Protein AF-A0A954YY46-F1 (afdb_monomer)

Sequence (495 aa):
MSLSKLTAGLIMAIVLINSADLRGDDAEIARFEKRLKLSKLSDHMICGGAPSRADLAFLARTRGITRVISLLDPSAEVDQEAADAKDLGVAFESKPLAIGLDGPLDQARINRDVARSIIDEIRATTDGTVYVHCQSGRDRAGFMRFAHRVTVDGWSFADALQEALDGGFSPTKLPGFYRDMKLFMSELDELPKVAAMPITDKELNSKEMTAGIGAQSLNVKLMGEGSPLYVIHGGPGESHKMFRPYLDELSKSHKLVYYDQVGCGGSSKPQFAEAYTLERQVEELEALRKVAEHEKISLIAQSSGCLIAMKYALAHPDRVDKMVLVSGWASAEEFQKYIPVLVSVMGETDREKYDWLIGELRKAMRGPNDRELVALVGLQLPGIFFGEVDTAFRLDWLRHVEVSSYVNIVMEKEVFRTSDLRPELAKITGIPTLVVSGKFDLITPPPLAKTIADGIPGAKLEVFERSGHYPYVEENRKFIDTVTGFLGGAKAAAE

Foldseek 3Di:
DDDDPPPPVPVVVVVVVPPPPQDDDVVVVVVLCVQFLWDDLDLAEIFTADDDLVSLLVCCRNSVAQEEEELDDDDPSLVVVCVSCVVSNHHYHYQNFWDQPVHQLQPIAGPLVSLVVVLVVSVVDPDGYYYYYYHGSQASVLLSQLLCCCPPVVDFNLVSLVVSVVSPHFCQSRVNHVLVSLCSNLVHPAFDEQDDDDDDLCRLPPDWDWDDQDPWIKTKDKAADDAEEEEFEALVFWALLLCPPLQVVCSPFHTYIGIRFECHDPIPNDLDLVCQDLVNSLSVVVSVCVSVVPQAHEYEYAERRVSSVLVNCLVCVSRYAAYEYALYFADLVVLVVLPCVLLSNFHPVLSVLLVVLVVCLVVPSVDDDQVSVLVNVLRSVVQQWLGDYDPVNSVSSSSSTTGRSSSNVSCCVNPNHDGHCLVPQCVSPPHEYEQEAESRASNRHPVRSVSNQVRHPNYHYDYDSRTYRCCSRRVSLVVNQVVCVSVVHDDDDDD

Secondary structure (DSSP, 8-state):
--S-SSSSHHHHHHHTTSSSSSS--HHHHHHHHHHHT-EEEETTEEEEEPPPHHHHHHHHHHH-EEEEEE-SPS-HHHHHHHHHHHHTT-EEEE---EE-TTS-GGG-EE-HHHHHHHHHHHHT--SSEEEEEETBSSHHHHHHHHHHHHHTS---HHHHHHHHHHTT--TTT-HHHHHHHHHHHHT-SSPPBPPPPP--HHHHT---EEEEETTEEEEEEEES-SEEEEEE--TTT--GGGGTTTTGGGGGTEEEEEEPPTTSTTS---SSGGG--HHHHHHHHHHHHHHTT-SSEEEEEETTHHHHHHHHHHH-GGGEEEEEEES--SBHHHHHTTHHHHHHTS-HHHHHHHHHHHHHHHH-TT---HHHHHHHHHHHHHHH-SSB--HHHHHHHHHH----HHHHHHHHHHTTTT-B-TTTGGG--S--EEEEEETT-SSS-HHHHHHHHHHSTT-EEEEETT-SS-HHHHTHHHHHHHHHHHHTPPPPPP-

Mean predicted aligned error: 7.33 Å

pLDDT: mean 88.67, std 15.27, range [29.52, 98.94]

Nearest PDB structures (foldseek):
  8hm5-assembly1_A  TM=6.785E-01  e=6.870E-12  Caballeronia sordidicola
  5yb5-assembly1_B  TM=6.651E-01  e=4.961E-11  Vigna radiata
  7cg6-assembly1_B  TM=6.058E-01  e=5.823E-11  Vigna radiata
  5xmd-assembly2_B  TM=7.075E-01  e=1.291E-09  Vigna radiata
  5xmd-assembly2_D-3  TM=6.547E-01  e=3.219E-10  Vigna radiata

Solvent-accessible surface area (backbone atoms only — not comparable to full-atom values): 25959 Å² total; per-residue (Å²): 139,78,93,78,76,75,70,66,68,63,57,56,64,67,66,64,74,78,75,83,82,86,69,73,56,68,70,54,52,52,52,51,37,60,73,30,42,56,42,76,79,51,90,38,33,31,34,14,21,62,68,52,66,69,46,49,56,47,38,34,73,76,62,41,37,44,32,37,37,37,36,47,69,94,45,74,67,54,55,51,49,45,51,45,31,50,76,71,72,24,46,68,44,82,49,52,31,67,40,52,71,93,51,62,43,66,68,16,34,58,42,60,66,56,52,49,54,51,51,53,53,49,71,68,54,86,72,57,13,37,37,36,23,17,79,74,13,14,53,71,23,15,50,50,50,26,52,43,31,46,70,74,71,64,43,52,55,54,60,23,47,42,54,16,42,77,53,54,28,51,39,53,68,28,43,28,41,50,54,40,50,54,30,60,78,63,72,40,97,67,73,54,69,44,64,72,70,92,71,51,71,68,64,74,67,44,87,64,46,76,47,74,50,86,97,42,39,32,24,31,42,78,38,61,50,68,59,45,34,38,40,37,47,23,76,50,21,28,22,45,44,68,44,57,60,63,56,53,71,54,23,80,57,19,17,32,36,33,33,18,57,78,43,6,67,79,15,40,64,76,96,51,66,88,70,59,41,64,70,50,53,29,52,49,53,51,40,52,34,58,73,68,69,50,81,52,33,28,40,38,18,28,29,58,17,22,47,36,51,53,51,33,37,64,77,38,53,91,36,44,58,35,40,37,30,34,26,17,56,43,38,19,73,65,46,59,69,30,51,63,54,35,58,45,60,32,44,69,74,52,41,55,49,45,56,48,50,54,51,49,46,68,70,28,86,87,66,46,53,40,65,63,49,47,50,48,56,64,58,43,45,76,32,34,39,53,38,44,79,45,72,68,33,52,59,53,52,58,74,33,64,44,43,23,37,63,40,27,56,48,33,43,64,68,38,57,64,66,37,67,44,65,92,51,29,63,69,38,62,91,39,55,31,40,29,34,21,10,51,48,7,29,72,36,28,48,70,38,31,45,54,46,26,75,30,22,56,81,33,40,76,48,72,35,82,68,9,4,56,46,36,48,57,58,40,29,70,63,39,53,53,51,51,33,59,72,75,67,39,82,77,79,79,86,129

Radius of gyration: 28.39 Å; Cα contacts (8 Å, |Δi|>4): 961; chains: 1; bounding box: 88×79×75 Å

Structure (mmCIF, N/CA/C/O backbone):
data_AF-A0A954YY46-F1
#
_entry.id   AF-A0A954YY46-F1
#
loop_
_atom_site.group_PDB
_atom_site.id
_atom_site.type_symbol
_atom_site.label_atom_id
_atom_site.label_alt_id
_atom_site.label_comp_id
_atom_site.label_asym_id
_atom_site.label_entity_id
_atom_site.label_seq_id
_atom_site.pdbx_PDB_ins_code
_atom_site.Cartn_x
_atom_site.Cartn_y
_atom_site.Cartn_z
_atom_site.occupancy
_atom_site.B_iso_or_equiv
_atom_site.auth_seq_id
_atom_site.auth_comp_id
_atom_site.auth_asym_id
_atom_site.auth_atom_id
_atom_site.pdbx_PDB_model_num
ATOM 1 N N . MET A 1 1 ? 58.863 -56.271 -32.222 1.00 37.41 1 MET A N 1
ATOM 2 C CA . MET A 1 1 ? 57.710 -55.553 -31.626 1.00 37.41 1 MET A CA 1
ATOM 3 C C . MET A 1 1 ? 57.785 -54.101 -32.086 1.00 37.41 1 MET A C 1
ATOM 5 O O . MET A 1 1 ? 58.533 -53.333 -31.513 1.00 37.41 1 MET A O 1
ATOM 9 N N . SER A 1 2 ? 57.345 -53.790 -33.303 1.00 29.59 2 SER A N 1
ATOM 10 C CA . SER A 1 2 ? 55.954 -53.623 -33.766 1.00 29.59 2 SER A CA 1
ATOM 11 C C . SER A 1 2 ? 55.428 -52.201 -33.532 1.00 29.59 2 SER A C 1
ATOM 13 O O . SER A 1 2 ? 55.071 -51.823 -32.421 1.00 29.59 2 SER A O 1
ATOM 15 N N . LEU A 1 3 ? 55.389 -51.488 -34.657 1.00 29.83 3 LEU A N 1
ATOM 16 C CA . LEU A 1 3 ? 54.785 -50.221 -35.084 1.00 29.83 3 LEU A CA 1
ATOM 17 C C . LEU A 1 3 ? 53.371 -49.846 -34.553 1.00 29.83 3 LEU A C 1
ATOM 19 O O . LEU A 1 3 ? 52.654 -49.116 -35.227 1.00 29.83 3 LEU A O 1
ATOM 23 N N . SER A 1 4 ? 52.930 -50.300 -33.375 1.00 31.72 4 SER A N 1
ATOM 24 C CA . SER A 1 4 ? 51.531 -50.153 -32.921 1.00 31.72 4 SER A CA 1
ATOM 25 C C . SER A 1 4 ? 51.294 -49.128 -31.801 1.00 31.72 4 SER A C 1
ATOM 27 O O . SER A 1 4 ? 50.232 -49.142 -31.185 1.00 31.72 4 SER A O 1
ATOM 29 N N . LYS A 1 5 ? 52.249 -48.232 -31.510 1.00 34.22 5 LYS A N 1
ATOM 30 C CA . LYS A 1 5 ? 52.078 -47.185 -30.475 1.00 34.22 5 LYS A CA 1
ATOM 31 C C . LYS A 1 5 ? 52.149 -45.738 -30.977 1.00 34.22 5 LYS A C 1
ATOM 33 O O . LYS A 1 5 ? 51.927 -44.834 -30.182 1.00 34.22 5 LYS A O 1
ATOM 38 N N . LEU A 1 6 ? 52.390 -45.503 -32.271 1.00 32.69 6 LEU A N 1
ATOM 39 C CA . LEU A 1 6 ? 52.486 -44.142 -32.827 1.00 32.69 6 LEU A CA 1
ATOM 40 C C . LEU A 1 6 ? 51.206 -43.620 -33.508 1.00 32.69 6 LEU A C 1
ATOM 42 O O . LEU A 1 6 ? 51.163 -42.456 -33.883 1.00 32.69 6 LEU A O 1
ATOM 46 N N . THR A 1 7 ? 50.146 -44.423 -33.636 1.00 35.06 7 THR A N 1
ATOM 47 C CA . THR A 1 7 ? 48.909 -44.025 -34.343 1.00 35.06 7 THR A CA 1
ATOM 48 C C . THR A 1 7 ? 47.720 -43.695 -33.433 1.00 35.06 7 THR A C 1
ATOM 50 O O . THR A 1 7 ? 46.729 -43.158 -33.914 1.00 35.06 7 THR A O 1
ATOM 53 N N . ALA A 1 8 ? 47.816 -43.914 -32.115 1.00 30.56 8 ALA A N 1
ATOM 54 C CA . ALA A 1 8 ? 46.753 -43.545 -31.167 1.00 30.56 8 ALA A CA 1
ATOM 55 C C . ALA A 1 8 ? 46.867 -42.096 -30.644 1.00 30.56 8 ALA A C 1
ATOM 57 O O . ALA A 1 8 ? 45.865 -41.496 -30.265 1.00 30.56 8 ALA A O 1
ATOM 58 N N . GLY A 1 9 ? 48.071 -41.508 -30.662 1.00 31.11 9 GLY A N 1
ATOM 59 C CA . GLY A 1 9 ? 48.313 -40.152 -30.150 1.00 31.11 9 GLY A CA 1
ATOM 60 C C . GLY A 1 9 ? 47.852 -39.023 -31.079 1.00 31.11 9 GLY A C 1
ATOM 61 O O . GLY A 1 9 ? 47.560 -37.932 -30.604 1.00 31.11 9 GLY A O 1
ATOM 62 N N . LEU A 1 10 ? 47.738 -39.275 -32.389 1.00 29.52 10 LEU A N 1
ATOM 63 C CA . LEU A 1 10 ? 47.382 -38.235 -33.365 1.00 29.52 10 LEU A CA 1
ATOM 64 C C . LEU A 1 10 ? 45.866 -38.138 -33.627 1.00 29.52 10 LEU A C 1
ATOM 66 O O . LEU A 1 10 ? 45.380 -37.080 -34.008 1.00 29.52 10 LEU A O 1
ATOM 70 N N . ILE A 1 11 ? 45.099 -39.205 -33.365 1.00 31.06 11 ILE A N 1
ATOM 71 C CA . ILE A 1 11 ? 43.635 -39.204 -33.547 1.00 31.06 11 ILE A CA 1
ATOM 72 C C . ILE A 1 11 ? 42.917 -38.613 -32.320 1.00 31.06 11 ILE A C 1
ATOM 74 O O . ILE A 1 11 ? 41.888 -37.959 -32.474 1.00 31.06 11 ILE A O 1
ATOM 78 N N . MET A 1 12 ? 43.491 -38.717 -31.113 1.00 29.77 12 MET A N 1
ATOM 79 C CA . MET A 1 12 ? 42.923 -38.046 -29.933 1.00 29.77 12 MET A CA 1
ATOM 80 C C . MET A 1 12 ? 43.149 -36.520 -29.950 1.00 29.77 12 MET A C 1
ATOM 82 O O . MET A 1 12 ? 42.356 -35.779 -29.379 1.00 29.77 12 MET A O 1
ATOM 86 N N . ALA A 1 13 ? 44.170 -36.039 -30.670 1.00 30.05 13 ALA A N 1
ATOM 87 C CA . ALA A 1 13 ? 44.436 -34.609 -30.847 1.00 30.05 13 ALA A CA 1
ATOM 88 C C . ALA A 1 13 ? 43.496 -33.925 -31.862 1.00 30.05 13 ALA A C 1
ATOM 90 O O . ALA A 1 13 ? 43.358 -32.709 -31.827 1.00 30.05 13 ALA A O 1
ATOM 91 N N . ILE A 1 14 ? 42.814 -34.685 -32.731 1.00 31.67 14 ILE A N 1
ATOM 92 C CA . ILE A 1 14 ? 41.839 -34.140 -33.696 1.00 31.67 14 ILE A CA 1
ATOM 93 C C . ILE A 1 14 ? 40.396 -34.215 -33.159 1.00 31.67 14 ILE A C 1
ATOM 95 O O . ILE A 1 14 ? 39.545 -33.438 -33.579 1.00 31.67 14 ILE A O 1
ATOM 99 N N . VAL A 1 15 ? 40.116 -35.062 -32.160 1.00 30.05 15 VAL A N 1
ATOM 100 C CA . VAL A 1 15 ? 38.784 -35.148 -31.519 1.00 30.05 15 VAL A CA 1
ATOM 101 C C . VAL A 1 15 ? 38.672 -34.287 -30.246 1.00 30.05 15 VAL A C 1
ATOM 103 O O . VAL A 1 15 ? 37.566 -33.987 -29.810 1.00 30.05 15 VAL A O 1
ATOM 106 N N . LEU A 1 16 ? 39.784 -33.784 -29.696 1.00 31.28 16 LEU A N 1
ATOM 107 C CA . LEU A 1 16 ? 39.786 -32.844 -28.559 1.00 31.28 16 LEU A CA 1
ATOM 108 C C . LEU A 1 16 ? 39.839 -31.354 -28.951 1.00 31.28 16 LEU A C 1
ATOM 110 O O . LEU A 1 16 ? 39.923 -30.503 -28.072 1.00 31.28 16 LEU A O 1
ATOM 114 N N . ILE A 1 17 ? 39.735 -31.021 -30.243 1.00 36.75 17 ILE A N 1
ATOM 115 C CA . ILE A 1 17 ? 39.635 -29.624 -30.716 1.00 36.75 17 ILE A CA 1
ATOM 116 C C . ILE A 1 17 ? 38.169 -29.162 -30.876 1.00 36.75 17 ILE A C 1
ATOM 118 O O . ILE A 1 17 ? 37.927 -27.997 -31.154 1.00 36.75 17 ILE A O 1
ATOM 122 N N . ASN A 1 18 ? 37.164 -30.012 -30.619 1.00 37.84 18 ASN A N 1
ATOM 123 C CA . ASN A 1 18 ? 35.757 -29.665 -30.896 1.00 37.84 18 ASN A CA 1
ATOM 124 C C . ASN A 1 18 ? 34.779 -29.744 -29.710 1.00 37.84 18 ASN A C 1
ATOM 126 O O . ASN A 1 18 ? 33.574 -29.876 -29.909 1.00 37.84 18 ASN A O 1
ATOM 130 N N . SER A 1 19 ? 35.254 -29.628 -28.468 1.00 35.31 19 SER A N 1
ATOM 131 C CA . SER A 1 19 ? 34.346 -29.540 -27.307 1.00 35.31 19 SER A CA 1
ATOM 132 C C . SER A 1 19 ? 34.825 -28.634 -26.171 1.00 35.31 19 SER A C 1
ATOM 134 O O . SER A 1 19 ? 34.251 -28.664 -25.084 1.00 35.31 19 SER A O 1
ATOM 136 N N . ALA A 1 20 ? 35.854 -27.821 -26.407 1.00 35.50 20 ALA A N 1
ATOM 137 C CA . ALA A 1 20 ? 36.411 -26.894 -25.427 1.00 35.50 20 ALA A CA 1
ATOM 138 C C . ALA A 1 20 ? 36.239 -25.435 -25.880 1.00 35.50 20 ALA A C 1
ATOM 140 O O . ALA A 1 20 ? 37.224 -24.719 -25.960 1.00 35.50 20 ALA A O 1
ATOM 141 N N . ASP A 1 21 ? 35.012 -25.013 -26.219 1.00 44.59 21 ASP A N 1
ATOM 142 C CA . ASP A 1 21 ? 34.678 -23.576 -26.324 1.00 44.59 21 ASP A CA 1
ATOM 143 C C . ASP A 1 21 ? 33.158 -23.278 -26.305 1.00 44.59 21 ASP A C 1
ATOM 145 O O . ASP A 1 21 ? 32.642 -22.474 -27.079 1.00 44.59 21 ASP A O 1
ATOM 149 N N . LEU A 1 22 ? 32.382 -23.980 -25.465 1.00 44.50 22 LEU A N 1
ATOM 150 C CA . LEU A 1 22 ? 30.915 -23.796 -25.386 1.00 44.50 22 LEU A CA 1
ATOM 151 C C . LEU A 1 22 ? 30.402 -23.305 -24.028 1.00 44.50 22 LEU A C 1
ATOM 153 O O . LEU A 1 22 ? 29.197 -23.178 -23.825 1.00 44.50 22 LEU A O 1
ATOM 157 N N . ARG A 1 23 ? 31.300 -22.992 -23.096 1.00 49.47 23 ARG A N 1
ATOM 158 C CA . ARG A 1 23 ? 30.971 -22.321 -21.838 1.00 49.47 23 ARG A CA 1
ATOM 159 C C . ARG A 1 23 ? 32.073 -21.305 -21.589 1.00 49.47 23 ARG A C 1
ATOM 161 O O . ARG A 1 23 ? 33.198 -21.706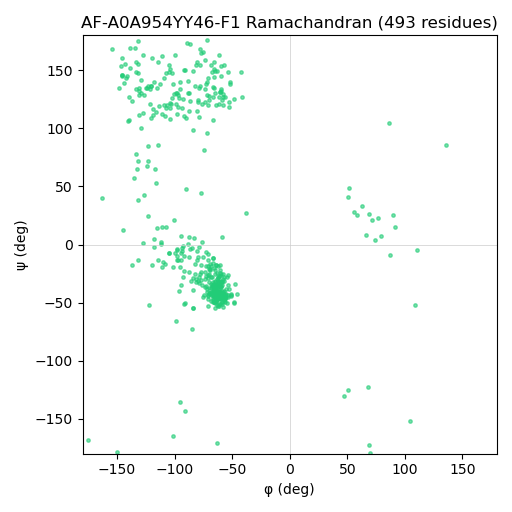 -21.308 1.00 49.47 23 ARG A O 1
ATOM 168 N N . GLY A 1 24 ? 31.768 -20.018 -21.759 1.00 56.88 24 GLY A N 1
ATOM 169 C CA . GLY A 1 24 ? 32.632 -18.975 -21.208 1.00 56.88 24 GLY A CA 1
ATOM 170 C C . GLY A 1 24 ? 32.835 -19.252 -19.720 1.00 56.88 24 GLY A C 1
ATOM 171 O O . GLY A 1 24 ? 31.948 -19.832 -19.092 1.00 56.88 24 GLY A O 1
ATOM 172 N N . ASP A 1 25 ? 33.998 -18.895 -19.178 1.00 72.44 25 ASP A N 1
ATOM 173 C CA . ASP A 1 25 ? 34.254 -19.001 -17.741 1.00 72.44 25 ASP A CA 1
ATOM 174 C C . ASP A 1 25 ? 33.062 -18.366 -17.000 1.00 72.44 25 ASP A C 1
ATOM 176 O O . ASP A 1 25 ? 32.680 -17.234 -17.308 1.00 72.44 25 ASP A O 1
ATOM 180 N N . ASP A 1 26 ? 32.418 -19.084 -16.076 1.00 73.00 26 ASP A N 1
ATOM 181 C CA . ASP A 1 26 ? 31.234 -18.581 -15.363 1.00 73.00 26 ASP A CA 1
ATOM 182 C C . ASP A 1 26 ? 31.537 -17.221 -14.697 1.00 73.00 26 ASP A C 1
ATOM 184 O O . ASP A 1 26 ? 30.669 -16.352 -14.585 1.00 73.00 26 ASP A O 1
ATOM 188 N N . ALA A 1 27 ? 32.806 -16.979 -14.343 1.00 76.38 27 ALA A N 1
ATOM 189 C CA . ALA A 1 27 ? 33.294 -15.698 -13.842 1.00 76.38 27 ALA A CA 1
ATOM 190 C C . ALA A 1 27 ? 33.364 -14.584 -14.908 1.00 76.38 27 ALA A C 1
ATOM 192 O O . ALA A 1 27 ? 33.281 -13.399 -14.575 1.00 76.38 27 ALA A O 1
ATOM 193 N N . GLU A 1 28 ? 33.570 -14.918 -16.178 1.00 76.69 28 GLU A N 1
ATOM 194 C CA . GLU A 1 28 ? 33.506 -13.989 -17.309 1.00 76.69 28 GLU A CA 1
ATOM 195 C C . GLU A 1 28 ? 32.052 -13.643 -17.651 1.00 76.69 28 GLU A C 1
ATOM 197 O O . GLU A 1 28 ? 31.727 -12.459 -17.757 1.00 76.69 28 GLU A O 1
ATOM 202 N N . ILE A 1 29 ? 31.163 -14.646 -17.698 1.00 77.25 29 ILE A N 1
ATOM 203 C CA . ILE A 1 29 ? 29.712 -14.452 -17.875 1.00 77.25 29 ILE A CA 1
ATOM 204 C C . ILE A 1 29 ? 29.159 -13.547 -16.766 1.00 77.25 29 ILE A C 1
ATOM 206 O O . ILE A 1 29 ? 28.499 -12.551 -17.054 1.00 77.25 29 ILE A O 1
ATOM 210 N N . ALA A 1 30 ? 29.491 -13.820 -15.503 1.00 79.12 30 ALA A N 1
ATOM 211 C CA . ALA A 1 30 ? 29.019 -13.013 -14.379 1.00 79.12 30 ALA A CA 1
ATOM 212 C C . ALA A 1 30 ? 29.560 -11.569 -14.414 1.00 79.12 30 ALA A C 1
ATOM 214 O O . ALA A 1 30 ? 28.836 -10.615 -14.116 1.00 79.12 30 ALA A O 1
ATOM 215 N N . ARG A 1 31 ? 30.832 -11.371 -14.799 1.00 81.44 31 ARG A N 1
ATOM 216 C CA . ARG A 1 31 ? 31.418 -10.026 -14.969 1.00 81.44 31 ARG A CA 1
ATOM 217 C C . ARG A 1 31 ? 30.734 -9.253 -16.093 1.00 81.44 31 ARG A C 1
ATOM 219 O O . ARG A 1 31 ? 30.471 -8.058 -15.939 1.00 81.44 31 ARG A O 1
ATOM 226 N N . PHE A 1 32 ? 30.436 -9.934 -17.192 1.00 82.81 32 PHE A N 1
ATOM 227 C CA . PHE A 1 32 ? 29.706 -9.392 -18.328 1.00 82.81 32 PHE A CA 1
ATOM 228 C C . PHE A 1 32 ? 28.282 -8.970 -17.942 1.00 82.81 32 PHE A C 1
ATOM 230 O O . PHE A 1 32 ? 27.907 -7.809 -18.126 1.00 82.81 32 PHE A O 1
ATOM 237 N N . GLU A 1 33 ? 27.526 -9.877 -17.321 1.00 84.06 33 GLU A N 1
ATOM 238 C CA . GLU A 1 33 ? 26.157 -9.635 -16.861 1.00 84.06 33 GLU A CA 1
ATOM 239 C C . GLU A 1 33 ? 26.089 -8.465 -15.886 1.00 84.06 33 GLU A C 1
ATOM 241 O O . GLU A 1 33 ? 25.237 -7.587 -16.023 1.00 84.06 33 GLU A O 1
ATOM 246 N N . LYS A 1 34 ? 27.043 -8.380 -14.955 1.00 85.50 34 LYS A N 1
ATOM 247 C CA . LYS A 1 34 ? 27.128 -7.267 -14.007 1.00 85.50 34 LYS A CA 1
ATOM 248 C C . LYS A 1 34 ? 27.403 -5.928 -14.692 1.00 85.50 34 LYS A C 1
ATOM 250 O O . LYS A 1 34 ? 26.817 -4.920 -14.299 1.00 85.50 34 LYS A O 1
ATOM 255 N N . ARG A 1 35 ? 28.281 -5.891 -15.701 1.00 87.94 35 ARG A N 1
ATOM 256 C CA . ARG A 1 35 ? 28.616 -4.655 -16.431 1.00 87.94 35 ARG A CA 1
ATOM 257 C C . ARG A 1 35 ? 27.405 -4.095 -17.173 1.00 87.94 35 ARG A C 1
ATOM 259 O O . ARG A 1 35 ? 27.153 -2.896 -17.085 1.00 87.94 35 ARG A O 1
ATOM 266 N N . LEU A 1 36 ? 26.662 -4.954 -17.868 1.00 89.12 36 LEU A N 1
ATOM 267 C CA . LEU A 1 36 ? 25.451 -4.562 -18.593 1.00 89.12 36 LEU A CA 1
ATOM 268 C C . LEU A 1 36 ? 24.200 -4.535 -17.708 1.00 89.12 36 LEU A C 1
ATOM 270 O O . LEU A 1 36 ? 23.137 -4.160 -18.189 1.00 89.12 36 LEU A O 1
ATOM 274 N N . LYS A 1 37 ? 24.306 -4.911 -16.429 1.00 90.31 37 LYS A N 1
ATOM 275 C CA . LYS A 1 37 ? 23.172 -5.028 -15.497 1.00 90.31 37 LYS A CA 1
ATOM 276 C C . LYS A 1 37 ? 22.053 -5.884 -16.080 1.00 90.31 37 LYS A C 1
ATOM 278 O O . LYS A 1 37 ? 20.892 -5.476 -16.115 1.00 90.31 37 LYS A O 1
ATOM 283 N N . LEU A 1 38 ? 22.442 -7.045 -16.598 1.00 90.44 38 LEU A N 1
ATOM 284 C CA . LEU A 1 38 ? 21.509 -7.955 -17.233 1.00 90.44 38 LEU A CA 1
ATOM 285 C C . LEU A 1 38 ? 20.513 -8.492 -16.214 1.00 90.44 38 LEU A C 1
ATOM 287 O O . LEU A 1 38 ? 20.877 -8.900 -15.114 1.00 90.44 38 LEU A O 1
ATOM 291 N N . SER A 1 39 ? 19.251 -8.498 -16.614 1.00 89.06 39 SER A N 1
ATOM 292 C CA . SER A 1 39 ? 18.155 -9.087 -15.864 1.00 89.06 39 SER A CA 1
ATOM 293 C C . SER A 1 39 ? 17.374 -9.977 -16.818 1.00 89.06 39 SER A C 1
ATOM 295 O O . SER A 1 39 ? 16.770 -9.488 -17.774 1.00 89.06 39 SER A O 1
ATOM 297 N N . LYS A 1 40 ? 17.444 -11.292 -16.597 1.00 90.94 40 LYS A N 1
ATOM 298 C CA . LYS A 1 40 ? 16.607 -12.259 -17.307 1.00 90.94 40 LYS A CA 1
ATOM 299 C C . LYS A 1 40 ? 15.234 -12.262 -16.637 1.00 90.94 40 LYS A C 1
ATOM 301 O O . LYS A 1 40 ? 15.128 -12.639 -15.473 1.00 90.94 40 LYS A O 1
ATOM 306 N N . LEU A 1 41 ? 14.210 -11.826 -17.366 1.00 90.00 41 LEU A N 1
ATOM 307 C CA . LEU A 1 41 ? 12.845 -11.700 -16.844 1.00 90.00 41 LEU A CA 1
ATOM 308 C C . LEU A 1 41 ? 12.003 -12.939 -17.148 1.00 90.00 41 LEU A C 1
ATOM 310 O O . LEU A 1 41 ? 11.199 -13.354 -16.317 1.00 90.00 41 LEU A O 1
ATOM 314 N N . SER A 1 42 ? 12.241 -13.544 -18.311 1.00 89.44 42 SER A N 1
ATOM 315 C CA . SER A 1 42 ? 11.620 -14.783 -18.775 1.00 89.44 42 SER A CA 1
ATOM 316 C C . SER A 1 42 ? 12.584 -15.533 -19.698 1.00 89.44 42 SER A C 1
ATOM 318 O O . SER A 1 42 ? 13.709 -15.086 -19.937 1.00 89.44 42 SER A O 1
ATOM 320 N N . ASP A 1 43 ? 12.164 -16.676 -20.238 1.00 88.25 43 ASP A N 1
ATOM 321 C CA . ASP A 1 43 ? 12.951 -17.385 -21.253 1.00 88.25 43 ASP A CA 1
ATOM 322 C C . ASP A 1 43 ? 13.088 -16.606 -22.565 1.00 88.25 43 ASP A C 1
ATOM 324 O O . ASP A 1 43 ? 14.048 -16.830 -23.294 1.00 88.25 43 ASP A O 1
ATOM 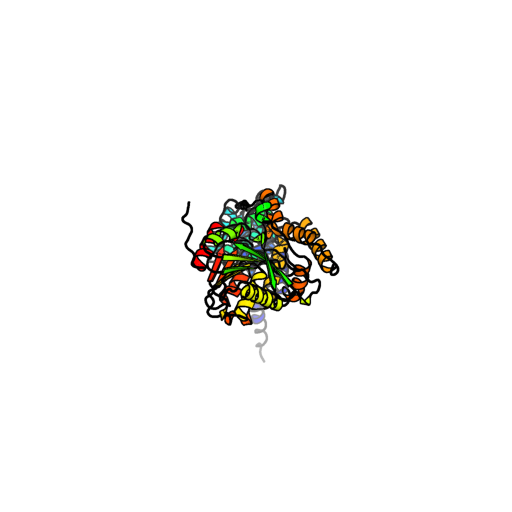328 N N . HIS A 1 44 ? 12.204 -15.636 -22.813 1.00 91.56 44 HIS A N 1
ATOM 329 C CA . HIS A 1 44 ? 12.165 -14.861 -24.053 1.00 91.56 44 HIS A CA 1
ATOM 330 C C . HIS A 1 44 ? 12.550 -13.389 -23.878 1.00 91.56 44 HIS A C 1
ATOM 332 O O . HIS A 1 44 ? 12.552 -12.646 -24.857 1.00 91.56 44 HIS A O 1
ATOM 338 N N . MET A 1 45 ? 12.892 -12.939 -22.665 1.00 93.56 45 MET A N 1
ATOM 339 C CA . MET A 1 45 ? 13.192 -11.529 -22.406 1.00 93.56 45 MET A CA 1
ATOM 340 C C . MET A 1 45 ? 14.374 -11.334 -21.460 1.00 93.56 45 MET A C 1
ATOM 342 O O . MET A 1 45 ? 14.388 -11.812 -20.321 1.00 93.56 45 MET A O 1
ATOM 346 N N . ILE A 1 46 ? 15.333 -10.531 -21.919 1.00 94.19 46 ILE A N 1
ATOM 347 C CA . ILE A 1 46 ? 16.439 -10.010 -21.116 1.00 94.19 46 ILE A CA 1
ATOM 348 C C . ILE A 1 46 ? 16.432 -8.484 -21.208 1.00 94.19 46 ILE A C 1
ATOM 350 O O . ILE A 1 46 ? 16.347 -7.928 -22.299 1.00 94.19 46 ILE A O 1
ATOM 354 N N . CYS A 1 47 ? 16.583 -7.806 -20.070 1.00 94.75 47 CYS A N 1
ATOM 355 C CA . CYS A 1 47 ? 16.808 -6.363 -20.008 1.00 94.75 47 CYS A CA 1
ATOM 356 C C . CYS A 1 47 ? 18.258 -6.014 -19.669 1.00 94.75 47 CYS A C 1
ATOM 358 O O . CYS A 1 47 ? 18.895 -6.741 -18.908 1.00 94.75 47 CYS A O 1
ATOM 360 N N . GLY A 1 48 ? 18.774 -4.883 -20.167 1.00 95.00 48 GLY A N 1
ATOM 361 C CA . GLY A 1 48 ? 20.135 -4.451 -19.831 1.00 95.00 48 GLY A CA 1
ATOM 362 C C . GLY A 1 48 ? 20.589 -3.087 -20.356 1.00 95.00 48 GLY A C 1
ATOM 363 O O . GLY A 1 48 ? 19.791 -2.251 -20.778 1.00 95.00 48 GLY A O 1
ATOM 364 N N . GLY A 1 49 ? 21.897 -2.858 -20.238 1.00 95.44 49 GLY A N 1
ATOM 365 C CA . GLY A 1 49 ? 22.651 -1.700 -20.719 1.00 95.44 49 GLY A CA 1
ATOM 366 C C . GLY A 1 49 ? 22.919 -1.735 -22.223 1.00 95.44 49 GLY A C 1
ATOM 367 O O . GLY A 1 49 ? 22.807 -2.785 -22.836 1.00 95.44 49 GLY A O 1
ATOM 368 N N . ALA A 1 50 ? 23.311 -0.611 -22.823 1.00 94.88 50 ALA A N 1
ATOM 369 C CA . ALA A 1 50 ? 23.658 -0.600 -24.242 1.00 94.88 50 ALA A CA 1
ATOM 370 C C . ALA A 1 50 ? 24.862 -1.528 -24.517 1.00 94.88 50 ALA A C 1
ATOM 372 O O . ALA A 1 50 ? 25.882 -1.403 -23.825 1.00 94.88 50 ALA A O 1
ATOM 373 N N . PRO A 1 51 ? 24.749 -2.471 -25.469 1.00 94.44 51 PRO A N 1
ATOM 374 C CA . PRO A 1 51 ? 25.809 -3.422 -25.766 1.00 94.44 51 PRO A CA 1
ATOM 375 C C . PRO A 1 51 ? 26.840 -2.819 -26.733 1.00 94.44 51 PRO A C 1
ATOM 377 O O . PRO A 1 51 ? 26.517 -2.022 -27.608 1.00 94.44 51 PRO A O 1
ATOM 380 N N . SER A 1 52 ? 28.099 -3.236 -26.623 1.00 93.31 52 SER A N 1
ATOM 381 C CA . SER A 1 52 ? 29.042 -3.148 -27.748 1.00 93.31 52 SER A CA 1
ATOM 382 C C . SER A 1 52 ? 28.798 -4.277 -28.764 1.00 93.31 52 SER A C 1
ATOM 384 O O . SER A 1 52 ? 28.147 -5.273 -28.447 1.00 93.31 52 SER A O 1
ATOM 386 N N . ARG A 1 53 ? 29.408 -4.212 -29.957 1.00 94.12 53 ARG A N 1
ATOM 387 C CA . ARG A 1 53 ? 29.393 -5.328 -30.929 1.00 94.12 53 ARG A CA 1
ATOM 388 C C . ARG A 1 53 ? 29.827 -6.662 -30.312 1.00 94.12 53 ARG A C 1
ATOM 390 O O . ARG A 1 53 ? 29.217 -7.699 -30.564 1.00 94.12 53 ARG A O 1
ATOM 397 N N . ALA A 1 54 ? 30.884 -6.638 -29.496 1.00 92.00 54 ALA A N 1
ATOM 398 C CA . ALA A 1 54 ? 31.374 -7.828 -28.804 1.00 92.00 54 ALA A CA 1
ATOM 399 C C . ALA A 1 54 ? 30.338 -8.364 -27.804 1.00 92.00 54 ALA A C 1
ATOM 401 O O . ALA A 1 54 ? 30.186 -9.577 -27.662 1.00 92.00 54 ALA A O 1
ATOM 402 N N . ASP A 1 55 ? 29.590 -7.465 -27.163 1.00 93.06 55 ASP A N 1
ATOM 403 C CA . ASP A 1 55 ? 28.535 -7.826 -26.224 1.00 93.06 55 ASP A CA 1
ATOM 404 C C . ASP A 1 55 ? 27.342 -8.476 -26.926 1.00 93.06 55 ASP A C 1
ATOM 406 O O . ASP A 1 55 ? 26.843 -9.494 -26.448 1.00 93.06 55 ASP A O 1
ATOM 410 N N . LEU A 1 56 ? 26.926 -7.947 -28.081 1.00 92.94 56 LEU A N 1
ATOM 411 C CA . LEU A 1 56 ? 25.879 -8.548 -28.910 1.00 92.94 56 LEU A CA 1
ATOM 412 C C . LEU A 1 56 ? 26.262 -9.956 -29.369 1.00 92.94 56 LEU A C 1
ATOM 414 O O . LEU A 1 56 ? 25.475 -10.889 -29.215 1.00 92.94 56 LEU A O 1
ATOM 418 N N . ALA A 1 57 ? 27.490 -10.134 -29.865 1.00 92.62 57 ALA A N 1
ATOM 419 C CA . ALA A 1 57 ? 27.984 -11.446 -30.282 1.00 92.62 57 ALA A CA 1
ATOM 420 C C . ALA A 1 57 ? 28.010 -12.437 -29.106 1.00 92.62 57 ALA A C 1
ATOM 422 O O . ALA A 1 57 ? 27.621 -13.600 -29.243 1.00 92.62 57 ALA A O 1
ATOM 423 N N . PHE A 1 58 ? 28.433 -11.967 -27.930 1.00 90.56 58 PHE A N 1
ATOM 424 C CA . PHE A 1 58 ? 28.449 -12.772 -26.718 1.00 90.56 58 PHE A CA 1
ATOM 425 C C . PHE A 1 58 ? 27.038 -13.179 -26.281 1.00 90.56 58 PHE A C 1
ATOM 427 O O . PHE A 1 58 ? 26.808 -14.355 -25.996 1.00 90.56 58 PHE A O 1
ATOM 434 N N . LEU A 1 59 ? 26.086 -12.243 -26.260 1.00 90.94 59 LEU A N 1
ATOM 435 C CA . LEU A 1 59 ? 24.687 -12.508 -25.922 1.00 90.94 59 LEU A CA 1
ATOM 436 C C . LEU A 1 59 ? 24.036 -13.475 -26.912 1.00 90.94 59 LEU A C 1
ATOM 438 O O . LEU A 1 59 ? 23.355 -14.406 -26.483 1.00 90.94 59 LEU A O 1
ATOM 442 N N . ALA A 1 60 ? 24.263 -13.302 -28.216 1.00 91.44 60 ALA A N 1
ATOM 443 C CA . ALA A 1 60 ? 23.681 -14.171 -29.239 1.00 91.44 60 ALA A CA 1
ATOM 444 C C . ALA A 1 60 ? 24.143 -15.616 -29.027 1.00 91.44 60 ALA A C 1
ATOM 446 O O . ALA A 1 60 ? 23.337 -16.543 -28.987 1.00 91.44 60 ALA A O 1
ATOM 447 N N . ARG A 1 61 ? 25.441 -15.791 -28.758 1.00 89.44 61 ARG A N 1
ATOM 448 C CA . ARG A 1 61 ? 26.050 -17.099 -28.506 1.00 89.44 61 ARG A CA 1
ATOM 449 C C . ARG A 1 61 ? 25.637 -17.730 -27.172 1.00 89.44 61 ARG A C 1
ATOM 451 O O . ARG A 1 61 ? 25.440 -18.937 -27.113 1.00 89.44 61 ARG A O 1
ATOM 458 N N . THR A 1 62 ? 25.572 -16.954 -26.087 1.00 86.69 62 THR A N 1
ATOM 459 C CA . THR A 1 62 ? 25.447 -17.495 -24.710 1.00 86.69 62 THR A CA 1
ATOM 460 C C . THR A 1 62 ? 24.035 -17.438 -24.130 1.00 86.69 62 THR A C 1
ATOM 462 O O . THR A 1 62 ? 23.738 -18.128 -23.150 1.00 86.69 62 THR A O 1
ATOM 465 N N . ARG A 1 63 ? 23.168 -16.597 -24.699 1.00 87.56 63 ARG A N 1
ATOM 466 C CA . ARG A 1 63 ? 21.792 -16.358 -24.242 1.00 87.56 63 ARG A CA 1
ATOM 467 C C . ARG A 1 63 ? 20.758 -16.528 -25.358 1.00 87.56 63 ARG A C 1
ATOM 469 O O . ARG A 1 63 ? 19.569 -16.355 -25.102 1.00 87.56 63 ARG A O 1
ATOM 476 N N . GLY A 1 64 ? 21.196 -16.884 -26.569 1.00 90.81 64 GLY A N 1
ATOM 477 C CA . GLY A 1 64 ? 20.309 -17.158 -27.697 1.00 90.81 64 GLY A CA 1
ATOM 478 C C . GLY A 1 64 ? 19.491 -15.940 -28.112 1.00 90.81 64 GLY A C 1
ATOM 479 O O . GLY A 1 64 ? 18.328 -16.092 -28.484 1.00 90.81 64 GLY A O 1
ATOM 480 N N . ILE A 1 65 ? 20.053 -14.729 -27.986 1.00 93.81 65 ILE A N 1
ATOM 481 C CA . ILE A 1 65 ? 19.327 -13.541 -28.438 1.00 93.81 65 ILE A CA 1
ATOM 482 C C . ILE A 1 65 ? 19.180 -13.589 -29.958 1.00 93.81 65 ILE A C 1
ATOM 484 O O . ILE A 1 65 ? 20.155 -13.764 -30.687 1.00 93.81 65 ILE A O 1
ATOM 488 N N . THR A 1 66 ? 17.947 -13.457 -30.426 1.00 94.19 66 THR A N 1
ATOM 489 C CA . THR A 1 66 ? 17.603 -13.423 -31.856 1.00 94.19 66 THR A CA 1
ATOM 490 C C . THR A 1 66 ? 17.146 -12.036 -32.280 1.00 94.19 66 THR A C 1
ATOM 492 O O . THR A 1 66 ? 17.124 -11.722 -33.471 1.00 94.19 66 THR A O 1
ATOM 495 N N . ARG A 1 67 ? 16.820 -11.183 -31.302 1.00 95.94 67 ARG A N 1
ATOM 496 C CA . ARG A 1 67 ? 16.328 -9.829 -31.512 1.00 95.94 67 ARG A CA 1
ATOM 497 C C . ARG A 1 67 ? 16.810 -8.871 -30.425 1.00 95.94 67 ARG A C 1
ATOM 499 O O . ARG A 1 67 ? 16.884 -9.243 -29.255 1.00 95.94 67 ARG A O 1
ATOM 506 N N . VAL A 1 68 ? 17.072 -7.629 -30.815 1.00 96.94 68 VAL A N 1
ATOM 507 C CA . VAL A 1 68 ? 17.432 -6.504 -29.947 1.00 96.94 68 VAL A CA 1
ATOM 508 C C . VAL A 1 68 ? 16.417 -5.380 -30.133 1.00 96.94 68 VAL A C 1
ATOM 510 O O . VAL A 1 68 ? 16.077 -5.029 -31.261 1.00 96.94 68 VAL A O 1
ATOM 513 N N . ILE A 1 69 ? 15.947 -4.816 -29.022 1.00 97.69 69 ILE A N 1
ATOM 514 C CA . ILE A 1 69 ? 15.106 -3.620 -28.981 1.00 97.69 69 ILE A CA 1
ATOM 515 C C . ILE A 1 69 ? 15.858 -2.537 -28.202 1.00 97.69 69 ILE A C 1
ATOM 517 O O . ILE A 1 69 ? 16.031 -2.638 -26.982 1.00 97.69 69 ILE A O 1
ATOM 521 N N . SER A 1 70 ? 16.270 -1.483 -28.903 1.00 97.69 70 SER A N 1
ATOM 522 C CA . SER A 1 70 ? 16.913 -0.315 -28.301 1.00 97.69 70 SER A CA 1
ATOM 523 C C . SER A 1 70 ? 15.871 0.696 -27.841 1.00 97.69 70 SER A C 1
ATOM 525 O O . SER A 1 70 ? 15.062 1.173 -28.634 1.00 97.69 70 SER A O 1
ATOM 527 N N . LEU A 1 71 ? 15.904 1.048 -26.552 1.00 97.50 71 LEU A N 1
ATOM 528 C CA . LEU A 1 71 ? 15.021 2.052 -25.941 1.00 97.50 71 LEU A CA 1
ATOM 529 C C . LEU A 1 71 ? 15.573 3.484 -26.049 1.00 97.50 71 LEU A C 1
ATOM 531 O O . LEU A 1 71 ? 15.060 4.396 -25.390 1.00 97.50 71 LEU A O 1
ATOM 535 N N . LEU A 1 72 ? 16.682 3.661 -26.768 1.00 95.12 72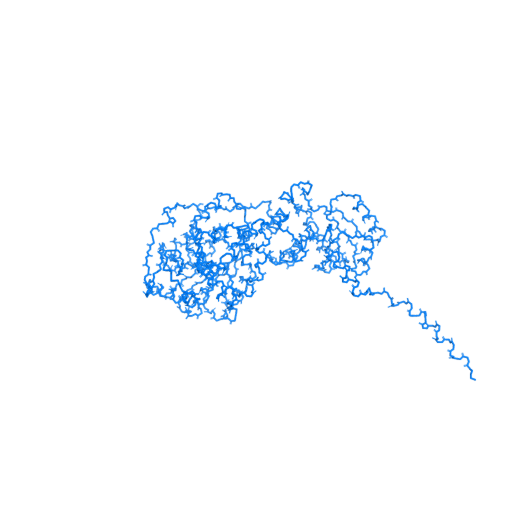 LEU A N 1
ATOM 536 C CA . LEU A 1 72 ? 17.365 4.937 -26.949 1.00 95.12 72 LEU A CA 1
ATOM 537 C C . LEU A 1 72 ? 16.691 5.775 -28.035 1.00 95.12 72 LEU A C 1
ATOM 539 O O . LEU A 1 72 ? 16.062 5.235 -28.942 1.00 95.12 72 LEU A O 1
ATOM 543 N N . ASP A 1 73 ? 16.857 7.091 -27.938 1.00 92.06 73 ASP A N 1
ATOM 544 C CA . ASP A 1 73 ? 16.500 8.009 -29.016 1.00 92.06 73 ASP A CA 1
ATOM 545 C C . ASP A 1 73 ? 17.410 7.767 -30.234 1.00 92.06 73 ASP A C 1
ATOM 547 O O . ASP A 1 73 ? 18.550 7.328 -30.052 1.00 92.06 73 ASP A O 1
ATOM 551 N N . PRO A 1 74 ? 16.941 8.027 -31.470 1.00 92.56 74 PRO A N 1
ATOM 552 C CA . PRO A 1 74 ? 17.743 7.792 -32.665 1.00 92.56 74 PRO A CA 1
ATOM 553 C C . PRO A 1 74 ? 19.055 8.582 -32.630 1.00 92.56 74 PRO A C 1
ATOM 555 O O . PRO A 1 74 ? 19.057 9.793 -32.400 1.00 92.56 74 PRO A O 1
ATOM 558 N N . SER A 1 75 ? 20.172 7.899 -32.874 1.00 93.94 75 SER A N 1
ATOM 559 C CA . SER A 1 75 ? 21.510 8.491 -32.888 1.00 93.94 75 SER A CA 1
ATOM 560 C C . SER A 1 75 ? 22.461 7.678 -33.769 1.00 93.94 75 SER A C 1
ATOM 562 O O . SER A 1 75 ? 22.163 6.539 -34.131 1.00 93.94 75 SER A O 1
ATOM 564 N N . ALA A 1 76 ? 23.637 8.235 -34.071 1.00 95.50 76 ALA A N 1
ATOM 565 C CA . ALA A 1 76 ? 24.662 7.530 -34.842 1.00 95.50 76 ALA A CA 1
ATOM 566 C C . ALA A 1 76 ? 25.140 6.241 -34.144 1.00 95.50 76 ALA A C 1
ATOM 568 O O . ALA A 1 76 ? 25.487 5.264 -34.803 1.00 95.50 76 ALA A O 1
ATOM 569 N N . GLU A 1 77 ? 25.141 6.218 -32.809 1.00 93.38 77 GLU A N 1
ATOM 570 C CA . GLU A 1 77 ? 25.453 5.027 -32.020 1.00 93.38 77 GLU A CA 1
ATOM 571 C C . GLU A 1 77 ? 24.392 3.933 -32.197 1.00 93.38 77 GLU A C 1
ATOM 573 O O . GLU A 1 77 ? 24.749 2.768 -32.349 1.00 93.38 77 GLU A O 1
ATOM 578 N N . VAL A 1 78 ? 23.105 4.301 -32.228 1.00 95.56 78 VAL A N 1
ATOM 579 C CA . VAL A 1 78 ? 21.995 3.364 -32.483 1.00 95.56 78 VAL A CA 1
ATOM 580 C C . VAL A 1 78 ? 22.055 2.825 -33.916 1.00 95.56 78 VAL A C 1
ATOM 582 O O . VAL A 1 78 ? 21.848 1.631 -34.129 1.00 95.56 78 VAL A O 1
ATOM 585 N N . ASP A 1 79 ? 22.397 3.668 -34.894 1.00 97.19 79 ASP A N 1
ATOM 586 C CA . ASP A 1 79 ? 22.584 3.244 -36.288 1.00 97.19 79 ASP A CA 1
ATOM 587 C C . ASP A 1 79 ? 23.745 2.245 -36.426 1.00 97.19 79 ASP A C 1
ATOM 589 O O . ASP A 1 79 ? 23.641 1.243 -37.141 1.00 97.19 79 ASP A O 1
ATOM 593 N N . GLN A 1 80 ? 24.848 2.489 -35.710 1.00 96.94 80 GLN A N 1
ATOM 594 C CA . GLN A 1 80 ? 25.990 1.579 -35.675 1.00 96.94 80 GLN A CA 1
ATOM 595 C C . GLN A 1 80 ? 25.637 0.250 -34.994 1.00 96.94 80 GLN A C 1
ATOM 597 O O . GLN A 1 80 ? 26.014 -0.811 -35.492 1.00 96.94 80 GLN A O 1
ATOM 602 N N . GLU A 1 81 ? 24.878 0.287 -33.898 1.00 96.69 81 GLU A N 1
ATOM 603 C CA . GLU A 1 81 ? 24.383 -0.914 -33.221 1.00 96.69 81 GLU A CA 1
ATOM 604 C C . GLU A 1 81 ? 23.479 -1.752 -34.138 1.00 96.69 81 GLU A C 1
ATOM 606 O O . GLU A 1 81 ? 23.630 -2.973 -34.210 1.00 96.69 81 GLU A O 1
ATOM 611 N N . ALA A 1 82 ? 22.590 -1.108 -34.901 1.00 97.50 82 ALA A N 1
ATOM 612 C CA . ALA A 1 82 ? 21.739 -1.780 -35.880 1.00 97.50 82 ALA A CA 1
ATOM 613 C C . ALA A 1 82 ? 22.560 -2.486 -36.973 1.00 97.50 82 ALA A C 1
ATOM 615 O O . ALA A 1 82 ? 22.239 -3.612 -37.372 1.00 97.50 82 ALA A O 1
ATOM 616 N N . ALA A 1 83 ? 23.634 -1.845 -37.448 1.00 97.56 83 ALA A N 1
ATOM 617 C CA . ALA A 1 83 ? 24.559 -2.443 -38.407 1.00 97.56 83 ALA A CA 1
ATOM 618 C C . ALA A 1 83 ? 25.294 -3.654 -37.807 1.00 97.56 83 ALA A C 1
ATOM 620 O O . ALA A 1 83 ? 25.368 -4.705 -38.443 1.00 97.56 83 ALA A O 1
ATOM 621 N N . ASP A 1 84 ? 25.768 -3.539 -36.566 1.00 97.25 84 ASP A N 1
ATOM 622 C CA . ASP A 1 84 ? 26.445 -4.624 -35.853 1.00 97.25 84 ASP A CA 1
ATOM 623 C C . ASP A 1 84 ? 25.514 -5.818 -35.580 1.00 97.25 84 ASP A C 1
ATOM 625 O O . ASP A 1 84 ? 25.913 -6.967 -35.772 1.00 97.25 84 ASP A O 1
ATOM 629 N N . ALA A 1 85 ? 24.263 -5.573 -35.180 1.00 96.94 85 ALA A N 1
ATOM 630 C CA . ALA A 1 85 ? 23.256 -6.617 -34.995 1.00 96.94 85 ALA A CA 1
ATOM 631 C C . ALA A 1 85 ? 22.965 -7.354 -36.312 1.00 96.94 85 ALA A C 1
ATOM 633 O O . ALA A 1 85 ? 22.968 -8.587 -36.350 1.00 96.94 85 ALA A O 1
ATOM 634 N N . LYS A 1 86 ? 22.808 -6.607 -37.414 1.00 96.19 86 LYS A N 1
ATOM 635 C CA . LYS A 1 86 ? 22.597 -7.169 -38.753 1.00 96.19 86 LYS A CA 1
ATOM 636 C C . LYS A 1 86 ? 23.769 -8.043 -39.205 1.00 96.19 86 LYS A C 1
ATOM 638 O O . LYS A 1 86 ? 23.532 -9.139 -39.712 1.00 96.19 86 LYS A O 1
ATOM 643 N N . ASP A 1 87 ? 25.006 -7.594 -38.996 1.00 96.38 87 ASP A N 1
ATOM 644 C CA . ASP A 1 87 ? 26.222 -8.367 -39.289 1.00 96.38 87 ASP A CA 1
ATOM 645 C C . ASP A 1 87 ? 26.267 -9.697 -38.518 1.00 96.38 87 ASP A C 1
ATOM 647 O O . ASP A 1 87 ? 26.808 -10.690 -39.006 1.00 96.38 87 ASP A O 1
ATOM 651 N N . LEU A 1 88 ? 25.701 -9.720 -37.309 1.00 96.06 88 LEU A N 1
ATOM 652 C CA . LEU A 1 88 ? 25.631 -10.892 -36.437 1.00 96.06 88 LEU A CA 1
ATOM 653 C C . LEU A 1 88 ? 24.384 -11.762 -36.679 1.00 96.06 88 LEU A C 1
ATOM 655 O O . LEU A 1 88 ? 24.218 -12.777 -36.004 1.00 96.06 88 LEU A O 1
ATOM 659 N N . GLY A 1 89 ? 23.515 -11.395 -37.627 1.00 95.44 89 GLY A N 1
ATOM 660 C CA . GLY A 1 89 ? 22.269 -12.114 -37.908 1.00 95.44 89 GLY A CA 1
ATOM 661 C C . GLY A 1 89 ? 21.192 -11.949 -36.829 1.00 95.44 89 GLY A C 1
ATOM 662 O O . GLY A 1 89 ? 20.292 -12.780 -36.737 1.00 95.44 89 GLY A O 1
ATOM 663 N N . VAL A 1 90 ? 21.281 -10.897 -36.015 1.00 96.12 90 VAL A N 1
ATOM 664 C CA . VAL A 1 90 ? 20.328 -10.563 -34.951 1.00 96.12 90 VAL A CA 1
ATOM 665 C C . VAL A 1 90 ? 19.389 -9.465 -35.456 1.00 96.12 90 VAL A C 1
ATOM 667 O O . VAL A 1 90 ? 19.839 -8.447 -35.982 1.00 96.12 90 VAL A O 1
ATOM 670 N N . ALA A 1 91 ? 18.075 -9.657 -35.313 1.00 96.38 91 ALA A N 1
ATOM 671 C CA . ALA A 1 91 ? 17.099 -8.632 -35.680 1.00 96.38 91 ALA A CA 1
ATOM 672 C C . ALA A 1 91 ? 17.234 -7.403 -34.764 1.00 96.38 91 ALA A C 1
ATOM 674 O O . ALA A 1 91 ? 17.484 -7.550 -33.570 1.00 96.38 91 ALA A O 1
ATOM 675 N N . PHE A 1 92 ? 17.039 -6.199 -35.300 1.00 97.44 92 PHE A N 1
ATOM 676 C CA . PHE A 1 92 ? 17.175 -4.957 -34.539 1.00 97.44 92 PHE A CA 1
ATOM 677 C C . PHE A 1 92 ? 15.970 -4.042 -34.742 1.00 97.44 92 PHE A C 1
ATOM 679 O O . PHE A 1 92 ? 15.547 -3.810 -35.875 1.00 97.44 92 PHE A O 1
ATOM 686 N N . GLU A 1 93 ? 15.460 -3.487 -33.645 1.00 97.00 93 GLU A N 1
ATOM 687 C CA . GLU A 1 93 ? 14.391 -2.494 -33.632 1.00 97.00 93 GLU A CA 1
ATOM 688 C C . GLU A 1 93 ? 14.783 -1.309 -32.734 1.00 97.00 93 GLU A C 1
ATOM 690 O O . GLU A 1 93 ? 15.201 -1.488 -31.589 1.00 97.00 93 GLU A O 1
ATOM 695 N N . SER A 1 94 ? 14.616 -0.082 -33.233 1.00 96.50 94 SER A N 1
ATOM 696 C CA . SER A 1 94 ? 14.740 1.135 -32.421 1.00 96.50 94 SER A CA 1
ATOM 697 C C . SER A 1 94 ? 13.352 1.580 -31.971 1.00 96.50 94 SER A C 1
ATOM 699 O O . SER A 1 94 ? 12.486 1.876 -32.796 1.00 96.50 94 SER A O 1
ATOM 701 N N . LYS A 1 95 ? 13.133 1.603 -30.655 1.00 97.25 95 LYS A N 1
ATOM 702 C CA . LYS A 1 95 ? 11.870 1.981 -30.014 1.00 97.25 95 LYS A CA 1
ATOM 703 C C . LYS A 1 95 ? 12.134 2.949 -28.858 1.00 97.25 95 LYS A C 1
ATOM 705 O O . LYS A 1 95 ? 12.115 2.528 -27.698 1.00 97.25 95 LYS A O 1
ATOM 710 N N . PRO A 1 96 ? 12.380 4.240 -29.151 1.00 95.69 96 PRO A N 1
ATOM 711 C CA . PRO A 1 96 ? 12.624 5.251 -28.129 1.00 95.69 96 PRO A CA 1
ATOM 712 C C . PRO A 1 96 ? 11.505 5.256 -27.086 1.00 95.69 96 PRO A C 1
ATOM 714 O O . PRO A 1 96 ? 10.334 5.475 -27.406 1.00 95.69 96 PRO A O 1
ATOM 717 N N . LEU A 1 97 ? 11.858 4.966 -25.833 1.00 95.94 97 LEU A N 1
ATOM 718 C CA . LEU A 1 97 ? 10.856 4.765 -24.782 1.00 95.94 97 LEU A CA 1
ATOM 719 C C . LEU A 1 97 ? 10.543 6.042 -24.009 1.00 95.94 97 LEU A C 1
ATOM 721 O O . LEU A 1 97 ? 9.463 6.167 -23.445 1.00 95.94 97 LEU A O 1
ATOM 725 N N . ALA A 1 98 ? 11.492 6.966 -23.917 1.00 90.62 98 ALA A N 1
ATOM 726 C CA . ALA A 1 98 ? 11.338 8.153 -23.090 1.00 90.62 98 ALA A CA 1
ATOM 727 C C . ALA A 1 98 ? 11.034 9.388 -23.933 1.00 90.62 98 ALA A C 1
ATOM 729 O O . ALA A 1 98 ? 11.474 9.496 -25.069 1.00 90.62 98 ALA A O 1
ATOM 730 N N . ILE A 1 99 ? 10.315 10.332 -23.342 1.00 90.19 99 ILE A N 1
ATOM 731 C CA . ILE A 1 99 ? 9.922 11.595 -23.957 1.00 90.19 99 ILE A CA 1
ATOM 732 C C . ILE A 1 99 ? 10.436 12.727 -23.067 1.00 90.19 99 ILE A C 1
ATOM 734 O O . ILE A 1 99 ? 10.294 12.661 -21.845 1.00 90.19 99 ILE A O 1
ATOM 738 N N . GLY A 1 100 ? 11.015 13.767 -23.673 1.00 84.19 100 GLY A N 1
ATOM 739 C CA . GLY A 1 100 ? 11.398 14.995 -22.967 1.00 84.19 100 GLY A CA 1
ATOM 740 C C . GLY A 1 100 ? 12.674 14.900 -22.126 1.00 84.19 100 GLY A C 1
ATOM 741 O O . GLY A 1 100 ? 12.846 15.698 -21.212 1.00 84.19 100 GLY A O 1
ATOM 742 N N . LEU A 1 101 ? 13.575 13.954 -22.414 1.00 83.38 101 LEU A N 1
ATOM 743 C CA . LEU A 1 101 ? 14.834 13.803 -21.666 1.00 83.38 101 LEU A CA 1
ATOM 744 C C . LEU A 1 101 ? 15.866 14.909 -21.914 1.00 83.38 101 LEU A C 1
ATOM 746 O O . LEU A 1 101 ? 16.751 15.088 -21.083 1.00 83.38 101 LEU A O 1
ATOM 750 N N . ASP A 1 102 ? 15.734 15.658 -23.009 1.00 84.25 102 ASP A N 1
ATOM 751 C CA . ASP A 1 102 ? 16.561 16.843 -23.276 1.00 84.25 102 ASP A CA 1
ATOM 752 C C . ASP A 1 102 ? 16.138 18.059 -22.427 1.00 84.25 102 ASP A C 1
ATOM 754 O O . ASP A 1 102 ? 16.824 19.082 -22.402 1.00 84.25 102 ASP A O 1
ATOM 758 N N . GLY A 1 103 ? 14.986 17.964 -21.752 1.00 86.38 103 GLY A N 1
ATOM 759 C CA . GLY A 1 103 ? 14.439 18.986 -20.867 1.00 86.38 103 GLY A CA 1
ATOM 760 C C . GLY A 1 103 ? 14.658 18.684 -19.378 1.00 86.38 103 GLY A C 1
ATOM 761 O O . GLY A 1 103 ? 15.475 17.839 -19.008 1.00 86.38 103 GLY A O 1
ATOM 762 N N . PRO A 1 104 ? 13.926 19.381 -18.491 1.00 86.56 104 PRO A N 1
ATOM 763 C CA . PRO A 1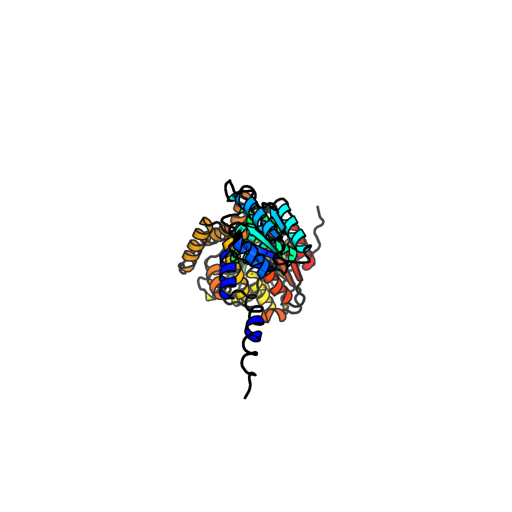 104 ? 13.918 19.075 -17.063 1.00 86.56 104 PRO A CA 1
ATOM 764 C C . PRO A 1 104 ? 13.514 17.612 -16.804 1.00 86.56 104 PRO A C 1
ATOM 766 O O . PRO A 1 104 ? 12.478 17.153 -17.283 1.00 86.56 104 PRO A O 1
ATOM 769 N N . LEU A 1 105 ? 14.326 16.865 -16.045 1.00 83.50 105 LEU A N 1
ATOM 770 C CA . LEU A 1 105 ? 14.111 15.424 -15.821 1.00 83.50 105 LEU A CA 1
ATOM 771 C C . LEU A 1 105 ? 12.819 15.101 -15.055 1.00 83.50 105 LEU A C 1
ATOM 773 O O . LEU A 1 105 ? 12.290 13.997 -15.169 1.00 83.50 105 LEU A O 1
ATOM 777 N N . ASP A 1 106 ? 12.284 16.056 -14.301 1.00 80.38 106 ASP A N 1
ATOM 778 C CA . ASP A 1 106 ? 10.979 15.952 -13.651 1.00 80.38 106 ASP A CA 1
ATOM 779 C C . ASP A 1 106 ? 9.808 15.981 -14.647 1.00 80.38 106 ASP A C 1
ATOM 781 O O . ASP A 1 106 ? 8.732 15.464 -14.349 1.00 80.38 106 ASP A O 1
ATOM 785 N N . GLN A 1 107 ? 10.037 16.512 -15.851 1.00 87.00 107 GLN A N 1
ATOM 786 C CA . GLN A 1 107 ? 9.095 16.493 -16.970 1.00 87.00 107 GLN A CA 1
ATOM 787 C C . GLN A 1 107 ? 9.305 15.302 -17.911 1.00 87.00 107 GLN A C 1
ATOM 789 O O . GLN A 1 107 ? 8.494 15.105 -18.817 1.00 87.00 107 GLN A O 1
ATOM 794 N N . ALA A 1 108 ? 10.352 14.495 -17.710 1.00 91.81 108 ALA A N 1
ATOM 795 C CA . ALA A 1 108 ? 10.601 13.316 -18.528 1.00 91.81 108 ALA A CA 1
ATOM 796 C C . ALA A 1 108 ? 9.508 12.257 -18.312 1.00 91.81 108 ALA A C 1
ATOM 798 O O . ALA A 1 108 ? 9.126 11.946 -17.181 1.00 91.81 108 ALA A O 1
ATOM 799 N N . ARG A 1 109 ? 9.019 11.673 -19.408 1.00 94.50 109 ARG A N 1
ATOM 800 C CA . ARG A 1 109 ? 7.914 10.698 -19.417 1.00 94.50 109 ARG A CA 1
ATOM 801 C C . ARG A 1 109 ? 8.284 9.423 -20.154 1.00 94.50 109 ARG A C 1
ATOM 803 O O . ARG A 1 109 ? 9.231 9.402 -20.934 1.00 94.50 109 ARG A O 1
ATOM 810 N N . ILE A 1 110 ? 7.507 8.374 -19.931 1.00 96.06 110 ILE A N 1
ATOM 811 C CA . ILE A 1 110 ? 7.526 7.145 -20.717 1.00 96.06 110 ILE A CA 1
ATOM 812 C C . ILE A 1 110 ? 6.450 7.220 -21.800 1.00 96.06 110 ILE A C 1
ATOM 814 O O . ILE A 1 110 ? 5.290 7.537 -21.534 1.00 96.06 110 ILE A O 1
ATOM 818 N N . ASN A 1 111 ? 6.821 6.853 -23.023 1.00 96.25 111 ASN A N 1
ATOM 819 C CA . ASN A 1 111 ? 5.881 6.509 -24.073 1.00 96.25 111 ASN A CA 1
ATOM 820 C C . ASN A 1 111 ? 5.239 5.150 -23.748 1.00 96.25 111 ASN A C 1
ATOM 822 O O . ASN A 1 111 ? 5.805 4.084 -24.005 1.00 96.25 111 ASN A O 1
ATOM 826 N N . ARG A 1 112 ? 4.059 5.193 -23.127 1.00 95.69 112 ARG A N 1
ATOM 827 C CA . ARG A 1 112 ? 3.357 3.997 -22.642 1.00 95.69 112 ARG A CA 1
ATOM 828 C C . ARG A 1 112 ? 2.848 3.106 -23.778 1.00 95.69 112 ARG A C 1
ATOM 830 O O . ARG A 1 112 ? 2.810 1.894 -23.588 1.00 95.69 112 ARG A O 1
ATOM 837 N N . ASP A 1 113 ? 2.548 3.663 -24.949 1.00 96.00 113 ASP A N 1
ATOM 838 C CA . ASP A 1 113 ? 2.127 2.881 -26.121 1.00 96.00 113 ASP A CA 1
ATOM 839 C C . ASP A 1 113 ? 3.288 2.056 -26.678 1.00 96.00 113 ASP A C 1
ATOM 841 O O . ASP A 1 113 ? 3.135 0.869 -26.965 1.00 96.00 113 ASP A O 1
ATOM 845 N N . VAL A 1 114 ? 4.483 2.653 -26.737 1.00 97.25 114 VAL A N 1
ATOM 846 C CA . VAL A 1 114 ? 5.714 1.930 -27.085 1.00 97.25 114 VAL A CA 1
ATOM 847 C C . VAL A 1 114 ? 5.996 0.830 -26.063 1.00 97.25 114 VAL A C 1
ATOM 849 O O . VAL A 1 114 ? 6.280 -0.301 -26.453 1.00 97.25 114 VAL A O 1
ATOM 852 N N . ALA A 1 115 ? 5.859 1.120 -24.763 1.00 97.31 115 ALA A N 1
ATOM 853 C CA . ALA A 1 115 ? 6.025 0.109 -23.720 1.00 97.31 115 ALA A CA 1
ATOM 854 C C . ALA A 1 115 ? 5.070 -1.083 -23.916 1.00 97.31 115 ALA A C 1
ATOM 856 O O . ALA A 1 115 ? 5.512 -2.230 -23.861 1.00 97.31 115 ALA A O 1
ATOM 857 N N . ARG A 1 116 ? 3.779 -0.823 -24.183 1.00 96.50 116 ARG A N 1
ATOM 858 C CA . ARG A 1 116 ? 2.778 -1.874 -24.439 1.00 96.50 116 ARG A CA 1
ATOM 859 C C . ARG A 1 116 ? 3.116 -2.687 -25.684 1.00 96.50 116 ARG A C 1
ATOM 861 O O . ARG A 1 116 ? 3.157 -3.907 -25.595 1.00 96.50 116 ARG A O 1
ATOM 868 N N . SER A 1 117 ? 3.457 -2.025 -26.792 1.00 96.81 117 SER A N 1
ATOM 869 C CA . SER A 1 117 ? 3.878 -2.700 -28.028 1.00 96.81 117 SER A CA 1
ATOM 870 C C . SER A 1 117 ? 5.050 -3.655 -27.790 1.00 96.81 117 SER A C 1
ATOM 872 O O . SER A 1 117 ? 5.025 -4.779 -28.284 1.00 96.81 117 SER A O 1
ATOM 874 N N . ILE A 1 118 ? 6.052 -3.245 -27.005 1.00 95.75 118 ILE A N 1
ATOM 875 C CA . ILE A 1 118 ? 7.192 -4.108 -26.675 1.00 95.75 118 ILE A CA 1
ATOM 876 C C . ILE A 1 118 ? 6.734 -5.322 -25.853 1.00 95.75 118 ILE A C 1
ATOM 878 O O . ILE A 1 118 ? 7.121 -6.446 -26.164 1.00 95.75 118 ILE A O 1
ATOM 882 N N . ILE A 1 119 ? 5.897 -5.123 -24.827 1.00 95.12 119 ILE A N 1
ATOM 883 C CA . ILE A 1 119 ? 5.360 -6.225 -24.010 1.00 95.12 119 ILE A CA 1
ATOM 884 C C . ILE A 1 119 ? 4.551 -7.219 -24.855 1.00 95.12 119 ILE A C 1
ATOM 886 O O . ILE A 1 119 ? 4.724 -8.429 -24.700 1.00 95.12 119 ILE A O 1
ATOM 890 N N . ASP A 1 120 ? 3.706 -6.735 -25.762 1.00 94.06 120 ASP A N 1
ATOM 891 C CA . ASP A 1 120 ? 2.899 -7.593 -26.633 1.00 94.06 120 ASP A CA 1
ATOM 892 C C . ASP A 1 120 ? 3.774 -8.404 -27.599 1.00 94.06 120 ASP A C 1
ATOM 894 O O . ASP A 1 120 ? 3.544 -9.598 -27.800 1.00 94.06 120 ASP A O 1
ATOM 898 N N . GLU A 1 121 ? 4.842 -7.806 -28.127 1.00 91.81 121 GLU A N 1
ATOM 899 C CA . GLU A 1 121 ? 5.827 -8.511 -28.955 1.00 91.81 121 GLU A CA 1
ATOM 900 C C . GLU A 1 121 ? 6.611 -9.573 -28.184 1.00 91.81 121 GLU A C 1
ATOM 902 O O . GLU A 1 121 ? 6.914 -10.634 -28.736 1.00 91.81 121 GLU A O 1
ATOM 907 N N . ILE A 1 122 ? 6.940 -9.314 -26.917 1.00 90.69 122 ILE A N 1
ATOM 908 C CA . ILE A 1 122 ? 7.594 -10.295 -26.046 1.00 90.69 122 ILE A CA 1
ATOM 909 C C . ILE A 1 122 ? 6.648 -11.467 -25.774 1.00 90.69 122 ILE A C 1
ATOM 911 O O . ILE A 1 122 ? 7.059 -12.615 -25.910 1.00 90.69 122 ILE A O 1
ATOM 915 N N . ARG A 1 123 ? 5.372 -11.202 -25.470 1.00 90.31 123 ARG A N 1
ATOM 916 C CA . ARG A 1 123 ? 4.350 -12.246 -25.265 1.00 90.31 123 ARG A CA 1
ATOM 917 C C . ARG A 1 123 ? 4.107 -13.098 -26.510 1.00 90.31 123 ARG A C 1
ATOM 919 O O . ARG A 1 123 ? 3.802 -14.279 -26.385 1.00 90.31 123 ARG A O 1
ATOM 926 N N . ALA A 1 124 ? 4.231 -12.509 -27.697 1.00 90.06 124 ALA A N 1
ATOM 927 C CA . ALA A 1 124 ? 4.097 -13.218 -28.967 1.00 90.06 124 ALA A CA 1
ATOM 928 C C . ALA A 1 124 ? 5.361 -14.003 -29.372 1.00 90.06 124 ALA A C 1
ATOM 930 O O . ALA A 1 124 ? 5.318 -14.790 -30.320 1.00 90.06 124 ALA A O 1
ATOM 931 N N . THR A 1 125 ? 6.491 -13.796 -28.687 1.00 88.19 125 THR A N 1
ATOM 932 C CA . THR A 1 125 ? 7.751 -14.480 -29.000 1.00 88.19 125 THR A CA 1
ATOM 933 C C . THR A 1 125 ? 7.675 -15.938 -28.546 1.00 88.19 125 THR A C 1
ATOM 935 O O . THR A 1 125 ? 7.439 -16.221 -27.377 1.00 88.19 125 THR A O 1
ATOM 938 N N . THR A 1 126 ? 7.874 -16.867 -29.485 1.00 85.06 126 THR A N 1
ATOM 939 C CA . THR A 1 126 ? 7.838 -18.324 -29.242 1.00 85.06 126 THR A CA 1
ATOM 940 C C . THR A 1 126 ? 9.187 -19.009 -29.459 1.00 85.06 126 THR A C 1
ATOM 942 O O . THR A 1 126 ? 9.359 -20.153 -29.044 1.00 85.06 126 THR A O 1
ATOM 945 N N . ASP A 1 127 ? 10.148 -18.318 -30.078 1.00 86.31 127 ASP A N 1
ATOM 946 C CA . ASP A 1 127 ? 11.507 -18.803 -30.312 1.00 86.31 127 ASP A CA 1
ATOM 947 C C . ASP A 1 127 ? 12.529 -17.670 -30.140 1.00 86.31 127 ASP A C 1
ATOM 949 O O . ASP A 1 127 ? 12.280 -16.516 -30.504 1.00 86.31 127 ASP A O 1
ATOM 953 N N . GLY A 1 128 ? 13.686 -18.019 -29.580 1.00 89.12 128 GLY A N 1
ATOM 954 C CA . GLY A 1 128 ? 14.761 -17.096 -29.234 1.00 89.12 128 GLY A CA 1
ATOM 955 C C . GLY A 1 128 ? 14.455 -16.148 -28.069 1.00 89.12 128 GLY A C 1
ATOM 956 O O . GLY A 1 128 ? 13.385 -16.173 -27.452 1.00 89.12 128 GLY A O 1
ATOM 957 N N . THR A 1 129 ? 15.442 -15.306 -27.769 1.00 94.50 129 THR A N 1
ATOM 958 C CA . THR A 1 129 ? 15.392 -14.325 -26.678 1.00 94.50 129 THR A CA 1
ATOM 959 C C . THR A 1 129 ? 15.430 -12.901 -27.233 1.00 94.50 129 THR A C 1
ATOM 961 O O . THR A 1 129 ? 16.262 -12.576 -28.084 1.00 94.50 129 THR A O 1
ATOM 964 N N . VAL A 1 130 ? 14.567 -12.021 -26.723 1.00 96.31 130 VAL A N 1
ATOM 965 C CA . VAL A 1 130 ? 14.573 -10.585 -27.025 1.00 96.31 130 VAL A CA 1
ATOM 966 C C . VAL A 1 130 ? 15.416 -9.847 -25.990 1.00 96.31 130 VAL A C 1
ATOM 968 O O . VAL A 1 130 ? 15.167 -9.941 -24.785 1.00 96.31 130 VAL A O 1
ATOM 971 N N . TYR A 1 131 ? 16.407 -9.088 -26.454 1.00 96.75 131 TYR A N 1
ATOM 972 C CA . TYR A 1 131 ? 17.213 -8.214 -25.611 1.00 96.75 131 TYR A CA 1
ATOM 973 C C . TYR A 1 131 ? 16.714 -6.771 -25.675 1.00 96.75 131 TYR A C 1
ATOM 975 O O . TYR A 1 131 ? 16.827 -6.117 -26.705 1.00 96.75 131 TYR A O 1
ATOM 983 N N . VAL A 1 132 ? 16.169 -6.263 -24.572 1.00 97.00 132 VAL A N 1
ATOM 984 C CA . VAL A 1 132 ? 15.618 -4.907 -24.473 1.00 97.00 132 VAL A CA 1
ATOM 985 C C . VAL A 1 132 ? 16.547 -4.039 -23.632 1.00 97.00 132 VAL A C 1
ATOM 987 O O . VAL A 1 132 ? 16.738 -4.309 -22.445 1.00 97.00 132 VAL A O 1
ATOM 990 N N . HIS A 1 133 ? 17.120 -2.977 -24.192 1.00 97.06 133 HIS A N 1
ATOM 991 C CA . HIS A 1 133 ? 18.161 -2.230 -23.483 1.00 97.06 133 HIS A CA 1
ATOM 992 C C . HIS A 1 133 ? 17.992 -0.713 -23.505 1.00 97.06 133 HIS A C 1
ATOM 994 O O . HIS A 1 133 ? 17.365 -0.121 -24.375 1.00 97.06 133 HIS A O 1
ATOM 1000 N N . CYS A 1 134 ? 18.597 -0.064 -22.514 1.00 95.19 134 CYS A N 1
ATOM 1001 C CA . CYS A 1 134 ? 18.816 1.380 -22.495 1.00 95.19 134 CYS A CA 1
ATOM 1002 C C . CYS A 1 134 ? 20.266 1.678 -22.116 1.00 95.19 134 CYS A C 1
ATOM 1004 O O . CYS A 1 134 ? 20.985 0.770 -21.725 1.00 95.19 134 CYS A O 1
ATOM 1006 N N . GLN A 1 135 ? 20.693 2.944 -22.142 1.00 92.69 135 GLN A N 1
ATOM 1007 C CA . GLN A 1 135 ? 22.109 3.307 -21.982 1.00 92.69 135 GLN A CA 1
ATOM 1008 C C . GLN A 1 135 ? 22.788 2.625 -20.786 1.00 92.69 135 GLN A C 1
ATOM 1010 O O . GLN A 1 135 ? 23.861 2.047 -20.923 1.00 92.69 135 GLN A O 1
ATOM 1015 N N . SER A 1 136 ? 22.160 2.676 -19.606 1.00 90.81 136 SER A N 1
ATOM 1016 C CA . SER A 1 136 ? 22.758 2.168 -18.363 1.00 90.81 136 SER A CA 1
ATOM 1017 C C . SER A 1 136 ? 22.082 0.925 -17.782 1.00 90.81 136 SER A C 1
ATOM 1019 O O . SER A 1 136 ? 22.456 0.509 -16.684 1.00 90.81 136 SER A O 1
ATOM 1021 N N . GLY A 1 137 ? 21.063 0.380 -18.457 1.00 89.00 137 GLY A N 1
ATOM 1022 C CA . GLY A 1 137 ? 20.263 -0.763 -17.991 1.00 89.00 137 GLY A CA 1
ATOM 1023 C C . GLY A 1 137 ? 19.402 -0.504 -16.755 1.00 89.00 137 GLY A C 1
ATOM 1024 O O . GLY A 1 137 ? 18.809 -1.430 -16.201 1.00 89.00 137 GLY A O 1
ATOM 1025 N N . ARG A 1 138 ? 19.318 0.755 -16.316 1.00 89.81 138 ARG A N 1
ATOM 1026 C CA . ARG A 1 138 ? 18.641 1.150 -15.078 1.00 89.81 138 ARG A CA 1
ATOM 1027 C C . ARG A 1 138 ? 17.239 1.673 -15.301 1.00 89.81 138 ARG A C 1
ATOM 1029 O O . ARG A 1 138 ? 16.303 1.024 -14.866 1.00 89.81 138 ARG A O 1
ATOM 1036 N N . ASP A 1 139 ? 17.105 2.814 -15.974 1.00 90.69 139 ASP A N 1
ATOM 1037 C CA . ASP A 1 139 ? 15.869 3.594 -15.891 1.00 90.69 139 ASP A CA 1
ATOM 1038 C C . ASP A 1 139 ? 14.791 3.128 -16.871 1.00 90.69 139 ASP A C 1
ATOM 1040 O O . ASP A 1 139 ? 13.853 2.448 -16.472 1.00 90.69 139 ASP A O 1
ATOM 1044 N N . ARG A 1 140 ? 14.958 3.399 -18.174 1.00 94.75 140 ARG A N 1
ATOM 1045 C CA . ARG A 1 140 ? 14.041 2.904 -19.222 1.00 94.75 140 ARG A CA 1
ATOM 1046 C C . ARG A 1 140 ? 13.915 1.369 -19.195 1.00 94.75 140 ARG A C 1
ATOM 1048 O O . ARG A 1 140 ? 12.817 0.834 -19.267 1.00 94.75 140 ARG A O 1
ATOM 1055 N N . ALA A 1 141 ? 15.033 0.658 -19.016 1.00 93.75 141 ALA A N 1
ATOM 1056 C CA . ALA A 1 141 ? 15.024 -0.796 -18.860 1.00 93.75 141 ALA A CA 1
ATOM 1057 C C . ALA A 1 141 ? 14.346 -1.237 -17.548 1.00 93.75 141 ALA A C 1
ATOM 1059 O O . ALA A 1 141 ? 13.652 -2.243 -17.543 1.00 93.75 141 ALA A O 1
ATOM 1060 N N . GLY A 1 142 ? 14.487 -0.482 -16.454 1.00 94.94 142 GLY A N 1
ATOM 1061 C CA . GLY A 1 142 ? 13.779 -0.740 -15.196 1.00 94.94 142 GLY A CA 1
ATOM 1062 C C . GLY A 1 142 ? 12.279 -0.526 -15.300 1.00 94.94 142 GLY A C 1
ATOM 1063 O O . GLY A 1 142 ? 11.527 -1.318 -14.742 1.00 94.94 142 GLY A O 1
ATOM 1064 N N . PHE A 1 143 ? 11.839 0.452 -16.094 1.00 96.44 143 PHE A N 1
ATOM 1065 C CA . PHE A 1 143 ? 10.434 0.567 -16.466 1.00 96.44 143 PHE A CA 1
ATOM 1066 C C . PHE A 1 143 ? 9.957 -0.673 -17.230 1.00 96.44 143 PHE A C 1
ATOM 1068 O O . PHE A 1 143 ? 8.899 -1.199 -16.911 1.00 96.44 143 PHE A O 1
ATOM 1075 N N . MET A 1 144 ? 10.734 -1.190 -18.189 1.00 96.75 144 MET A N 1
ATOM 1076 C CA . MET A 1 144 ? 10.356 -2.414 -18.910 1.00 96.75 144 MET A CA 1
ATOM 1077 C C . MET A 1 144 ? 10.339 -3.660 -18.016 1.00 96.75 144 MET A C 1
ATOM 1079 O O . MET A 1 144 ? 9.448 -4.491 -18.178 1.00 96.75 144 MET A O 1
ATOM 1083 N N . ARG A 1 145 ? 11.258 -3.771 -17.041 1.00 95.88 145 ARG A N 1
ATOM 1084 C CA . ARG A 1 145 ? 11.198 -4.812 -15.996 1.00 95.88 145 ARG A CA 1
ATOM 1085 C C . ARG A 1 145 ? 9.888 -4.716 -15.219 1.00 95.88 145 ARG A C 1
ATOM 1087 O O . ARG A 1 145 ? 9.134 -5.682 -15.177 1.00 95.88 145 ARG A O 1
ATOM 1094 N N . PHE A 1 146 ? 9.582 -3.529 -14.693 1.00 97.31 146 PHE A N 1
ATOM 1095 C CA . PHE A 1 146 ? 8.328 -3.258 -13.993 1.00 97.31 146 PHE A CA 1
ATOM 1096 C C . PHE A 1 146 ? 7.107 -3.618 -14.856 1.00 97.31 146 PHE A C 1
ATOM 1098 O O . PHE A 1 146 ? 6.244 -4.373 -14.417 1.00 97.31 146 PHE A O 1
ATOM 1105 N N . ALA A 1 147 ? 7.064 -3.133 -16.101 1.00 97.19 147 ALA A N 1
ATOM 1106 C CA . ALA A 1 147 ? 5.970 -3.360 -17.039 1.00 97.19 147 ALA A CA 1
ATOM 1107 C C . ALA A 1 147 ? 5.749 -4.854 -17.303 1.00 97.19 147 ALA A C 1
ATOM 1109 O O . ALA A 1 147 ? 4.605 -5.310 -17.280 1.00 97.19 147 ALA A O 1
ATOM 1110 N N . HIS A 1 148 ? 6.826 -5.625 -17.492 1.00 96.25 148 HIS A N 1
ATOM 1111 C CA . HIS A 1 148 ? 6.751 -7.078 -17.626 1.00 96.25 148 HIS A CA 1
ATOM 1112 C C . HIS A 1 148 ? 6.179 -7.722 -16.363 1.00 96.25 148 HIS A C 1
ATOM 1114 O O . HIS A 1 148 ? 5.207 -8.466 -16.456 1.00 96.25 148 HIS A O 1
ATOM 1120 N N . ARG A 1 149 ? 6.714 -7.406 -15.176 1.00 96.56 149 ARG A N 1
ATOM 1121 C CA . ARG A 1 149 ? 6.249 -8.009 -13.916 1.00 96.56 149 ARG A CA 1
ATOM 1122 C C . ARG A 1 149 ? 4.763 -7.778 -13.661 1.00 96.56 149 ARG A C 1
ATOM 1124 O O . ARG A 1 149 ? 4.056 -8.720 -13.314 1.00 96.56 149 ARG A O 1
ATOM 1131 N N . VAL A 1 150 ? 4.263 -6.561 -13.873 1.00 96.31 150 VAL A N 1
ATOM 1132 C CA . VAL A 1 150 ? 2.853 -6.247 -13.578 1.00 96.31 150 VAL A CA 1
ATOM 1133 C C . VAL A 1 150 ? 1.884 -6.770 -14.639 1.00 96.31 150 VAL A C 1
ATOM 1135 O O . VAL A 1 150 ? 0.753 -7.106 -14.305 1.00 96.31 150 VAL A O 1
ATOM 1138 N N . THR A 1 151 ? 2.295 -6.861 -15.909 1.00 93.88 151 THR A N 1
ATOM 1139 C CA . THR A 1 151 ? 1.389 -7.291 -16.993 1.00 93.88 151 THR A CA 1
ATOM 1140 C C . THR A 1 151 ? 1.506 -8.772 -17.322 1.00 93.88 151 THR A C 1
ATOM 1142 O O . THR A 1 151 ? 0.496 -9.412 -17.598 1.00 93.88 151 THR A O 1
ATOM 1145 N N . VAL A 1 152 ? 2.713 -9.333 -17.333 1.00 93.19 152 VAL A N 1
ATOM 1146 C CA . VAL A 1 152 ? 2.972 -10.728 -17.716 1.00 93.19 152 VAL A CA 1
ATOM 1147 C C . VAL A 1 152 ? 2.914 -11.635 -16.495 1.00 93.19 152 VAL A C 1
ATOM 1149 O O . VAL A 1 152 ? 2.188 -12.624 -16.515 1.00 93.19 152 VAL A O 1
ATOM 1152 N N . ASP A 1 153 ? 3.623 -11.271 -15.425 1.00 94.19 153 ASP A N 1
ATOM 1153 C CA . ASP A 1 153 ? 3.783 -12.145 -14.255 1.00 94.19 153 ASP A CA 1
ATOM 1154 C C . ASP A 1 153 ? 2.716 -11.910 -13.171 1.00 94.19 153 ASP A C 1
ATOM 1156 O O . ASP A 1 153 ? 2.616 -12.682 -12.219 1.00 94.19 153 ASP A O 1
ATOM 1160 N N . GLY A 1 154 ? 1.916 -10.845 -13.299 1.00 94.50 154 GLY A N 1
ATOM 1161 C CA . GLY A 1 154 ? 0.844 -10.503 -12.360 1.00 94.50 154 GLY A CA 1
ATOM 1162 C C . GLY A 1 154 ? 1.334 -10.043 -10.984 1.00 94.50 154 GLY A C 1
ATOM 1163 O O . GLY A 1 154 ? 0.622 -10.210 -9.994 1.00 94.50 154 GLY A O 1
ATOM 1164 N N . TRP A 1 155 ? 2.549 -9.495 -10.895 1.00 97.19 155 TRP A N 1
ATOM 1165 C CA . TRP A 1 155 ? 3.110 -9.006 -9.633 1.00 97.19 155 TRP A CA 1
ATOM 1166 C C . TRP A 1 155 ? 2.371 -7.769 -9.116 1.00 97.19 155 TRP A C 1
ATOM 1168 O O . TRP A 1 155 ? 1.797 -6.988 -9.883 1.00 97.19 155 TRP A O 1
ATOM 1178 N N . SER A 1 156 ? 2.429 -7.560 -7.797 1.00 97.12 156 SER A N 1
ATOM 1179 C CA . SER A 1 156 ? 1.941 -6.323 -7.190 1.00 97.12 156 SER A CA 1
ATOM 1180 C C . SER A 1 156 ? 2.785 -5.124 -7.638 1.00 97.12 156 SER A C 1
ATOM 1182 O O . SER A 1 156 ? 3.954 -5.269 -8.007 1.00 97.12 156 SER A O 1
ATOM 1184 N N . PHE A 1 157 ? 2.208 -3.918 -7.572 1.00 97.12 157 PHE A N 1
ATOM 1185 C CA . PHE A 1 157 ? 2.930 -2.689 -7.906 1.00 97.12 157 PHE A CA 1
ATOM 1186 C C . PHE A 1 157 ? 4.209 -2.542 -7.065 1.00 97.12 157 PHE A C 1
ATOM 1188 O O . PHE A 1 157 ? 5.267 -2.223 -7.601 1.00 97.12 157 PHE A O 1
ATOM 1195 N N . ALA A 1 158 ? 4.118 -2.811 -5.758 1.00 96.00 158 ALA A N 1
ATOM 1196 C CA . ALA A 1 158 ? 5.235 -2.675 -4.829 1.00 96.00 158 ALA A CA 1
ATOM 1197 C C . ALA A 1 158 ? 6.357 -3.690 -5.099 1.00 96.00 158 ALA A C 1
ATOM 1199 O O . ALA A 1 158 ? 7.522 -3.298 -5.102 1.00 96.00 158 ALA A O 1
ATOM 1200 N N . ASP A 1 159 ? 6.030 -4.957 -5.385 1.00 97.12 159 ASP A N 1
ATOM 1201 C CA . ASP A 1 159 ? 7.042 -5.987 -5.681 1.00 97.12 159 ASP A CA 1
ATOM 1202 C C . ASP A 1 159 ? 7.759 -5.701 -7.008 1.00 97.12 159 ASP A C 1
ATOM 1204 O O . ASP A 1 159 ? 8.985 -5.778 -7.098 1.00 97.12 159 ASP A O 1
ATOM 1208 N N . ALA A 1 160 ? 7.003 -5.313 -8.041 1.00 97.31 160 ALA A N 1
ATOM 1209 C CA . ALA A 1 160 ? 7.567 -4.934 -9.333 1.00 97.31 160 ALA A CA 1
ATOM 1210 C C . ALA A 1 160 ? 8.435 -3.670 -9.228 1.00 97.31 160 ALA A C 1
ATOM 1212 O O . ALA A 1 160 ? 9.486 -3.575 -9.868 1.00 97.31 160 ALA A O 1
ATOM 1213 N N . LEU A 1 161 ? 8.017 -2.694 -8.412 1.00 95.81 161 LEU A N 1
ATOM 1214 C CA . LEU A 1 161 ? 8.806 -1.497 -8.143 1.00 95.81 161 LEU A CA 1
ATOM 1215 C C . LEU A 1 161 ? 10.090 -1.848 -7.384 1.00 95.81 161 LEU A C 1
ATOM 1217 O O . LEU A 1 161 ? 11.152 -1.373 -7.776 1.00 95.81 161 LEU A O 1
ATOM 1221 N N . GLN A 1 162 ? 10.025 -2.705 -6.361 1.00 95.25 162 GLN A N 1
ATOM 1222 C CA . GLN A 1 162 ? 11.204 -3.175 -5.629 1.00 95.25 162 GLN A CA 1
ATOM 1223 C C . GLN A 1 162 ? 12.232 -3.815 -6.572 1.00 95.25 162 GLN A C 1
ATOM 1225 O O . GLN A 1 162 ? 13.399 -3.431 -6.548 1.00 95.25 162 GLN A O 1
ATOM 1230 N N . GLU A 1 163 ? 11.811 -4.701 -7.479 1.00 94.94 163 GLU A N 1
ATOM 1231 C CA . GLU A 1 163 ? 12.734 -5.297 -8.455 1.00 94.94 163 GLU A CA 1
ATOM 1232 C C . GLU A 1 163 ? 13.328 -4.246 -9.411 1.00 94.94 163 GLU A C 1
ATOM 1234 O O . GLU A 1 163 ? 14.520 -4.276 -9.745 1.00 94.94 163 GLU A O 1
ATOM 1239 N N . ALA A 1 164 ? 12.526 -3.271 -9.851 1.00 94.81 164 ALA A N 1
ATOM 1240 C CA . ALA A 1 164 ? 13.030 -2.181 -10.677 1.00 94.81 164 ALA A CA 1
ATOM 1241 C C . ALA A 1 164 ? 14.116 -1.371 -9.943 1.00 94.81 164 ALA A C 1
ATOM 1243 O O . ALA A 1 164 ? 15.154 -1.072 -10.554 1.00 94.81 164 ALA A O 1
ATOM 1244 N N . LEU A 1 165 ? 13.897 -1.064 -8.656 1.00 93.38 165 LEU A N 1
ATOM 1245 C CA . LEU A 1 165 ? 14.832 -0.364 -7.766 1.00 93.38 165 LEU A CA 1
ATOM 1246 C C . LEU A 1 165 ? 16.124 -1.159 -7.552 1.00 93.38 165 LEU A C 1
ATOM 1248 O O . LEU A 1 165 ? 17.208 -0.588 -7.677 1.00 93.38 165 LEU A O 1
ATOM 1252 N N . ASP A 1 166 ? 16.029 -2.468 -7.315 1.00 92.25 166 ASP A N 1
ATOM 1253 C CA . ASP A 1 166 ? 17.191 -3.355 -7.160 1.00 92.25 166 ASP A CA 1
ATOM 1254 C C . ASP A 1 166 ? 18.036 -3.399 -8.444 1.00 92.25 166 ASP A C 1
ATOM 1256 O O . ASP A 1 166 ? 19.269 -3.414 -8.407 1.00 92.25 166 ASP A O 1
ATOM 1260 N N . GLY A 1 167 ? 17.377 -3.313 -9.605 1.00 89.06 167 GLY A N 1
ATOM 1261 C CA . GLY A 1 167 ? 18.017 -3.131 -10.911 1.00 89.06 167 GLY A CA 1
ATOM 1262 C C . GLY A 1 167 ? 18.516 -1.701 -11.191 1.00 89.06 167 GLY A C 1
ATOM 1263 O O . GLY A 1 167 ? 19.038 -1.421 -12.275 1.00 89.06 167 GLY A O 1
ATOM 1264 N N . GLY A 1 168 ? 18.372 -0.784 -10.233 1.00 90.44 168 GLY A N 1
ATOM 1265 C CA . GLY A 1 168 ? 18.917 0.570 -10.241 1.00 90.44 168 GLY A CA 1
ATOM 1266 C C . GLY A 1 168 ? 18.019 1.661 -10.828 1.00 90.44 168 GLY A C 1
ATOM 1267 O O . GLY A 1 168 ? 18.550 2.734 -11.118 1.00 90.44 168 GLY A O 1
ATOM 1268 N N . PHE A 1 169 ? 16.717 1.414 -11.022 1.00 92.25 169 PHE A N 1
ATOM 1269 C CA . PHE A 1 169 ? 15.741 2.471 -11.329 1.00 92.25 169 PHE A CA 1
ATOM 1270 C C . PHE A 1 169 ? 15.695 3.510 -10.199 1.00 92.25 169 PHE A C 1
ATOM 1272 O O . PHE A 1 169 ? 15.837 3.166 -9.027 1.00 92.25 169 PHE A O 1
ATOM 1279 N N . SER A 1 170 ? 15.493 4.785 -10.539 1.00 90.06 170 SER A N 1
ATOM 1280 C CA . SER A 1 170 ? 15.435 5.875 -9.562 1.00 90.06 170 SER A CA 1
ATOM 1281 C C . SER A 1 170 ? 14.184 6.744 -9.763 1.00 90.06 170 SER A C 1
ATOM 1283 O O . SER A 1 170 ? 14.198 7.641 -10.610 1.00 90.06 170 SER A O 1
ATOM 1285 N N . PRO A 1 171 ? 13.123 6.540 -8.952 1.00 87.38 171 PRO A N 1
ATOM 1286 C CA . PRO A 1 171 ? 11.923 7.379 -8.971 1.00 87.38 171 PRO A CA 1
ATOM 1287 C C . PRO A 1 171 ? 12.225 8.858 -8.712 1.00 87.38 171 PRO A C 1
ATOM 1289 O O . PRO A 1 171 ? 11.550 9.728 -9.240 1.00 87.38 171 PRO A O 1
ATOM 1292 N N . THR A 1 172 ? 13.255 9.156 -7.919 1.00 83.62 172 THR A N 1
ATOM 1293 C CA . THR A 1 172 ? 13.619 10.531 -7.547 1.00 83.62 172 THR A CA 1
ATOM 1294 C C . THR A 1 172 ? 14.252 11.313 -8.688 1.00 83.62 172 THR A C 1
ATOM 1296 O O . THR A 1 172 ? 14.019 12.511 -8.811 1.00 83.62 172 THR A O 1
ATOM 1299 N N . LYS A 1 173 ? 15.042 10.644 -9.534 1.00 84.50 173 LYS A N 1
ATOM 1300 C CA . LYS A 1 173 ? 15.663 11.259 -10.714 1.00 84.50 173 LYS A CA 1
ATOM 1301 C C . LYS A 1 173 ? 14.686 11.398 -11.870 1.00 84.50 173 LYS A C 1
ATOM 1303 O O . LYS A 1 173 ? 14.859 12.281 -12.700 1.00 84.50 173 LYS A O 1
ATOM 1308 N N . LEU A 1 174 ? 13.696 10.510 -11.930 1.00 87.25 174 LEU A N 1
ATOM 1309 C CA . LEU A 1 174 ? 12.700 10.436 -12.996 1.00 87.25 174 LEU A CA 1
ATOM 1310 C C . LEU A 1 174 ? 11.290 10.305 -12.392 1.00 87.25 174 LEU A C 1
ATOM 1312 O O . LEU A 1 174 ? 10.633 9.275 -12.571 1.00 87.25 174 LEU A O 1
ATOM 1316 N N . PRO A 1 175 ? 10.793 11.328 -11.671 1.00 87.50 175 PRO A N 1
ATOM 1317 C CA . PRO A 1 175 ? 9.496 11.255 -10.992 1.00 87.50 175 PRO A CA 1
ATOM 1318 C C . PRO A 1 175 ? 8.331 11.092 -11.975 1.00 87.50 175 PRO A C 1
ATOM 1320 O O . PRO A 1 175 ? 7.349 10.411 -11.666 1.00 87.50 175 PRO A O 1
ATOM 1323 N N . GLY A 1 176 ? 8.465 11.613 -13.199 1.00 89.94 176 GLY A N 1
ATOM 1324 C CA . GLY A 1 176 ? 7.513 11.362 -14.278 1.00 89.94 176 GLY A CA 1
ATOM 1325 C C . GLY A 1 176 ? 7.413 9.881 -14.669 1.00 89.94 176 GLY A C 1
ATOM 1326 O O . GLY A 1 176 ? 6.318 9.414 -14.971 1.00 89.94 176 GLY A O 1
ATOM 1327 N N . PHE A 1 177 ? 8.497 9.100 -14.565 1.00 93.25 177 PHE A N 1
ATOM 1328 C CA . PHE A 1 177 ? 8.463 7.662 -14.861 1.00 93.25 177 PHE A CA 1
ATOM 1329 C C . PHE A 1 177 ? 7.713 6.886 -13.778 1.00 93.25 177 PHE A C 1
ATOM 1331 O O . PHE A 1 177 ? 6.964 5.970 -14.101 1.00 93.25 177 PHE A O 1
ATOM 1338 N N . TYR A 1 178 ? 7.860 7.259 -12.502 1.00 92.25 178 TYR A N 1
ATOM 1339 C CA . TYR A 1 178 ? 7.065 6.669 -11.418 1.00 92.25 178 TYR A CA 1
ATOM 1340 C C . TYR A 1 178 ? 5.569 6.962 -11.594 1.00 92.25 178 TYR A C 1
ATOM 1342 O O . TYR A 1 178 ? 4.732 6.065 -11.471 1.00 92.25 178 TYR A O 1
ATOM 1350 N N . ARG A 1 179 ? 5.225 8.200 -11.974 1.00 93.31 179 ARG A N 1
ATOM 1351 C CA . ARG A 1 179 ? 3.856 8.550 -12.374 1.00 93.31 179 ARG A CA 1
ATOM 1352 C C . ARG A 1 179 ? 3.376 7.672 -13.534 1.00 93.31 179 ARG A C 1
ATOM 1354 O O . ARG A 1 179 ? 2.263 7.152 -13.491 1.00 93.31 179 ARG A O 1
ATOM 1361 N N . ASP A 1 180 ? 4.217 7.460 -14.542 1.00 95.88 180 ASP A N 1
ATOM 1362 C CA . ASP A 1 180 ? 3.888 6.601 -15.679 1.00 95.88 180 ASP A CA 1
ATOM 1363 C C . ASP A 1 180 ? 3.762 5.123 -15.318 1.00 95.88 180 ASP A C 1
ATOM 1365 O O . ASP A 1 180 ? 2.968 4.437 -15.950 1.00 95.88 180 ASP A O 1
ATOM 1369 N N . MET A 1 181 ? 4.455 4.624 -14.289 1.00 96.38 181 MET A N 1
ATOM 1370 C CA . MET A 1 181 ? 4.257 3.260 -13.784 1.00 96.38 181 MET A CA 1
ATOM 1371 C C . MET A 1 181 ? 2.832 3.081 -13.248 1.00 96.38 181 MET A C 1
ATOM 1373 O O . MET A 1 181 ? 2.163 2.103 -13.588 1.00 96.38 181 MET A O 1
ATOM 1377 N N . LYS A 1 182 ? 2.330 4.054 -12.471 1.00 96.00 182 LYS A N 1
ATOM 1378 C CA . LYS A 1 182 ? 0.940 4.050 -11.986 1.00 96.00 182 LYS A CA 1
ATOM 1379 C C . LYS A 1 182 ? -0.054 4.085 -13.146 1.00 96.00 182 LYS A C 1
ATOM 1381 O O . LYS A 1 182 ? -0.999 3.301 -13.178 1.00 96.00 182 LYS A O 1
ATOM 1386 N N . LEU A 1 183 ? 0.172 4.960 -14.123 1.00 96.88 183 LEU A N 1
ATOM 1387 C CA . LEU A 1 183 ? -0.696 5.099 -15.297 1.00 96.88 183 LEU A CA 1
ATOM 1388 C C . LEU A 1 183 ? -0.653 3.899 -16.239 1.00 96.88 183 LEU A C 1
ATOM 1390 O O . LEU A 1 183 ? -1.652 3.550 -16.857 1.00 96.88 183 LEU A O 1
ATOM 1394 N N . PHE A 1 184 ? 0.506 3.261 -16.366 1.00 97.25 184 PHE A N 1
ATOM 1395 C CA . PHE A 1 184 ? 0.662 2.047 -17.148 1.00 97.25 184 PHE A CA 1
ATOM 1396 C C . PHE A 1 184 ? -0.137 0.900 -16.524 1.00 97.25 184 PHE A C 1
ATOM 1398 O O . PHE A 1 184 ? -0.939 0.279 -17.215 1.00 97.25 184 PHE A O 1
ATOM 1405 N N . MET A 1 185 ? 0.007 0.677 -15.213 1.00 96.19 185 MET A N 1
ATOM 1406 C CA . MET A 1 185 ? -0.688 -0.408 -14.508 1.00 96.19 185 MET A CA 1
ATOM 1407 C C . MET A 1 185 ? -2.192 -0.155 -14.303 1.00 96.19 185 MET A C 1
ATOM 1409 O O . MET A 1 185 ? -2.961 -1.110 -14.239 1.00 96.19 185 MET A O 1
ATOM 1413 N N . SER A 1 186 ? -2.620 1.105 -14.177 1.00 95.81 186 SER A N 1
ATOM 1414 C CA . SER A 1 186 ? -4.044 1.474 -14.040 1.00 95.81 186 SER A CA 1
ATOM 1415 C C . SER A 1 186 ? -4.770 1.672 -15.371 1.00 95.81 186 SER A C 1
ATOM 1417 O O . SER A 1 186 ? -5.992 1.800 -15.376 1.00 95.81 186 SER A O 1
ATOM 1419 N N . GLU A 1 187 ? -4.024 1.718 -16.478 1.00 94.62 187 GLU A N 1
ATOM 1420 C CA . GLU A 1 187 ? -4.535 1.967 -17.833 1.00 94.62 187 GLU A CA 1
ATOM 1421 C C . GLU A 1 187 ? -5.280 3.302 -17.989 1.00 94.62 187 GLU A C 1
ATOM 1423 O O . GLU A 1 187 ? -6.127 3.460 -18.863 1.00 94.62 187 GLU A O 1
ATOM 1428 N N . LEU A 1 188 ? -4.956 4.279 -17.141 1.00 95.81 188 LEU A N 1
ATOM 1429 C CA . LEU A 1 188 ? -5.508 5.629 -17.204 1.00 95.81 188 LEU A CA 1
ATOM 1430 C C . LEU A 1 188 ? -4.646 6.548 -18.065 1.00 95.81 188 LEU A C 1
ATOM 1432 O O . LEU A 1 188 ? -3.425 6.416 -18.087 1.00 95.81 188 LEU A O 1
ATOM 1436 N N . ASP A 1 189 ? -5.249 7.548 -18.699 1.00 94.56 189 ASP A N 1
ATOM 1437 C CA . ASP A 1 189 ? -4.499 8.603 -19.392 1.00 94.56 189 ASP A CA 1
ATOM 1438 C C . ASP A 1 189 ? -3.884 9.615 -18.417 1.00 94.56 189 ASP A C 1
ATOM 1440 O O . ASP A 1 189 ? -2.751 10.074 -18.597 1.00 94.56 189 ASP A O 1
ATOM 1444 N N . GLU A 1 190 ? -4.601 9.889 -17.329 1.00 95.12 190 GLU A N 1
ATOM 1445 C CA . GLU A 1 190 ? -4.212 10.790 -16.253 1.00 95.12 190 GLU A CA 1
ATOM 1446 C C . GLU A 1 190 ? -4.576 10.214 -14.883 1.00 95.12 190 GLU A C 1
ATOM 1448 O O . GLU A 1 190 ? -5.504 9.415 -14.747 1.00 95.12 190 GLU A O 1
ATOM 1453 N N . LEU A 1 191 ? -3.813 10.595 -13.856 1.00 95.25 191 LEU A N 1
ATOM 1454 C CA . LEU A 1 191 ? -4.118 10.179 -12.495 1.00 95.25 191 LEU A CA 1
ATOM 1455 C C . LEU A 1 191 ? -5.263 11.052 -11.979 1.00 95.25 191 LEU A C 1
ATOM 1457 O O . LEU A 1 191 ? -5.223 12.270 -12.170 1.00 95.25 191 LEU A O 1
ATOM 1461 N N . PRO A 1 192 ? -6.268 10.470 -11.306 1.00 95.19 192 PRO A N 1
ATOM 1462 C CA . PRO A 1 192 ? -7.308 11.265 -10.680 1.00 95.19 192 PRO A CA 1
ATOM 1463 C C . PRO A 1 192 ? -6.693 12.134 -9.583 1.00 95.19 192 PRO A C 1
ATOM 1465 O O . PRO A 1 192 ? -5.725 11.739 -8.930 1.00 95.19 192 PRO A O 1
ATOM 1468 N N . LYS A 1 193 ? -7.281 13.303 -9.341 1.00 94.38 193 LYS A N 1
ATOM 1469 C CA . LYS A 1 193 ? -6.951 14.084 -8.150 1.00 94.38 193 LYS A CA 1
ATOM 1470 C C . LYS A 1 193 ? -7.545 13.421 -6.920 1.00 94.38 193 LYS A C 1
ATOM 1472 O O . LYS A 1 193 ? -8.706 13.011 -6.944 1.00 94.38 193 LYS A O 1
ATOM 1477 N N . VAL A 1 194 ? -6.778 13.375 -5.839 1.00 94.44 194 VAL A N 1
ATOM 1478 C CA . VAL A 1 194 ? -7.316 12.978 -4.537 1.00 94.44 194 VAL A CA 1
ATOM 1479 C C . VAL A 1 194 ? -8.215 14.106 -4.038 1.00 94.44 194 VAL A C 1
ATOM 1481 O O . VAL A 1 194 ? -7.772 15.246 -3.898 1.00 94.44 194 VAL A O 1
ATOM 1484 N N . ALA A 1 195 ? -9.494 13.806 -3.820 1.00 90.44 195 ALA A N 1
ATOM 1485 C CA . ALA A 1 195 ? -10.485 14.796 -3.426 1.00 90.44 195 ALA A CA 1
ATOM 1486 C C . ALA A 1 195 ? -10.707 14.779 -1.911 1.00 90.44 195 ALA A C 1
ATOM 1488 O O . ALA A 1 195 ? -10.963 13.733 -1.317 1.00 90.44 195 ALA A O 1
ATOM 1489 N N . ALA A 1 196 ? -10.661 15.961 -1.298 1.00 92.00 196 ALA A N 1
ATOM 1490 C CA . ALA A 1 196 ? -11.089 16.144 0.080 1.00 92.00 196 ALA A CA 1
ATOM 1491 C C . ALA A 1 196 ? -12.616 16.038 0.165 1.00 92.00 196 ALA A C 1
ATOM 1493 O O . ALA A 1 196 ? -13.331 16.584 -0.682 1.00 92.00 196 ALA A O 1
ATOM 1494 N N . MET A 1 197 ? -13.124 15.383 1.208 1.00 94.00 197 MET A N 1
ATOM 1495 C CA . MET A 1 197 ? -14.549 15.434 1.518 1.00 94.00 197 MET A CA 1
ATOM 1496 C C . MET A 1 197 ? -14.845 16.635 2.426 1.00 94.00 197 MET A C 1
ATOM 1498 O O . MET A 1 197 ? -14.174 16.798 3.445 1.00 94.00 197 MET A O 1
ATOM 1502 N N . PRO A 1 198 ? -15.851 17.471 2.108 1.00 91.38 198 PRO A N 1
ATOM 1503 C CA . PRO A 1 198 ? -16.129 18.670 2.889 1.00 91.38 198 PRO A CA 1
ATOM 1504 C C . PRO A 1 198 ? -16.433 18.369 4.361 1.00 91.38 198 PRO A C 1
ATOM 1506 O O . PRO A 1 198 ? -17.372 17.641 4.678 1.00 91.38 198 PRO A O 1
ATOM 1509 N N . ILE A 1 199 ? -15.672 18.994 5.260 1.00 94.69 199 ILE A N 1
ATOM 1510 C CA . ILE A 1 199 ? -15.963 19.063 6.693 1.00 94.69 199 ILE A CA 1
ATOM 1511 C C . ILE A 1 199 ? -15.445 20.387 7.266 1.00 94.69 199 ILE A C 1
ATOM 1513 O O . ILE A 1 199 ? -14.323 20.829 6.986 1.00 94.69 199 ILE A O 1
ATOM 1517 N N . THR A 1 200 ? -16.259 21.062 8.075 1.00 94.31 200 THR A N 1
ATOM 1518 C CA . THR A 1 200 ? -15.822 22.293 8.751 1.00 94.31 200 THR A CA 1
ATOM 1519 C C . THR A 1 200 ? -14.933 21.975 9.954 1.00 94.31 200 THR A C 1
ATOM 1521 O O . THR A 1 200 ? -15.082 20.932 10.586 1.00 94.31 200 THR A O 1
ATOM 1524 N N . ASP A 1 201 ? -14.051 22.898 10.357 1.00 92.38 201 ASP A N 1
ATOM 1525 C CA . ASP A 1 201 ? -13.256 22.726 11.589 1.00 92.38 201 ASP A CA 1
ATOM 1526 C C . ASP A 1 201 ? -14.139 22.557 12.830 1.00 92.38 201 ASP A C 1
ATOM 1528 O O . ASP A 1 201 ? -13.779 21.842 13.763 1.00 92.38 201 ASP A O 1
ATOM 1532 N N . LYS A 1 202 ? -15.318 23.190 12.837 1.00 92.94 202 LYS A N 1
ATOM 1533 C CA . LYS A 1 202 ? -16.301 23.045 13.912 1.00 92.94 202 LYS A CA 1
ATOM 1534 C C . LYS A 1 202 ? -16.865 21.626 13.976 1.00 92.94 202 LYS A C 1
ATOM 1536 O O . LYS A 1 202 ? -17.075 21.121 15.072 1.00 92.94 202 LYS A O 1
ATOM 1541 N N . GLU A 1 203 ? -17.141 21.000 12.834 1.00 93.06 203 GLU A N 1
ATOM 1542 C CA . GLU A 1 203 ? -17.630 19.618 12.772 1.00 93.06 203 GLU A CA 1
ATOM 1543 C C . GLU A 1 203 ? -16.518 18.615 13.066 1.00 93.06 203 GLU A C 1
ATOM 1545 O O . GLU A 1 203 ? -16.739 17.685 13.843 1.00 93.06 203 GLU A O 1
ATOM 1550 N N . LEU A 1 204 ? -15.324 18.820 12.504 1.00 91.50 204 LEU A N 1
ATOM 1551 C CA . LEU A 1 204 ? -14.160 17.962 12.729 1.00 91.50 204 LEU A CA 1
ATOM 1552 C C . LEU A 1 204 ? -13.748 17.944 14.206 1.00 91.50 204 LEU A C 1
ATOM 1554 O O . LEU A 1 204 ? -13.456 16.881 14.738 1.00 91.50 204 LEU A O 1
ATOM 1558 N N . ASN A 1 205 ? -13.809 19.096 14.882 1.00 88.88 205 ASN A N 1
ATOM 1559 C CA . ASN A 1 205 ? -13.511 19.240 16.312 1.00 88.88 205 ASN A CA 1
ATOM 1560 C C . ASN A 1 205 ? -14.782 19.303 17.181 1.00 88.88 205 ASN A C 1
ATOM 1562 O O . ASN A 1 205 ? -14.774 19.870 18.277 1.00 88.88 205 ASN A O 1
ATOM 1566 N N . SER A 1 206 ? -15.913 18.801 16.673 1.00 88.50 206 SER A N 1
ATOM 1567 C CA . SER A 1 206 ? -17.171 18.833 17.423 1.00 88.50 206 SER A CA 1
ATOM 1568 C C . SER A 1 206 ? -17.110 17.917 18.640 1.00 88.50 206 SER A C 1
ATOM 1570 O O . SER A 1 206 ? -16.467 16.871 18.609 1.00 88.50 206 SER A O 1
ATOM 1572 N N . LYS A 1 207 ? -17.839 18.319 19.689 1.00 84.31 207 LYS A N 1
ATOM 1573 C CA . LYS A 1 207 ? -17.799 17.735 21.032 1.00 84.31 207 LYS A CA 1
ATOM 1574 C C . LYS A 1 207 ? -17.720 16.206 21.024 1.00 84.31 207 LYS A C 1
ATOM 1576 O O . LYS A 1 207 ? -18.581 15.524 20.469 1.00 84.31 207 LYS A O 1
ATOM 1581 N N . GLU A 1 208 ? -16.720 15.713 21.733 1.00 90.62 208 GLU A N 1
ATOM 1582 C CA . GLU A 1 208 ? -16.537 14.310 22.069 1.00 90.62 208 GLU A CA 1
ATOM 1583 C C . GLU A 1 208 ? -17.017 14.041 23.500 1.00 90.62 208 GLU A C 1
ATOM 1585 O O . GLU A 1 208 ? -17.226 14.957 24.308 1.00 90.62 208 GLU A O 1
ATOM 1590 N N . MET A 1 209 ? -17.232 12.768 23.807 1.00 94.00 209 MET A N 1
ATOM 1591 C CA . MET A 1 209 ? -17.477 12.296 25.159 1.00 94.00 209 MET A CA 1
ATOM 1592 C C . MET A 1 209 ? -16.236 11.605 25.705 1.00 94.00 209 MET A C 1
ATOM 1594 O O . MET A 1 209 ? -15.424 11.056 24.968 1.00 94.00 209 MET A O 1
ATOM 1598 N N . THR A 1 210 ? -16.119 11.607 27.024 1.00 94.31 210 THR A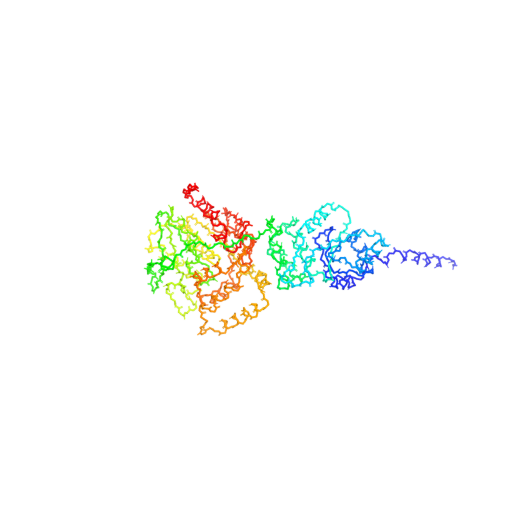 N 1
ATOM 1599 C CA . THR A 1 210 ? -15.037 10.919 27.715 1.00 94.31 210 THR A CA 1
ATOM 1600 C C . THR A 1 210 ? -15.565 9.624 28.316 1.00 94.31 210 THR A C 1
ATOM 1602 O O . THR A 1 210 ? -16.478 9.660 29.141 1.00 94.31 210 THR A O 1
ATOM 1605 N N . ALA A 1 211 ? -14.986 8.489 27.930 1.00 94.31 211 ALA A N 1
ATOM 1606 C CA . ALA A 1 211 ? -15.266 7.194 28.540 1.00 94.31 211 ALA A CA 1
ATOM 1607 C C . ALA A 1 211 ? -14.165 6.849 29.552 1.00 94.31 211 ALA A C 1
ATOM 1609 O O . ALA A 1 211 ? -12.990 6.779 29.199 1.00 94.31 211 ALA A O 1
ATOM 1610 N N . GLY A 1 212 ? -14.530 6.651 30.819 1.00 94.75 212 GLY A N 1
ATOM 1611 C CA . GLY A 1 212 ? -13.589 6.213 31.851 1.00 94.75 212 GLY A CA 1
ATOM 1612 C C . GLY A 1 212 ? -13.352 4.706 31.777 1.00 94.75 212 GLY A C 1
ATOM 1613 O O . GLY A 1 212 ? -14.298 3.935 31.906 1.00 94.75 212 GLY A O 1
ATOM 1614 N N . ILE A 1 213 ? -12.097 4.289 31.617 1.00 92.19 213 ILE A N 1
ATOM 1615 C CA . ILE A 1 213 ? -11.674 2.884 31.581 1.00 92.19 213 ILE A CA 1
ATOM 1616 C C . ILE A 1 213 ? -10.615 2.639 32.665 1.00 92.19 213 ILE A C 1
ATOM 1618 O O . ILE A 1 213 ? -9.404 2.740 32.468 1.00 92.19 213 ILE A O 1
ATOM 1622 N N . GLY A 1 214 ? -11.085 2.377 33.884 1.00 88.38 214 GLY A N 1
ATOM 1623 C CA . GLY A 1 214 ? -10.213 2.319 35.058 1.00 88.38 214 GLY A CA 1
ATOM 1624 C C . GLY A 1 214 ? -9.646 3.701 35.401 1.00 88.38 214 GLY A C 1
ATOM 1625 O O . GLY A 1 214 ? -10.404 4.634 35.644 1.00 88.38 214 GLY A O 1
ATOM 1626 N N . ALA A 1 215 ? -8.316 3.828 35.446 1.00 88.56 215 ALA A N 1
ATOM 1627 C CA . ALA A 1 215 ? -7.631 5.089 35.765 1.00 88.56 215 ALA A CA 1
ATOM 1628 C C . ALA A 1 215 ? -7.409 6.002 34.545 1.00 88.56 215 ALA A C 1
ATOM 1630 O O . ALA A 1 215 ? -6.867 7.097 34.688 1.00 88.56 215 ALA A O 1
ATOM 1631 N N . GLN A 1 216 ? -7.780 5.540 33.350 1.00 92.62 216 GLN A N 1
ATOM 1632 C CA . GLN A 1 216 ? -7.596 6.261 32.098 1.00 92.62 216 GLN A CA 1
ATOM 1633 C C . GLN A 1 216 ? -8.940 6.708 31.533 1.00 92.62 216 GLN A C 1
ATOM 1635 O O . GLN A 1 216 ? -10.007 6.208 31.893 1.00 92.62 216 GLN A O 1
ATOM 1640 N N . SER A 1 217 ? -8.865 7.668 30.627 1.00 95.75 217 SER A N 1
ATOM 1641 C CA . SER A 1 217 ? -9.994 8.191 29.884 1.00 95.75 217 SER A CA 1
ATOM 1642 C C . SER A 1 217 ? -9.748 8.102 28.384 1.00 95.75 217 SER A C 1
ATOM 1644 O O . SER A 1 217 ? -8.674 8.476 27.904 1.00 95.75 217 SER A O 1
ATOM 1646 N N . LEU A 1 218 ? -10.765 7.640 27.661 1.00 97.62 218 LEU A N 1
ATOM 1647 C CA . LEU A 1 218 ? -10.800 7.637 26.207 1.00 97.62 218 LEU A CA 1
ATOM 1648 C C . LEU A 1 218 ? -11.650 8.786 25.694 1.00 97.62 218 LEU A C 1
ATOM 1650 O O . LEU A 1 218 ? -12.737 9.051 26.212 1.00 97.62 218 LEU A O 1
ATOM 1654 N N . ASN A 1 219 ? -11.155 9.427 24.649 1.00 97.56 219 ASN A N 1
ATOM 1655 C CA . ASN A 1 219 ? -11.913 10.333 23.820 1.00 97.56 219 ASN A CA 1
ATOM 1656 C C . ASN A 1 219 ? -12.754 9.532 22.833 1.00 97.56 219 ASN A C 1
ATOM 1658 O O . ASN A 1 219 ? -12.220 8.691 22.114 1.00 97.56 219 ASN A O 1
ATOM 1662 N N . VAL A 1 220 ? -14.064 9.762 22.832 1.00 98.12 220 VAL A N 1
ATOM 1663 C CA . VAL A 1 220 ? -15.023 8.971 22.062 1.00 98.12 220 VAL A CA 1
ATOM 1664 C C . VAL A 1 220 ? -15.980 9.897 21.330 1.00 98.12 220 VAL A C 1
ATOM 1666 O O . VAL A 1 220 ? -16.568 10.811 21.910 1.00 98.12 220 VAL A O 1
ATOM 1669 N N . LYS A 1 221 ? -16.206 9.617 20.051 1.00 97.25 221 LYS A N 1
ATOM 1670 C CA . LYS A 1 221 ? -17.224 10.261 19.233 1.00 97.25 221 LYS A CA 1
ATOM 1671 C C . LYS A 1 221 ? -18.218 9.214 18.748 1.00 97.25 221 LYS A C 1
ATOM 1673 O O . LYS A 1 221 ? -17.878 8.303 17.997 1.00 97.25 221 LYS A O 1
ATOM 1678 N N . LEU A 1 222 ? -19.465 9.374 19.183 1.00 97.06 222 LEU A N 1
ATOM 1679 C CA . LEU A 1 222 ? -20.575 8.532 18.759 1.00 97.06 222 LEU A CA 1
ATOM 1680 C C . LEU A 1 222 ? -21.321 9.188 17.603 1.00 97.06 222 LEU A C 1
ATOM 1682 O O . LEU A 1 222 ? -21.560 10.398 17.623 1.00 97.06 222 LEU A O 1
ATOM 1686 N N . MET A 1 223 ? -21.726 8.386 16.624 1.00 96.44 223 MET A N 1
ATOM 1687 C CA . MET A 1 223 ? -22.596 8.840 15.546 1.00 96.44 223 MET A CA 1
ATOM 1688 C C . MET A 1 223 ? -23.548 7.756 15.092 1.00 96.44 223 MET A C 1
ATOM 1690 O O . MET A 1 223 ? -23.165 6.593 14.996 1.00 96.44 223 MET A O 1
ATOM 1694 N N . GLY A 1 224 ? -24.747 8.172 14.696 1.00 95.88 224 GLY A N 1
ATOM 1695 C CA . GLY A 1 224 ? -25.756 7.237 14.228 1.00 95.88 224 GLY A CA 1
ATOM 1696 C C . GLY A 1 224 ? -26.279 6.343 15.345 1.00 95.88 224 GLY A C 1
ATOM 1697 O O . GLY A 1 224 ? -25.977 6.525 16.523 1.00 95.88 224 GLY A O 1
ATOM 1698 N N . GLU A 1 225 ? -27.076 5.369 14.936 1.00 94.12 225 GLU A N 1
ATOM 1699 C CA . GLU A 1 225 ? -27.735 4.395 15.798 1.00 94.12 225 GLU A CA 1
ATOM 1700 C C . GLU A 1 225 ? -27.655 3.010 15.139 1.00 94.12 225 GLU A C 1
ATOM 1702 O O . GLU A 1 225 ? -27.313 2.889 13.961 1.00 94.12 225 GLU A O 1
ATOM 1707 N N . GLY A 1 226 ? -27.997 1.957 15.881 1.00 94.00 226 GLY A N 1
ATOM 1708 C CA . GLY A 1 226 ? -27.994 0.578 15.381 1.00 94.00 226 GLY A CA 1
ATOM 1709 C C . GLY A 1 226 ? -26.805 -0.238 15.882 1.00 94.00 226 GLY A C 1
ATOM 1710 O O . GLY A 1 226 ? -26.296 -0.000 16.979 1.00 94.00 226 GLY A O 1
ATOM 1711 N N . SER A 1 227 ? -26.384 -1.231 15.095 1.00 95.56 227 SER A N 1
ATOM 1712 C CA . SER A 1 227 ? -25.306 -2.148 15.478 1.00 95.56 227 SER A CA 1
ATOM 1713 C C . SER A 1 227 ? -23.995 -1.386 15.721 1.00 95.56 227 SER A C 1
ATOM 1715 O O . SER A 1 227 ? -23.614 -0.565 14.881 1.00 95.56 227 SER A O 1
ATOM 1717 N N . PRO A 1 228 ? -23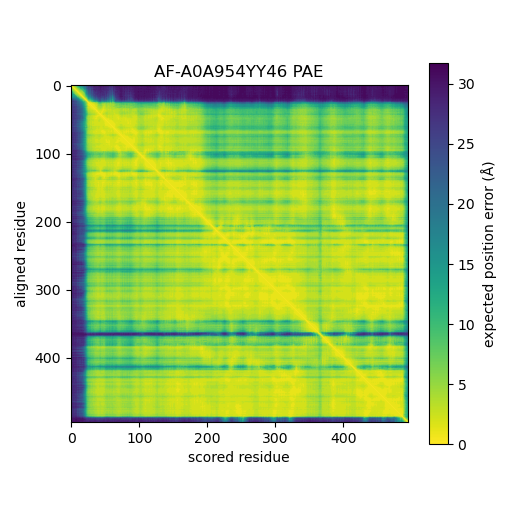.295 -1.633 16.842 1.00 98.31 228 PRO A N 1
ATOM 1718 C CA . PRO A 1 228 ? -22.082 -0.902 17.180 1.00 98.31 228 PRO A CA 1
ATOM 1719 C C . PRO A 1 228 ? -20.918 -1.273 16.253 1.00 98.31 228 PRO A C 1
ATOM 1721 O O . PRO A 1 228 ? -20.539 -2.443 16.151 1.00 98.31 228 PRO A O 1
ATOM 1724 N N . LEU A 1 229 ? -20.331 -0.259 15.617 1.00 98.75 229 LEU A N 1
ATOM 1725 C CA . LEU A 1 229 ? -19.159 -0.366 14.751 1.00 98.75 229 LEU A CA 1
ATOM 1726 C C . LEU A 1 229 ? -18.034 0.509 15.309 1.00 98.75 229 LEU A C 1
ATOM 1728 O O . LEU A 1 229 ? -18.102 1.736 15.261 1.00 98.75 229 LEU A O 1
ATOM 1732 N N . TYR A 1 230 ? -17.006 -0.134 15.850 1.00 98.81 230 TYR A N 1
ATOM 1733 C CA . TYR A 1 230 ? -15.861 0.532 16.460 1.00 98.81 230 TYR A CA 1
ATOM 1734 C C . TYR A 1 230 ? -14.807 0.823 15.401 1.00 98.81 230 TYR A C 1
ATOM 1736 O O . TYR A 1 230 ? -14.433 -0.072 14.640 1.00 98.81 230 TYR A O 1
ATOM 1744 N N . VAL A 1 231 ? -14.332 2.066 15.369 1.00 98.75 231 VAL A N 1
ATOM 1745 C CA . VAL A 1 231 ? -13.327 2.532 14.411 1.00 98.75 231 VAL A CA 1
ATOM 1746 C C . VAL A 1 231 ? -11.979 2.649 15.113 1.00 98.75 231 VAL A C 1
ATOM 1748 O O . VAL A 1 231 ? -11.841 3.438 16.044 1.00 98.75 231 VAL A O 1
ATOM 1751 N N . ILE A 1 232 ? -10.999 1.863 14.665 1.00 98.62 232 ILE A N 1
ATOM 1752 C CA . ILE A 1 232 ? -9.675 1.729 15.283 1.00 98.62 232 ILE A CA 1
ATOM 1753 C C . ILE A 1 232 ? -8.629 2.363 14.358 1.00 98.62 232 ILE A C 1
ATOM 1755 O O . ILE A 1 232 ? -8.368 1.849 13.265 1.00 98.62 232 ILE A O 1
ATOM 1759 N N . HIS A 1 233 ? -8.024 3.474 14.791 1.00 96.88 233 HIS A N 1
ATOM 1760 C CA . HIS A 1 233 ? -7.034 4.194 13.980 1.00 96.88 233 HIS A CA 1
ATOM 1761 C C . HIS A 1 233 ? -5.675 3.489 13.896 1.00 96.88 233 HIS A C 1
ATOM 1763 O O . HIS A 1 233 ? -5.325 2.660 14.743 1.00 96.88 233 HIS A O 1
ATOM 1769 N N . GLY A 1 234 ? -4.914 3.841 12.857 1.00 92.75 234 GLY A N 1
ATOM 1770 C CA . GLY A 1 234 ? -3.560 3.373 12.604 1.00 92.75 234 GLY A CA 1
ATOM 1771 C C . GLY A 1 234 ? -2.493 4.277 13.226 1.00 92.75 234 GLY A C 1
ATOM 1772 O O . GLY A 1 234 ? -2.655 4.804 14.336 1.00 92.75 234 GLY A O 1
ATOM 1773 N N . GLY A 1 235 ? -1.375 4.426 12.514 1.00 73.50 235 GLY A N 1
ATOM 1774 C CA . GLY A 1 235 ? -0.268 5.319 12.863 1.00 73.50 235 GLY A CA 1
ATOM 1775 C C . GLY A 1 235 ? 1.017 4.635 13.336 1.00 73.50 235 GLY A C 1
ATOM 1776 O O . GLY A 1 235 ? 2.065 4.954 12.795 1.00 73.50 235 GLY A O 1
ATOM 1777 N N . PRO A 1 236 ? 1.021 3.729 14.329 1.00 86.75 236 PRO A N 1
ATOM 1778 C CA . PRO A 1 236 ? 0.308 3.925 15.577 1.00 86.75 236 PRO A CA 1
ATOM 1779 C C . PRO A 1 236 ? 0.504 5.363 16.065 1.00 86.75 236 PRO A C 1
ATOM 1781 O O . PRO A 1 236 ? 1.544 5.987 15.842 1.00 86.75 236 PRO A O 1
ATOM 1784 N N . GLY A 1 237 ? -0.508 5.882 16.744 1.00 88.75 237 GLY A N 1
ATOM 1785 C CA . GLY A 1 237 ? -0.475 7.232 17.291 1.00 88.75 237 GLY A CA 1
ATOM 1786 C C . GLY A 1 237 ? -1.407 8.216 16.601 1.00 88.75 237 GLY A C 1
ATOM 1787 O O . GLY A 1 237 ? -1.485 9.332 17.086 1.00 88.75 237 GLY A O 1
ATOM 1788 N N . GLU A 1 238 ? -2.094 7.842 15.516 1.00 92.31 238 GLU A N 1
ATOM 1789 C CA . GLU A 1 238 ? -3.072 8.716 14.840 1.00 92.31 238 GLU A CA 1
ATOM 1790 C C . GLU A 1 238 ? -4.277 9.067 15.735 1.00 92.31 238 GLU A C 1
ATOM 1792 O O . GLU A 1 238 ? -4.282 8.779 16.923 1.00 92.31 238 GLU A O 1
ATOM 1797 N N . SER A 1 239 ? -5.322 9.689 15.193 1.00 94.06 239 SER A N 1
ATOM 1798 C CA . SER A 1 239 ? -6.597 9.871 15.889 1.00 94.06 239 SER A CA 1
ATOM 1799 C C . SER A 1 239 ? -7.762 9.528 14.971 1.00 94.06 239 SER A C 1
ATOM 1801 O O . SER A 1 239 ? -7.610 9.393 13.751 1.00 94.06 239 SER A O 1
ATOM 1803 N N . HIS A 1 240 ? -8.962 9.425 15.536 1.00 95.38 240 HIS A N 1
ATOM 1804 C CA . HIS A 1 240 ? -10.156 9.135 14.751 1.00 95.38 240 HIS A CA 1
ATOM 1805 C C . HIS A 1 240 ? -10.465 10.195 13.673 1.00 95.38 240 HIS A C 1
ATOM 1807 O O . HIS A 1 240 ? -11.214 9.917 12.733 1.00 95.38 240 HIS A O 1
ATOM 1813 N N . LYS A 1 241 ? -9.885 11.403 13.767 1.00 94.88 241 LYS A N 1
ATOM 1814 C CA . LYS A 1 241 ? -10.065 12.482 12.780 1.00 94.88 241 LYS A CA 1
ATOM 1815 C C . LYS A 1 241 ? -9.598 12.091 11.380 1.00 94.88 241 LYS A C 1
ATOM 1817 O O . LYS A 1 241 ? -10.161 12.595 10.410 1.00 94.88 241 LYS A O 1
ATOM 1822 N N . MET A 1 242 ? -8.663 11.147 11.268 1.00 93.19 242 MET A N 1
ATOM 1823 C CA . MET A 1 242 ? -8.178 10.593 9.995 1.00 93.19 242 MET A CA 1
ATOM 1824 C C . MET A 1 242 ? -9.257 9.841 9.199 1.00 93.19 242 MET A C 1
ATOM 1826 O O . MET A 1 242 ? -9.111 9.626 7.997 1.00 93.19 242 MET A O 1
ATOM 1830 N N . PHE A 1 243 ? -10.355 9.446 9.848 1.00 96.50 243 PHE A N 1
ATOM 1831 C CA . PHE A 1 243 ? -11.492 8.779 9.206 1.00 96.50 243 PHE A CA 1
ATOM 1832 C C . PHE A 1 243 ? -12.644 9.718 8.872 1.00 96.50 243 PHE A C 1
ATOM 1834 O O . PHE A 1 243 ? -13.574 9.338 8.163 1.00 96.50 243 PHE A O 1
ATOM 1841 N N . ARG A 1 244 ? -12.618 10.931 9.416 1.00 95.69 244 ARG A N 1
ATOM 1842 C CA . ARG A 1 244 ? -13.675 11.925 9.265 1.00 95.69 244 ARG A CA 1
ATOM 1843 C C . ARG A 1 244 ? -13.406 12.755 8.007 1.00 95.69 244 ARG A C 1
ATOM 1845 O O . ARG A 1 244 ? -12.253 13.096 7.789 1.00 95.69 244 ARG A O 1
ATOM 1852 N N . PRO A 1 245 ? -14.418 13.123 7.206 1.00 96.75 245 PRO A N 1
ATOM 1853 C CA . PRO A 1 245 ? -15.791 12.612 7.213 1.00 96.75 245 PRO A CA 1
ATOM 1854 C C . PRO A 1 245 ? -15.946 11.301 6.414 1.00 96.75 245 PRO A C 1
ATOM 1856 O O . PRO A 1 245 ? -17.061 10.827 6.222 1.00 96.75 245 PRO A O 1
ATOM 1859 N N . TYR A 1 246 ? -14.851 10.722 5.917 1.00 97.75 246 TYR A N 1
ATOM 1860 C CA . TYR A 1 246 ? -14.849 9.611 4.964 1.00 97.75 246 TYR A CA 1
ATOM 1861 C C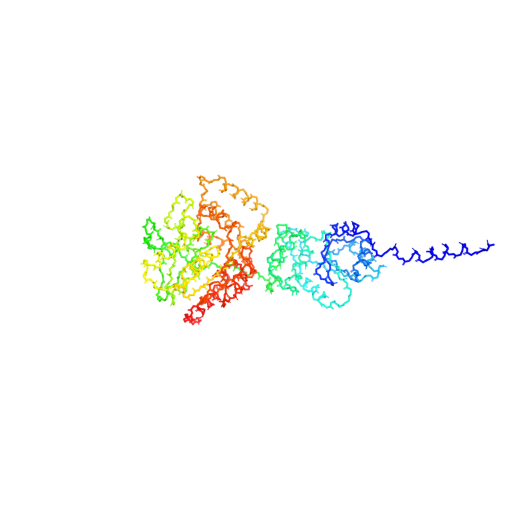 . TYR A 1 246 ? -15.663 8.382 5.392 1.00 97.75 246 TYR A C 1
ATOM 1863 O O . TYR A 1 246 ? -16.270 7.740 4.541 1.00 97.75 246 TYR A O 1
ATOM 1871 N N . LEU A 1 247 ? -15.708 8.050 6.685 1.00 98.12 247 LEU A N 1
ATOM 1872 C CA . LEU A 1 247 ? -16.478 6.911 7.203 1.00 98.12 247 LEU A CA 1
ATOM 1873 C C . LEU A 1 247 ? -17.853 7.292 7.774 1.00 98.12 247 LEU A C 1
ATOM 1875 O O . LEU A 1 247 ? -18.627 6.409 8.139 1.00 98.12 247 LEU A O 1
ATOM 1879 N N . ASP A 1 248 ? -18.195 8.580 7.824 1.00 97.69 248 ASP A N 1
ATOM 1880 C CA . ASP A 1 248 ? -19.403 9.073 8.497 1.00 97.69 248 ASP A CA 1
ATOM 1881 C C . ASP A 1 248 ? -20.690 8.506 7.933 1.00 97.69 248 ASP A C 1
ATOM 1883 O O . ASP A 1 248 ? -21.649 8.303 8.670 1.00 97.69 248 ASP A O 1
ATOM 1887 N N . GLU A 1 249 ? -20.726 8.231 6.632 1.00 97.12 249 GLU A N 1
ATOM 1888 C CA . GLU A 1 249 ? -21.924 7.711 5.989 1.00 97.12 249 GLU A CA 1
ATOM 1889 C C . GLU A 1 249 ? -22.370 6.365 6.580 1.00 97.12 249 GLU A C 1
ATOM 1891 O O . GLU A 1 249 ? -23.568 6.073 6.617 1.00 97.12 249 GLU A O 1
ATOM 1896 N N . LEU A 1 250 ? -21.441 5.576 7.130 1.00 97.62 250 LEU A N 1
ATOM 1897 C CA . LEU A 1 250 ? -21.767 4.331 7.827 1.00 97.62 250 LEU A CA 1
ATOM 1898 C C . LEU A 1 250 ? -22.683 4.576 9.041 1.00 97.62 250 LEU A C 1
ATOM 1900 O O . LEU A 1 250 ? -23.449 3.684 9.413 1.00 97.62 250 LEU A O 1
ATOM 1904 N N . SER A 1 251 ? -22.708 5.798 9.593 1.00 97.19 251 SER A N 1
ATOM 1905 C CA . SER A 1 251 ? -23.611 6.185 10.680 1.00 97.19 251 SER A CA 1
ATOM 1906 C C . SER A 1 251 ? -25.090 6.203 10.277 1.00 97.19 251 SER A C 1
ATOM 1908 O O . SER A 1 251 ? -25.961 6.319 11.136 1.00 97.19 251 SER A O 1
ATOM 1910 N N . LYS A 1 252 ? -25.408 6.108 8.978 1.00 95.75 252 LYS A N 1
ATOM 1911 C CA . LYS A 1 252 ? -26.792 5.956 8.499 1.00 95.75 252 LYS A CA 1
ATOM 1912 C C . LYS A 1 252 ? -27.389 4.589 8.853 1.00 95.75 252 LYS A C 1
ATOM 1914 O O . LYS A 1 252 ? -28.608 4.451 8.848 1.00 95.75 252 LYS A O 1
ATOM 1919 N N . SER A 1 253 ? -26.554 3.580 9.115 1.00 93.44 253 SER A N 1
ATOM 1920 C CA . SER A 1 253 ? -26.992 2.199 9.386 1.00 93.44 253 SER A CA 1
ATOM 1921 C C . SER A 1 253 ? -26.360 1.561 10.625 1.00 93.44 253 SER A C 1
ATOM 1923 O O . SER A 1 253 ? -26.832 0.517 11.072 1.00 93.44 253 SER A O 1
ATOM 1925 N N . HIS A 1 254 ? -25.306 2.168 11.170 1.00 97.06 254 HIS A N 1
ATOM 1926 C CA . HIS A 1 254 ? -24.564 1.661 12.316 1.00 97.06 254 HIS A CA 1
ATOM 1927 C C . HIS A 1 254 ? -24.358 2.758 13.353 1.00 97.06 254 HIS A C 1
ATOM 1929 O O . HIS A 1 254 ? -24.281 3.944 13.030 1.00 97.06 254 HIS A O 1
ATOM 1935 N N . LYS A 1 255 ? -24.174 2.342 14.605 1.00 97.88 255 LYS A N 1
ATOM 1936 C CA . LYS A 1 255 ? -23.683 3.224 15.657 1.00 97.88 255 LYS A CA 1
ATOM 1937 C C . LYS A 1 255 ? -22.162 3.253 15.579 1.00 97.88 255 LYS A C 1
ATOM 1939 O O . LYS A 1 255 ? -21.498 2.337 16.066 1.00 97.88 255 LYS A O 1
ATOM 1944 N N . LEU A 1 256 ? -21.611 4.282 14.942 1.00 98.44 256 LEU A N 1
ATOM 1945 C CA . LEU A 1 256 ? -20.168 4.480 14.879 1.00 98.44 256 LEU A CA 1
ATOM 1946 C C . LEU A 1 256 ? -19.643 4.871 16.253 1.00 98.44 256 LEU A C 1
ATOM 1948 O O . LEU A 1 256 ? -20.126 5.825 16.866 1.00 98.44 256 LEU A O 1
ATOM 1952 N N . VAL A 1 257 ? -18.635 4.136 16.706 1.00 98.56 257 VAL A N 1
ATOM 1953 C CA . VAL A 1 257 ? -17.858 4.423 17.907 1.00 98.56 257 VAL A CA 1
ATOM 1954 C C . VAL A 1 257 ? -16.442 4.742 17.453 1.00 98.56 257 VAL A C 1
ATOM 1956 O O . VAL A 1 257 ? -15.577 3.870 17.381 1.00 98.56 257 VAL A O 1
ATOM 1959 N N . TYR A 1 258 ? -16.222 6.003 17.097 1.00 98.50 258 TYR A N 1
ATOM 1960 C CA . TYR A 1 25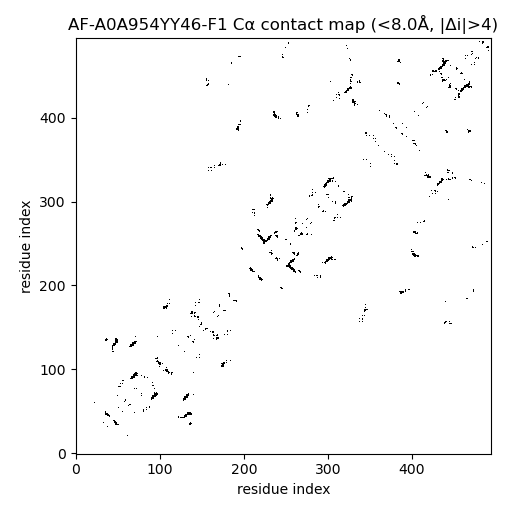8 ? -14.874 6.525 16.937 1.00 98.50 258 TYR A CA 1
ATOM 1961 C C . TYR A 1 258 ? -14.272 6.713 18.322 1.00 98.50 258 TYR A C 1
ATOM 1963 O O . TYR A 1 258 ? -14.922 7.282 19.202 1.00 98.50 258 TYR A O 1
ATOM 1971 N N . TYR A 1 259 ? -13.041 6.270 18.522 1.00 98.00 259 TYR A N 1
ATOM 1972 C CA . TYR A 1 259 ? -12.299 6.583 19.731 1.00 98.00 259 TYR A CA 1
ATOM 1973 C C . TYR A 1 259 ? -10.829 6.805 19.404 1.00 98.00 259 TYR A C 1
ATOM 1975 O O . TYR A 1 259 ? -10.334 6.317 18.388 1.00 98.00 259 TYR A O 1
ATOM 1983 N N . ASP A 1 260 ? -10.153 7.563 20.259 1.00 97.31 260 ASP A N 1
ATOM 1984 C CA . ASP A 1 260 ? -8.704 7.702 20.190 1.00 97.31 260 ASP A CA 1
ATOM 1985 C C . ASP A 1 260 ? -8.070 6.711 21.163 1.00 97.31 260 ASP A C 1
ATOM 1987 O O . ASP A 1 260 ? -8.403 6.719 22.354 1.00 97.31 260 ASP A O 1
ATOM 1991 N N . GLN A 1 261 ? -7.147 5.878 20.690 1.00 96.12 261 GLN A N 1
ATOM 1992 C CA . GLN A 1 261 ? -6.389 4.984 21.564 1.00 96.12 261 GLN A CA 1
ATOM 1993 C C . GLN A 1 261 ? -5.606 5.788 22.618 1.00 96.12 261 GLN A C 1
ATOM 1995 O O . GLN A 1 261 ? -5.231 6.947 22.395 1.00 96.12 261 GLN A O 1
ATOM 2000 N N . VAL A 1 262 ? -5.310 5.193 23.779 1.00 94.62 262 VAL A N 1
ATOM 2001 C CA . VAL A 1 262 ? -4.472 5.838 24.804 1.00 94.62 262 VAL A CA 1
ATOM 2002 C C . VAL A 1 262 ? -3.157 6.342 24.208 1.00 94.62 262 VAL A C 1
ATOM 2004 O O . VAL A 1 262 ? -2.516 5.700 23.378 1.00 94.62 262 VAL A O 1
ATOM 2007 N N . GLY A 1 263 ? -2.761 7.540 24.634 1.00 92.31 263 GLY A N 1
ATOM 2008 C CA . GLY A 1 263 ? -1.636 8.300 24.097 1.00 92.31 263 GLY A CA 1
ATOM 2009 C C . GLY A 1 263 ? -1.972 9.181 22.901 1.00 92.31 263 GLY A C 1
ATOM 2010 O O . GLY A 1 263 ? -1.132 10.006 22.542 1.00 92.31 263 GLY A O 1
ATOM 2011 N N . CYS A 1 264 ? -3.170 9.060 22.333 1.00 93.19 264 CYS A N 1
ATOM 2012 C CA . CYS A 1 264 ? -3.546 9.698 21.078 1.00 93.19 264 CYS A CA 1
ATOM 2013 C C . CYS A 1 264 ? -4.726 10.661 21.251 1.00 93.19 264 CYS A C 1
ATOM 2015 O O . CYS A 1 264 ? -5.456 10.589 22.243 1.00 93.19 264 CYS A O 1
ATOM 2017 N N . GLY A 1 265 ? -4.895 11.579 20.296 1.00 91.88 265 GLY A N 1
ATOM 2018 C CA . GLY A 1 265 ? -6.059 12.464 20.209 1.00 91.88 265 GLY A CA 1
ATOM 2019 C C . GLY A 1 265 ? -6.442 13.145 21.526 1.00 91.88 265 GLY A C 1
ATOM 2020 O O . GLY A 1 265 ? -5.590 13.673 22.243 1.00 91.88 265 GLY A O 1
ATOM 2021 N N . GLY A 1 266 ? -7.718 13.085 21.904 1.00 92.38 266 GLY A N 1
ATOM 2022 C CA . GLY A 1 266 ? -8.207 13.605 23.190 1.00 92.38 266 GLY A CA 1
ATOM 2023 C C . GLY A 1 266 ? -7.993 12.676 24.398 1.00 92.38 266 GLY A C 1
ATOM 2024 O O . GLY A 1 266 ? -8.294 13.068 25.527 1.00 92.38 266 GLY A O 1
ATOM 2025 N N . SER A 1 267 ? -7.499 11.450 24.194 1.00 95.94 267 SER A N 1
ATOM 2026 C CA . SER A 1 267 ? -7.383 10.423 25.239 1.00 95.94 267 SER A CA 1
ATOM 2027 C C . SER A 1 267 ? -6.233 10.687 26.215 1.00 95.94 267 SER A C 1
ATOM 2029 O O . SER A 1 267 ? -5.337 11.508 25.974 1.00 95.94 267 SER A O 1
ATOM 2031 N N . SER A 1 268 ? -6.259 9.971 27.345 1.00 94.94 268 SER A N 1
ATOM 2032 C CA . SER A 1 268 ? -5.197 9.960 28.361 1.00 94.94 268 SER A CA 1
ATOM 2033 C C . SER A 1 268 ? -3.818 9.671 27.753 1.00 94.94 268 SER A C 1
ATOM 2035 O O . SER A 1 268 ? -3.704 8.806 26.894 1.00 94.94 268 SER A O 1
ATOM 2037 N N . LYS A 1 269 ? -2.756 10.356 28.213 1.00 92.69 269 LYS A N 1
ATOM 2038 C CA . LYS A 1 269 ? -1.386 10.266 27.645 1.00 92.69 269 LYS A CA 1
ATOM 2039 C C . LYS A 1 269 ? -0.325 9.870 28.687 1.00 92.69 269 LYS A C 1
ATOM 2041 O O . LYS A 1 269 ? 0.501 10.712 29.056 1.00 92.69 269 LYS A O 1
ATOM 2046 N N . PRO A 1 270 ? -0.369 8.633 29.215 1.00 89.19 270 PRO A N 1
ATOM 2047 C CA . PRO A 1 270 ? 0.606 8.153 30.194 1.00 89.19 270 PRO A CA 1
ATOM 2048 C C . PRO A 1 270 ? 2.035 8.218 29.642 1.00 89.19 270 PRO A C 1
ATOM 2050 O O . PRO A 1 270 ? 2.326 7.677 28.591 1.00 89.19 270 PRO A O 1
ATOM 2053 N N . GLN A 1 271 ? 2.961 8.850 30.358 1.00 83.50 271 GLN A N 1
ATOM 2054 C CA . GLN A 1 271 ? 4.340 9.041 29.881 1.00 83.50 271 GLN A CA 1
ATOM 2055 C C . GLN A 1 271 ? 5.269 7.883 30.287 1.00 83.50 271 GLN A C 1
ATOM 2057 O O . GLN A 1 271 ? 6.346 8.107 30.837 1.00 83.50 271 GLN A O 1
ATOM 2062 N N . PHE A 1 272 ? 4.833 6.641 30.072 1.00 85.50 272 PHE A N 1
ATOM 2063 C CA . PHE A 1 272 ? 5.632 5.438 30.319 1.00 85.50 272 PHE A CA 1
ATOM 2064 C C . PHE A 1 272 ? 5.338 4.370 29.260 1.00 85.50 272 PHE A C 1
ATOM 2066 O O . PHE A 1 272 ? 4.190 4.185 28.856 1.00 85.50 272 PHE A O 1
ATOM 2073 N N . ALA A 1 273 ? 6.381 3.689 28.784 1.00 83.94 273 ALA A N 1
ATOM 2074 C CA . ALA A 1 273 ? 6.318 2.837 27.596 1.00 83.94 273 ALA A CA 1
ATOM 2075 C C . ALA A 1 273 ? 5.390 1.625 27.780 1.00 83.94 273 ALA A C 1
ATOM 2077 O O . ALA A 1 273 ? 4.701 1.222 26.849 1.00 83.94 273 ALA A O 1
ATOM 2078 N N . GLU A 1 274 ? 5.301 1.095 28.998 1.00 87.44 274 GLU A N 1
ATOM 2079 C CA . GLU A 1 274 ? 4.494 -0.072 29.364 1.00 87.44 274 GLU A CA 1
ATOM 2080 C C . GLU A 1 274 ? 2.980 0.174 29.243 1.00 87.44 274 GLU A C 1
ATOM 2082 O O . GLU A 1 274 ? 2.186 -0.767 29.324 1.00 87.44 274 GLU A O 1
ATOM 2087 N N . ALA A 1 275 ? 2.557 1.430 29.058 1.00 86.50 275 ALA A N 1
ATOM 2088 C CA . ALA A 1 275 ? 1.177 1.758 28.717 1.00 86.50 275 ALA A CA 1
ATOM 2089 C C . ALA A 1 275 ? 0.816 1.394 27.267 1.00 86.50 275 ALA A C 1
ATOM 2091 O O . ALA A 1 275 ? -0.367 1.286 26.953 1.00 86.50 275 ALA A O 1
ATOM 2092 N N . TYR A 1 276 ? 1.811 1.203 26.399 1.00 88.81 276 TYR A N 1
ATOM 2093 C CA . TYR A 1 276 ? 1.651 1.112 24.951 1.00 88.81 276 TYR A CA 1
ATOM 2094 C C . TYR A 1 276 ? 2.064 -0.265 24.439 1.00 88.81 276 TYR A C 1
ATOM 2096 O O . TYR A 1 276 ? 3.035 -0.412 23.702 1.00 88.81 276 TYR A O 1
ATOM 2104 N N . THR A 1 277 ? 1.315 -1.287 24.850 1.00 90.75 277 THR A N 1
ATOM 2105 C CA . THR A 1 277 ? 1.417 -2.633 24.275 1.00 90.75 277 THR A CA 1
ATOM 2106 C C . THR A 1 277 ? 0.122 -2.990 23.562 1.00 90.75 277 THR A C 1
ATOM 2108 O O . THR A 1 277 ? -0.948 -2.466 23.886 1.00 90.75 277 THR A O 1
ATOM 2111 N N . LEU A 1 278 ? 0.195 -3.923 22.613 1.00 91.56 278 LEU A N 1
ATOM 2112 C CA . LEU A 1 278 ? -1.002 -4.406 21.928 1.00 91.56 278 LEU A CA 1
ATOM 2113 C C . LEU A 1 278 ? -2.002 -5.036 22.910 1.00 91.56 278 LEU A C 1
ATOM 2115 O O . LEU A 1 278 ? -3.203 -4.862 22.751 1.00 91.56 278 LEU A O 1
ATOM 2119 N N . GLU A 1 279 ? -1.527 -5.726 23.947 1.00 92.69 279 GLU A N 1
ATOM 2120 C CA . GLU A 1 279 ? -2.371 -6.325 24.987 1.00 92.69 279 GLU A CA 1
ATOM 2121 C C . GLU A 1 279 ? -3.134 -5.244 25.758 1.00 92.69 279 GLU A C 1
ATOM 2123 O O . GLU A 1 279 ? -4.328 -5.388 26.004 1.00 92.69 279 GLU A O 1
ATOM 2128 N N . ARG A 1 280 ? -2.480 -4.123 26.090 1.00 93.06 280 ARG A N 1
ATOM 2129 C CA . ARG A 1 280 ? -3.151 -2.980 26.726 1.00 93.06 280 ARG A CA 1
ATOM 2130 C C . ARG A 1 280 ? -4.204 -2.361 25.816 1.00 93.06 280 ARG A C 1
ATOM 2132 O O . ARG A 1 280 ? -5.280 -2.042 26.304 1.00 93.06 280 ARG A O 1
ATOM 2139 N N . GLN A 1 281 ? -3.921 -2.236 24.521 1.00 94.38 281 GLN A N 1
ATOM 2140 C CA . GLN A 1 281 ? -4.881 -1.719 23.540 1.00 94.38 281 GLN A CA 1
ATOM 2141 C C . GLN A 1 281 ? -6.081 -2.663 23.335 1.00 94.38 281 GLN A C 1
ATOM 2143 O O . GLN A 1 281 ? -7.202 -2.205 23.124 1.00 94.38 281 GLN A O 1
ATOM 2148 N N . VAL A 1 282 ? -5.878 -3.978 23.450 1.00 97.12 282 VAL A N 1
ATOM 2149 C CA . VAL A 1 282 ? -6.966 -4.972 23.448 1.00 97.12 282 VAL A CA 1
ATOM 2150 C C . VAL A 1 282 ? -7.840 -4.837 24.697 1.00 97.12 282 VAL A C 1
ATOM 2152 O O . VAL A 1 282 ? -9.063 -4.769 24.578 1.00 97.12 282 VAL A O 1
ATOM 2155 N N . GLU A 1 283 ? -7.234 -4.741 25.884 1.00 97.38 283 GLU A N 1
ATOM 2156 C CA . GLU A 1 283 ? -7.972 -4.555 27.143 1.00 97.38 283 GLU A CA 1
ATOM 2157 C C . GLU A 1 283 ? -8.690 -3.200 27.206 1.00 97.38 283 GLU A C 1
ATOM 2159 O O . GLU A 1 283 ? -9.789 -3.096 27.748 1.00 97.38 283 GLU A O 1
ATOM 2164 N N . GLU A 1 284 ? -8.097 -2.160 26.621 1.00 96.75 284 GLU A N 1
ATOM 2165 C CA . GLU A 1 284 ? -8.717 -0.849 26.422 1.00 96.75 284 GLU A CA 1
ATOM 2166 C C . GLU A 1 284 ? -10.000 -0.962 25.592 1.00 96.75 284 GLU A C 1
ATOM 2168 O O . GLU A 1 284 ? -11.055 -0.484 26.019 1.00 96.75 284 GLU A O 1
ATOM 2173 N N . LEU A 1 285 ? -9.930 -1.629 24.435 1.00 98.38 285 LEU A N 1
ATOM 2174 C CA . LEU A 1 285 ? -11.086 -1.851 23.568 1.00 98.38 285 LEU A CA 1
ATOM 2175 C C . LEU A 1 285 ? -12.173 -2.670 24.284 1.00 98.38 285 LEU A C 1
ATOM 2177 O O . LEU A 1 285 ? -13.356 -2.330 24.212 1.00 98.38 285 LEU A O 1
ATOM 2181 N N . GLU A 1 286 ? -11.785 -3.700 25.040 1.00 98.62 286 GLU A N 1
ATOM 2182 C CA . GLU A 1 286 ? -12.721 -4.497 25.841 1.00 98.62 286 GLU A CA 1
ATOM 2183 C C . GLU A 1 286 ? -13.379 -3.675 26.956 1.00 98.62 286 GLU A C 1
ATOM 2185 O O . GLU A 1 286 ? -14.585 -3.793 27.202 1.00 98.62 286 GLU A O 1
ATOM 2190 N N . ALA A 1 287 ? -12.613 -2.823 27.638 1.00 98.31 287 ALA A N 1
ATOM 2191 C CA . ALA A 1 287 ? -13.135 -1.932 28.664 1.00 98.31 287 ALA A CA 1
ATOM 2192 C C . ALA A 1 287 ? -14.121 -0.920 28.068 1.00 98.31 287 ALA A C 1
ATOM 2194 O O . ALA A 1 287 ? -15.199 -0.719 28.630 1.00 98.31 287 ALA A O 1
ATOM 2195 N N . LEU A 1 288 ? -13.806 -0.341 26.904 1.00 98.44 288 LEU A N 1
ATOM 2196 C CA . LEU A 1 288 ? -14.711 0.567 26.204 1.00 98.44 288 LEU A CA 1
ATOM 2197 C C . LEU A 1 288 ? -16.002 -0.142 25.776 1.00 98.44 288 LEU A C 1
ATOM 2199 O O . LEU A 1 288 ? -17.087 0.413 25.954 1.00 98.44 288 LEU A O 1
ATOM 2203 N N . ARG A 1 289 ? -15.915 -1.376 25.262 1.00 98.44 289 ARG A N 1
ATOM 2204 C CA . ARG A 1 289 ? -17.093 -2.201 24.946 1.00 98.44 289 ARG A CA 1
ATOM 2205 C C . ARG A 1 289 ? -17.985 -2.401 26.173 1.00 98.44 289 ARG A C 1
ATOM 2207 O O . ARG A 1 289 ? -19.198 -2.224 26.076 1.00 98.44 289 ARG A O 1
ATOM 2214 N N . LYS A 1 290 ? -17.392 -2.752 27.321 1.00 98.31 290 LYS A N 1
ATOM 2215 C CA . LYS A 1 290 ? -18.114 -2.966 28.588 1.00 98.31 290 LYS A CA 1
ATOM 2216 C C . LYS A 1 290 ? -18.788 -1.694 29.093 1.00 98.31 290 LYS A C 1
ATOM 2218 O O . LYS A 1 290 ? -19.954 -1.751 29.458 1.00 98.31 290 LYS A O 1
ATOM 2223 N N . VAL A 1 291 ? -18.079 -0.563 29.094 1.00 97.38 291 VAL A N 1
ATOM 2224 C CA . VAL A 1 291 ? -18.622 0.738 29.528 1.00 97.38 291 VAL A CA 1
ATOM 2225 C C . VAL A 1 291 ? -19.754 1.207 28.616 1.00 97.38 291 VAL A C 1
ATOM 2227 O O . VAL A 1 291 ? -20.709 1.811 29.090 1.00 97.38 291 VAL A O 1
ATOM 2230 N N . ALA A 1 292 ? -19.671 0.907 27.319 1.00 96.88 292 ALA A N 1
ATOM 2231 C CA . ALA A 1 292 ? -20.742 1.179 26.365 1.00 96.88 292 ALA A CA 1
ATOM 2232 C C . ALA A 1 292 ? -21.892 0.153 26.416 1.00 96.88 292 ALA A C 1
ATOM 2234 O O . ALA A 1 292 ? -22.851 0.292 25.661 1.00 96.88 292 ALA A O 1
ATOM 2235 N N . GLU A 1 293 ? -21.789 -0.874 27.269 1.00 97.38 293 GLU A N 1
ATOM 2236 C CA . GLU A 1 293 ? -22.777 -1.945 27.453 1.00 97.38 293 GLU A CA 1
ATOM 2237 C C . GLU A 1 293 ? -23.133 -2.700 26.155 1.00 97.38 293 GLU A C 1
ATOM 2239 O O . GLU A 1 293 ? -24.218 -3.258 26.006 1.00 97.38 293 GLU A O 1
ATOM 2244 N N . HIS A 1 294 ? -22.204 -2.764 25.198 1.00 98.06 294 HIS A N 1
ATOM 2245 C CA . HIS A 1 294 ? -22.414 -3.475 23.937 1.00 98.06 294 HIS A CA 1
ATOM 2246 C C . HIS A 1 294 ? -22.030 -4.952 24.081 1.00 98.06 294 HIS A C 1
ATOM 2248 O O . HIS A 1 294 ? -20.858 -5.260 24.267 1.00 98.06 294 HIS A O 1
ATOM 2254 N N . GLU A 1 295 ? -22.969 -5.895 23.967 1.00 97.56 295 GLU A N 1
ATOM 2255 C CA . GLU A 1 295 ? -22.680 -7.335 24.126 1.00 97.56 295 GLU A CA 1
ATOM 2256 C C . GLU A 1 295 ? -21.668 -7.875 23.097 1.00 97.56 295 GLU A C 1
ATOM 2258 O O . GLU A 1 295 ? -20.761 -8.634 23.458 1.00 97.56 295 GLU A O 1
ATOM 2263 N N . LYS A 1 296 ? -21.823 -7.454 21.837 1.00 97.00 296 LYS A N 1
ATOM 2264 C CA . LYS A 1 296 ? -21.025 -7.845 20.671 1.00 97.00 296 LYS A CA 1
ATOM 2265 C C . LYS A 1 296 ? -20.806 -6.621 19.778 1.00 97.00 296 LYS A C 1
ATOM 2267 O O . LYS A 1 296 ? -21.700 -5.779 19.687 1.00 97.00 296 LYS A O 1
ATOM 2272 N N . ILE A 1 297 ? -19.642 -6.506 19.139 1.00 98.69 297 ILE A N 1
ATOM 2273 C CA . ILE A 1 297 ? -19.255 -5.332 18.338 1.00 98.69 297 ILE A CA 1
ATOM 2274 C C . ILE A 1 297 ? -18.698 -5.722 16.971 1.00 98.69 297 ILE A C 1
ATOM 2276 O O . ILE A 1 297 ? -18.042 -6.751 16.833 1.00 98.69 297 ILE A O 1
ATOM 2280 N N . SER A 1 298 ? -18.933 -4.887 15.960 1.00 98.81 298 SER A N 1
ATOM 2281 C CA . SER A 1 298 ? -18.178 -4.935 14.704 1.00 98.81 298 SER A CA 1
ATOM 2282 C C . SER A 1 298 ? -16.982 -3.991 14.771 1.00 98.81 298 SER A C 1
ATOM 2284 O O . SER A 1 298 ? -17.039 -2.963 15.447 1.00 98.81 298 SER A O 1
ATOM 2286 N N . LEU A 1 299 ? -15.910 -4.323 14.056 1.00 98.88 299 LEU A N 1
ATOM 2287 C CA . LEU A 1 299 ? -14.669 -3.552 14.025 1.00 98.88 299 LEU A CA 1
ATOM 2288 C C . LEU A 1 299 ? -14.357 -3.098 12.599 1.00 98.88 299 LEU A C 1
ATOM 2290 O O . LEU A 1 299 ? -14.428 -3.897 11.666 1.00 98.88 299 LEU A O 1
ATOM 2294 N N . ILE A 1 300 ? -13.937 -1.846 12.445 1.00 98.81 300 ILE A N 1
ATOM 2295 C CA . ILE A 1 300 ? -13.198 -1.365 11.279 1.00 98.81 300 ILE A CA 1
ATOM 2296 C C . ILE A 1 300 ? -11.867 -0.799 11.762 1.00 98.81 300 ILE A C 1
ATOM 2298 O O . ILE A 1 300 ? -11.828 0.096 12.601 1.00 98.81 300 ILE A O 1
ATOM 2302 N N . ALA A 1 301 ? -10.770 -1.357 11.269 1.00 98.75 301 ALA A N 1
ATOM 2303 C CA . ALA A 1 301 ? -9.430 -1.018 11.716 1.00 98.75 301 ALA A CA 1
ATOM 2304 C C . ALA A 1 301 ? -8.534 -0.700 10.527 1.00 98.75 301 ALA A C 1
ATOM 2306 O O . ALA A 1 301 ? -8.638 -1.356 9.493 1.00 98.75 301 ALA A O 1
ATOM 2307 N N . GLN A 1 302 ? -7.657 0.291 10.676 1.00 98.00 302 GLN A N 1
ATOM 2308 C CA . GLN A 1 302 ? -6.755 0.733 9.613 1.00 98.00 302 GLN A CA 1
ATOM 2309 C C . GLN A 1 302 ? -5.292 0.533 10.016 1.00 98.00 302 GLN A C 1
ATOM 2311 O O . GLN A 1 302 ? -4.926 0.746 11.173 1.00 98.00 302 GLN A O 1
ATOM 2316 N N . SER A 1 303 ? -4.456 0.092 9.070 1.00 96.06 303 SER A N 1
ATOM 2317 C CA . SER A 1 303 ? -3.002 -0.045 9.238 1.00 96.06 303 SER A CA 1
ATOM 2318 C C . SER A 1 303 ? -2.622 -0.816 10.508 1.00 96.06 303 SER A C 1
ATOM 2320 O O . SER A 1 303 ? -3.103 -1.933 10.713 1.00 96.06 303 SER A O 1
ATOM 2322 N N . SER A 1 304 ? -1.792 -0.248 11.389 1.00 94.62 304 SER A N 1
ATOM 2323 C CA . SER A 1 304 ? -1.402 -0.858 12.668 1.00 94.62 304 SER A CA 1
ATOM 2324 C C . SER A 1 304 ? -2.589 -1.183 13.581 1.00 94.62 304 SER A C 1
ATOM 2326 O O . SER A 1 304 ? -2.496 -2.110 14.384 1.00 94.62 304 SER A O 1
ATOM 2328 N N . GLY A 1 305 ? -3.719 -0.479 13.448 1.00 97.00 305 GLY A N 1
ATOM 2329 C CA . GLY A 1 305 ? -4.959 -0.796 14.158 1.00 97.00 305 GLY A CA 1
ATOM 2330 C C . GLY A 1 305 ? -5.492 -2.193 13.823 1.00 97.00 305 GLY A C 1
ATOM 2331 O O . GLY A 1 305 ? -6.147 -2.819 14.656 1.00 97.00 305 GLY A O 1
ATOM 2332 N N . CYS A 1 306 ? -5.150 -2.744 12.651 1.00 98.38 306 CYS A N 1
ATOM 2333 C CA . CYS A 1 306 ? -5.511 -4.114 12.280 1.00 98.38 306 CYS A CA 1
ATOM 2334 C C . CYS A 1 306 ? -4.896 -5.155 13.224 1.00 98.38 306 CYS A C 1
ATOM 2336 O O . CYS A 1 306 ? -5.522 -6.181 13.479 1.00 98.38 306 CYS A O 1
ATOM 2338 N N . LEU A 1 307 ? -3.712 -4.894 13.791 1.00 97.56 307 LEU A N 1
ATOM 2339 C CA . LEU A 1 307 ? -3.112 -5.779 14.793 1.00 97.56 307 LEU A CA 1
ATOM 2340 C C . LEU A 1 307 ? -3.935 -5.816 16.081 1.00 97.56 307 LEU A C 1
ATOM 2342 O O . LEU A 1 307 ? -4.097 -6.883 16.671 1.00 97.56 307 LEU A O 1
ATOM 2346 N N . ILE A 1 308 ? -4.472 -4.663 16.494 1.00 97.56 308 ILE A N 1
ATOM 2347 C CA . ILE A 1 308 ? -5.352 -4.547 17.663 1.00 97.56 308 ILE A CA 1
ATOM 2348 C C . ILE A 1 308 ? -6.633 -5.337 17.401 1.00 97.56 308 ILE A C 1
ATOM 2350 O O . ILE A 1 308 ? -7.015 -6.164 18.223 1.00 97.56 308 ILE A O 1
ATOM 2354 N N . ALA A 1 309 ? -7.257 -5.148 16.234 1.00 98.69 309 ALA A N 1
ATOM 2355 C CA . ALA A 1 309 ? -8.480 -5.855 15.861 1.00 98.69 309 ALA A CA 1
ATOM 2356 C C . ALA A 1 309 ? -8.283 -7.379 15.796 1.00 98.69 309 ALA A C 1
ATOM 2358 O O . ALA A 1 309 ? -9.072 -8.124 16.376 1.00 98.69 309 ALA A O 1
ATOM 2359 N N . MET A 1 310 ? -7.198 -7.849 15.167 1.00 98.69 310 MET A N 1
ATOM 2360 C CA . MET A 1 310 ? -6.876 -9.279 15.101 1.00 98.69 310 MET A CA 1
ATOM 2361 C C . MET A 1 310 ? -6.586 -9.864 16.488 1.00 98.69 310 MET A C 1
ATOM 2363 O O . MET A 1 310 ? -7.112 -10.924 16.821 1.00 98.69 310 MET A O 1
ATOM 2367 N N . LYS A 1 311 ? -5.814 -9.173 17.339 1.00 98.19 311 LYS A N 1
ATOM 2368 C CA . LYS A 1 311 ? -5.575 -9.633 18.717 1.00 98.19 311 LYS A CA 1
ATOM 2369 C C . LYS A 1 311 ? -6.834 -9.601 19.580 1.00 98.19 311 LYS A C 1
ATOM 2371 O O . LYS A 1 311 ? -7.030 -10.508 20.383 1.00 98.19 311 LYS A O 1
ATOM 2376 N N . TYR A 1 312 ? -7.708 -8.616 19.395 1.00 98.81 312 TYR A N 1
ATOM 2377 C CA . TYR A 1 312 ? -8.994 -8.559 20.084 1.00 98.81 312 TYR A CA 1
ATOM 2378 C C . TYR A 1 312 ? -9.889 -9.734 19.677 1.00 98.81 312 TYR A C 1
ATOM 2380 O O . TYR A 1 312 ? -10.456 -10.397 20.539 1.00 98.81 312 TYR A O 1
ATOM 2388 N N . ALA A 1 313 ? -9.948 -10.061 18.382 1.00 98.75 313 ALA A N 1
ATOM 2389 C CA . ALA A 1 313 ? -10.669 -11.229 17.883 1.00 98.75 313 ALA A CA 1
ATOM 2390 C C . ALA A 1 313 ? -10.112 -12.557 18.430 1.00 98.75 313 ALA A C 1
ATOM 2392 O O . ALA A 1 313 ? -10.882 -13.471 18.712 1.00 98.75 313 ALA A O 1
ATOM 2393 N N . LEU A 1 314 ? -8.792 -12.658 18.625 1.00 98.62 314 LEU A N 1
ATOM 2394 C CA . LEU A 1 314 ? -8.153 -13.817 19.260 1.00 98.62 314 LEU A CA 1
ATOM 2395 C C . LEU A 1 314 ? -8.475 -13.923 20.760 1.00 98.62 314 LEU A C 1
ATOM 2397 O O . LEU A 1 314 ? -8.717 -15.021 21.256 1.00 98.62 314 LEU A O 1
ATOM 2401 N N . ALA A 1 315 ? -8.469 -12.800 21.483 1.00 98.50 315 ALA A N 1
ATOM 2402 C CA . ALA A 1 315 ? -8.691 -12.764 22.930 1.00 98.50 315 ALA A CA 1
ATOM 2403 C C . ALA A 1 315 ? -10.178 -12.854 23.321 1.00 98.50 315 ALA A C 1
ATOM 2405 O O . ALA A 1 315 ? -10.520 -13.403 24.370 1.00 98.50 315 ALA A O 1
ATOM 2406 N N . HIS A 1 316 ? -11.066 -12.323 22.481 1.00 98.38 316 HIS A N 1
ATOM 2407 C CA . HIS A 1 316 ? -12.497 -12.186 22.745 1.00 98.38 316 HIS A CA 1
ATOM 2408 C C . HIS A 1 316 ? -13.354 -12.608 21.536 1.00 98.38 316 HIS A C 1
ATOM 2410 O O . HIS A 1 316 ? -14.181 -11.818 21.067 1.00 98.38 316 HIS A O 1
ATOM 2416 N N . PRO A 1 317 ? -13.215 -13.849 21.027 1.00 97.44 317 PRO A N 1
ATOM 2417 C CA . PRO A 1 317 ? -13.885 -14.276 19.795 1.00 97.44 317 PRO A CA 1
ATOM 2418 C C . PRO A 1 317 ? -15.415 -14.160 19.868 1.00 97.44 317 PRO A C 1
ATOM 2420 O O . PRO A 1 317 ? -16.052 -13.737 18.907 1.00 97.44 317 PRO A O 1
ATOM 2423 N N . ASP A 1 318 ? -16.008 -14.410 21.041 1.00 97.50 318 ASP A N 1
ATOM 2424 C CA . ASP A 1 318 ? -17.460 -14.310 21.262 1.00 97.50 318 ASP A CA 1
ATOM 2425 C C . ASP A 1 318 ? -17.986 -12.862 21.303 1.00 97.50 318 ASP A C 1
ATOM 2427 O O . ASP A 1 318 ? -19.195 -12.633 21.384 1.00 97.50 318 ASP A O 1
ATOM 2431 N N . ARG A 1 319 ? -17.093 -11.865 21.280 1.00 98.50 319 ARG A N 1
ATOM 2432 C CA . ARG A 1 319 ? -17.433 -10.434 21.356 1.00 98.50 319 ARG A CA 1
ATOM 2433 C C . ARG A 1 319 ? -17.321 -9.715 20.018 1.00 98.50 319 ARG A C 1
ATOM 2435 O O . ARG A 1 319 ? -17.771 -8.574 19.926 1.00 98.50 319 ARG A O 1
ATOM 2442 N N . VAL A 1 320 ? -16.797 -10.371 18.982 1.00 98.62 320 VAL A N 1
ATOM 2443 C CA . VAL A 1 320 ? -16.635 -9.784 17.646 1.00 98.62 320 VAL A CA 1
ATOM 2444 C C . VAL A 1 320 ? -17.698 -10.318 16.698 1.00 98.62 320 VAL A C 1
ATOM 2446 O O . VAL A 1 320 ? -17.819 -11.522 16.487 1.00 98.62 320 VAL A O 1
ATOM 2449 N N . ASP A 1 321 ? -18.492 -9.417 16.123 1.00 98.25 321 ASP A N 1
ATOM 2450 C CA . ASP A 1 321 ? -19.491 -9.768 15.116 1.00 98.25 321 ASP A CA 1
ATOM 2451 C C . ASP A 1 321 ? -18.893 -9.860 13.718 1.00 98.25 321 ASP A C 1
ATOM 2453 O O . ASP A 1 321 ? -19.013 -10.893 13.063 1.00 98.25 321 ASP A O 1
ATOM 2457 N N . LYS A 1 322 ? -18.224 -8.794 13.278 1.00 98.62 322 LYS A N 1
ATOM 2458 C CA . LYS A 1 322 ? -17.563 -8.703 11.974 1.00 98.62 322 LYS A CA 1
ATOM 2459 C C . LYS A 1 322 ? -16.314 -7.845 12.082 1.00 98.62 322 LYS A C 1
ATOM 2461 O O . LYS A 1 322 ? -16.250 -6.944 12.919 1.00 98.62 322 LYS A O 1
ATOM 2466 N N . MET A 1 323 ? -15.350 -8.090 11.203 1.00 98.62 323 MET A N 1
ATOM 2467 C CA . MET A 1 323 ? -14.099 -7.337 11.164 1.00 98.62 323 MET A CA 1
ATOM 2468 C C . MET A 1 323 ? -13.799 -6.838 9.749 1.00 98.62 323 MET A C 1
ATOM 2470 O O . MET A 1 323 ? -13.847 -7.607 8.791 1.00 98.62 323 MET A O 1
ATOM 2474 N N . VAL A 1 324 ? -13.486 -5.550 9.620 1.00 98.94 324 VAL A N 1
ATOM 2475 C CA . VAL A 1 324 ? -12.997 -4.916 8.391 1.00 98.94 324 VAL A CA 1
ATOM 2476 C C . VAL A 1 324 ? -11.576 -4.417 8.651 1.00 98.94 324 VAL A C 1
ATOM 2478 O O . VAL A 1 324 ? -11.372 -3.533 9.478 1.00 98.94 324 VAL A O 1
ATOM 2481 N N . LEU A 1 325 ? -10.593 -4.997 7.968 1.00 98.94 325 LEU A N 1
ATOM 2482 C CA . LEU A 1 325 ? -9.170 -4.691 8.120 1.00 98.94 325 LEU A CA 1
ATOM 2483 C C . LEU A 1 325 ? -8.682 -3.931 6.890 1.00 98.94 325 LEU A C 1
ATOM 2485 O O . LEU A 1 325 ? -8.606 -4.503 5.809 1.00 98.94 325 LEU A O 1
ATOM 2489 N N . VAL A 1 326 ? -8.366 -2.650 7.039 1.00 98.88 326 VAL A N 1
ATOM 2490 C CA . VAL A 1 326 ? -8.043 -1.740 5.935 1.00 98.88 326 VAL A CA 1
ATOM 2491 C C . VAL A 1 326 ? -6.549 -1.452 5.915 1.00 98.88 326 VAL A C 1
ATOM 2493 O O . VAL A 1 326 ? -6.007 -0.911 6.876 1.00 98.88 326 VAL A O 1
ATOM 2496 N N . SER A 1 327 ? -5.879 -1.794 4.815 1.00 98.06 327 SER A N 1
ATOM 2497 C CA . SER A 1 327 ? -4.439 -1.589 4.629 1.00 98.06 327 SER A CA 1
ATOM 2498 C C . SER A 1 327 ? -3.615 -2.135 5.806 1.00 98.06 327 SER A C 1
ATOM 2500 O O . SER A 1 327 ? -2.685 -1.495 6.291 1.00 98.06 327 SER A O 1
ATOM 2502 N N . GLY A 1 328 ? -3.993 -3.311 6.314 1.00 97.19 328 GLY A N 1
ATOM 2503 C CA . GLY A 1 328 ? -3.350 -3.966 7.454 1.00 97.19 328 GLY A CA 1
ATOM 2504 C C . GLY A 1 328 ? -2.144 -4.832 7.084 1.00 97.19 328 GLY A C 1
ATOM 2505 O O . GLY A 1 328 ? -1.872 -5.106 5.918 1.00 97.19 328 GLY A O 1
ATOM 2506 N N . TRP A 1 329 ? -1.452 -5.321 8.111 1.00 97.00 329 TRP A N 1
ATOM 2507 C CA . TRP A 1 329 ? -0.371 -6.306 8.013 1.00 97.00 329 TRP A CA 1
ATOM 2508 C C . TRP A 1 329 ? -0.390 -7.224 9.246 1.00 97.00 329 TRP A C 1
ATOM 2510 O O . TRP A 1 329 ? -0.991 -6.875 10.263 1.00 97.00 329 TRP A O 1
ATOM 2520 N N . ALA A 1 330 ? 0.245 -8.398 9.158 1.00 97.38 330 ALA A N 1
ATOM 2521 C CA . ALA A 1 330 ? 0.304 -9.378 10.254 1.00 97.38 330 ALA A CA 1
ATOM 2522 C C . ALA A 1 330 ? 1.725 -9.707 10.737 1.00 97.38 330 ALA A C 1
ATOM 2524 O O . ALA A 1 330 ? 1.869 -10.245 11.831 1.00 97.38 330 ALA A O 1
ATOM 2525 N N . SER A 1 331 ? 2.763 -9.406 9.950 1.00 96.38 331 SER A N 1
ATOM 2526 C CA . SER A 1 331 ? 4.162 -9.693 10.285 1.00 96.38 331 SER A CA 1
ATOM 2527 C C . SER A 1 331 ? 5.074 -8.486 10.084 1.00 96.38 331 SER A C 1
ATOM 2529 O O . SER A 1 331 ? 5.099 -7.884 9.010 1.00 96.38 331 SER A O 1
ATOM 2531 N N . ALA A 1 332 ? 5.854 -8.165 11.116 1.00 94.12 332 ALA A N 1
ATOM 2532 C CA . ALA A 1 332 ? 6.821 -7.074 11.108 1.00 94.12 332 ALA A CA 1
ATOM 2533 C C . ALA A 1 332 ? 7.927 -7.336 10.081 1.00 94.12 332 ALA A C 1
ATOM 2535 O O . ALA A 1 332 ? 8.375 -6.422 9.397 1.00 94.12 332 ALA A O 1
ATOM 2536 N N . GLU A 1 333 ? 8.321 -8.602 9.937 1.00 95.00 333 GLU A N 1
ATOM 2537 C CA . GLU A 1 333 ? 9.297 -9.049 8.947 1.00 95.00 333 GLU A CA 1
ATOM 2538 C C . GLU A 1 333 ? 8.816 -8.757 7.518 1.00 95.00 333 GLU A C 1
ATOM 2540 O O . GLU A 1 333 ? 9.582 -8.258 6.699 1.00 95.00 333 GLU A O 1
ATOM 2545 N N . GLU A 1 334 ? 7.548 -9.045 7.210 1.00 95.25 334 GLU A N 1
ATOM 2546 C CA . GLU A 1 334 ? 6.978 -8.767 5.887 1.00 95.25 334 GLU A CA 1
ATOM 2547 C C . GLU A 1 334 ? 6.789 -7.267 5.658 1.00 95.25 334 GLU A C 1
ATOM 2549 O O . GLU A 1 334 ? 7.163 -6.757 4.606 1.00 95.25 334 GLU A O 1
ATOM 2554 N N . PHE A 1 335 ? 6.281 -6.546 6.660 1.00 93.69 335 PHE A N 1
ATOM 2555 C CA . PHE A 1 335 ? 6.119 -5.093 6.614 1.00 93.69 335 PHE A CA 1
ATOM 2556 C C . PHE A 1 335 ? 7.442 -4.366 6.323 1.00 93.69 335 PHE A C 1
ATOM 2558 O O . PHE A 1 335 ? 7.513 -3.504 5.447 1.00 93.69 335 PHE A O 1
ATOM 2565 N N . GLN A 1 336 ? 8.526 -4.754 7.001 1.00 91.69 336 GLN A N 1
ATOM 2566 C CA . GLN A 1 336 ? 9.836 -4.116 6.851 1.00 91.69 336 GLN A CA 1
ATOM 2567 C C . GLN A 1 336 ? 10.439 -4.247 5.449 1.00 91.69 336 GLN A C 1
ATOM 2569 O O . GLN A 1 336 ? 11.228 -3.384 5.058 1.00 91.69 336 GLN A O 1
ATOM 2574 N N . LYS A 1 337 ? 10.054 -5.271 4.673 1.00 92.38 337 LYS A N 1
ATOM 2575 C CA . LYS A 1 337 ? 10.525 -5.457 3.289 1.00 92.38 337 LYS A CA 1
ATOM 2576 C C . LYS A 1 337 ? 10.120 -4.293 2.380 1.00 92.38 337 LYS A C 1
ATOM 2578 O O . LYS A 1 337 ? 10.840 -4.004 1.433 1.00 92.38 337 LYS A O 1
ATOM 2583 N N . TYR A 1 338 ? 9.029 -3.593 2.695 1.00 92.50 338 TYR A N 1
ATOM 2584 C CA . TYR A 1 338 ? 8.477 -2.529 1.852 1.00 92.50 338 TYR A CA 1
ATOM 2585 C C . TYR A 1 338 ? 8.883 -1.109 2.266 1.00 92.50 338 TYR A C 1
ATOM 2587 O O . TYR A 1 338 ? 8.714 -0.171 1.488 1.00 92.50 338 TYR A O 1
ATOM 2595 N N . ILE A 1 339 ? 9.504 -0.932 3.437 1.00 88.56 339 ILE A N 1
ATOM 2596 C CA . ILE A 1 339 ? 9.994 0.383 3.885 1.00 88.56 339 ILE A CA 1
ATOM 2597 C C . ILE A 1 339 ? 10.960 1.027 2.870 1.00 88.56 339 ILE A C 1
ATOM 2599 O O . ILE A 1 339 ? 10.785 2.212 2.570 1.00 88.56 339 ILE A O 1
ATOM 2603 N N . PRO A 1 340 ? 11.938 0.304 2.281 1.00 88.38 340 PRO A N 1
ATOM 2604 C CA . PRO A 1 340 ? 12.792 0.878 1.243 1.00 88.38 340 PRO A CA 1
ATOM 2605 C C . PRO A 1 340 ? 12.012 1.340 0.004 1.00 88.38 340 PRO A C 1
ATOM 2607 O O . PRO A 1 340 ? 12.357 2.379 -0.561 1.00 88.38 340 PRO A O 1
ATOM 2610 N N . VAL A 1 341 ? 10.946 0.628 -0.388 1.00 91.25 341 VAL A N 1
ATOM 2611 C CA . VAL A 1 341 ? 10.082 1.001 -1.523 1.00 91.25 341 VAL A CA 1
ATOM 2612 C C . VAL A 1 341 ? 9.372 2.321 -1.243 1.00 91.25 341 VAL A C 1
ATOM 2614 O O . VAL A 1 341 ? 9.436 3.235 -2.065 1.00 91.25 341 VAL A O 1
ATOM 2617 N N . LEU A 1 342 ? 8.765 2.469 -0.064 1.00 88.31 342 LEU A N 1
ATOM 2618 C CA . LEU A 1 342 ? 8.099 3.709 0.344 1.00 88.31 342 LEU A CA 1
ATOM 2619 C C . LEU A 1 342 ? 9.061 4.907 0.354 1.00 88.31 342 LEU A C 1
ATOM 2621 O O . LEU A 1 342 ? 8.739 5.978 -0.156 1.00 88.31 342 LEU A O 1
ATOM 2625 N N . VAL A 1 343 ? 10.264 4.738 0.907 1.00 86.06 343 VAL A N 1
ATOM 2626 C CA . VAL A 1 343 ? 11.277 5.811 0.953 1.00 86.06 343 VAL A CA 1
ATOM 2627 C C . VAL A 1 343 ? 11.843 6.113 -0.443 1.00 86.06 343 VAL A C 1
ATOM 2629 O O . VAL A 1 343 ? 12.290 7.231 -0.714 1.00 86.06 343 VAL A O 1
ATOM 2632 N N . SER A 1 344 ? 11.804 5.144 -1.365 1.00 86.56 344 SER A N 1
ATOM 2633 C CA . SER A 1 344 ? 12.332 5.300 -2.725 1.00 86.56 344 SER A CA 1
ATOM 2634 C C . SER A 1 344 ? 11.625 6.381 -3.546 1.00 86.56 344 SER A C 1
ATOM 2636 O O . SER A 1 344 ? 12.259 6.980 -4.414 1.00 86.56 344 SER A O 1
ATOM 2638 N N . VAL A 1 345 ? 10.348 6.647 -3.252 1.00 87.00 345 VAL A N 1
ATOM 2639 C CA . VAL A 1 345 ? 9.501 7.591 -3.997 1.00 87.00 345 VAL A CA 1
ATOM 2640 C C . VAL A 1 345 ? 9.489 9.000 -3.397 1.00 87.00 345 VAL A C 1
ATOM 2642 O O . VAL A 1 345 ? 8.886 9.906 -3.967 1.00 87.00 345 VAL A O 1
ATOM 2645 N N . MET A 1 346 ? 10.174 9.211 -2.269 1.00 83.25 346 MET A N 1
ATOM 2646 C CA . MET A 1 346 ? 10.400 10.541 -1.697 1.00 83.25 346 MET A CA 1
ATOM 2647 C C . MET A 1 346 ? 11.524 11.252 -2.454 1.00 83.25 346 MET A C 1
ATOM 2649 O O . MET A 1 346 ? 12.578 10.653 -2.669 1.00 83.25 346 MET A O 1
ATOM 2653 N N . GLY A 1 347 ? 11.340 12.529 -2.812 1.00 76.12 347 GLY A N 1
ATOM 2654 C CA . GLY A 1 347 ? 12.392 13.337 -3.445 1.00 76.12 347 GLY A CA 1
ATOM 2655 C C . GLY A 1 347 ? 13.664 13.419 -2.589 1.00 76.12 347 GLY A C 1
ATOM 2656 O O . GLY A 1 347 ? 13.600 13.283 -1.371 1.00 76.12 347 GLY A O 1
ATOM 2657 N N . GLU A 1 348 ? 14.830 13.653 -3.201 1.00 75.06 348 GLU A N 1
ATOM 2658 C CA . GLU A 1 348 ? 16.130 13.618 -2.495 1.00 75.06 348 GLU A CA 1
ATOM 2659 C C . GLU A 1 348 ? 16.170 14.563 -1.280 1.00 75.06 348 GLU A C 1
ATOM 2661 O O . GLU A 1 348 ? 16.522 14.144 -0.180 1.00 75.06 348 GLU A O 1
ATOM 2666 N N . THR A 1 349 ? 15.688 15.800 -1.438 1.00 76.19 349 THR A N 1
ATOM 2667 C CA . THR A 1 349 ? 15.588 16.778 -0.340 1.00 76.19 349 THR A CA 1
ATOM 2668 C C . THR A 1 349 ? 14.615 16.360 0.758 1.00 76.19 349 THR A C 1
ATOM 2670 O O . THR A 1 349 ? 14.781 16.727 1.919 1.00 76.19 349 THR A O 1
ATOM 2673 N N . ASP A 1 350 ? 13.564 15.628 0.395 1.00 81.75 350 ASP A N 1
ATOM 2674 C CA . ASP A 1 350 ? 12.563 15.145 1.342 1.00 81.75 350 ASP A CA 1
ATOM 2675 C C . ASP A 1 350 ? 13.076 13.918 2.088 1.00 81.75 350 ASP A C 1
ATOM 2677 O O . ASP A 1 350 ? 12.813 13.787 3.278 1.00 81.75 350 ASP A O 1
ATOM 2681 N N . ARG A 1 351 ? 13.892 13.081 1.441 1.00 79.94 351 ARG A N 1
ATOM 2682 C CA . ARG A 1 351 ? 14.588 11.973 2.091 1.00 79.94 351 ARG A CA 1
ATOM 2683 C C . ARG A 1 351 ? 15.592 12.462 3.128 1.00 79.94 351 ARG A C 1
ATOM 2685 O O . ARG A 1 351 ? 15.583 11.956 4.240 1.00 79.94 351 ARG A O 1
ATOM 2692 N N . GLU A 1 352 ? 16.407 13.467 2.812 1.00 82.44 352 GLU A N 1
ATOM 2693 C CA . GLU A 1 352 ? 17.342 14.043 3.792 1.00 82.44 352 GLU A CA 1
ATOM 2694 C C . GLU A 1 352 ? 16.605 14.588 5.023 1.00 82.44 352 GLU A C 1
ATOM 2696 O O . GLU A 1 352 ? 17.010 14.343 6.161 1.00 82.44 352 GLU A O 1
ATOM 2701 N N . LYS A 1 353 ? 15.477 15.281 4.807 1.00 83.50 353 LYS A N 1
ATOM 2702 C CA . LYS A 1 353 ? 14.605 15.744 5.896 1.00 83.50 353 LYS A CA 1
ATOM 2703 C C . LYS A 1 353 ? 13.983 14.583 6.662 1.00 83.50 353 LYS A C 1
ATOM 2705 O O . LYS A 1 353 ? 13.916 14.655 7.884 1.00 83.50 353 LYS A O 1
ATOM 2710 N N . TYR A 1 354 ? 13.527 13.546 5.965 1.00 83.31 354 TYR A N 1
ATOM 2711 C CA . TYR A 1 354 ? 12.947 12.345 6.559 1.00 83.31 354 TYR A CA 1
ATOM 2712 C C . TYR A 1 354 ? 13.959 11.646 7.472 1.00 83.31 354 TYR A C 1
ATOM 2714 O O . TYR A 1 354 ? 13.669 11.412 8.644 1.00 83.31 354 TYR A O 1
ATOM 2722 N N . ASP A 1 355 ? 15.167 11.388 6.969 1.00 82.25 355 ASP A N 1
ATOM 2723 C CA . ASP A 1 355 ? 16.250 10.739 7.709 1.00 82.25 355 ASP A CA 1
ATOM 2724 C C . ASP A 1 355 ? 16.681 11.575 8.919 1.00 82.25 355 ASP A C 1
ATOM 2726 O O . ASP A 1 355 ? 16.888 11.035 10.011 1.00 82.25 355 ASP A O 1
ATOM 2730 N N . TRP A 1 356 ? 16.767 12.899 8.753 1.00 83.31 356 TRP A N 1
ATOM 2731 C CA . TRP A 1 356 ? 17.056 13.816 9.851 1.00 83.31 356 TRP A CA 1
ATOM 2732 C C . TRP A 1 356 ? 15.954 13.794 10.918 1.00 83.31 356 TRP A C 1
ATOM 2734 O O . TRP A 1 356 ? 16.260 13.550 12.084 1.00 83.31 356 TRP A O 1
ATOM 2744 N N . LEU A 1 357 ? 14.683 13.969 10.533 1.00 80.56 357 LEU A N 1
ATOM 2745 C CA . LEU A 1 357 ? 13.535 13.962 11.448 1.00 80.56 357 LEU A CA 1
ATOM 2746 C C . LEU A 1 357 ? 13.444 12.634 12.204 1.00 80.56 357 LEU A C 1
ATOM 2748 O O . LEU A 1 357 ? 13.384 12.637 13.427 1.00 80.56 357 LEU A O 1
ATOM 2752 N N . ILE A 1 358 ? 13.519 11.492 11.515 1.00 78.88 358 ILE A N 1
ATOM 2753 C CA . ILE A 1 358 ? 13.546 10.166 12.154 1.00 78.88 358 ILE A CA 1
ATOM 2754 C C . ILE A 1 358 ? 14.734 10.037 13.119 1.00 78.88 358 ILE A C 1
ATOM 2756 O O . ILE A 1 358 ? 14.599 9.468 14.206 1.00 78.88 358 ILE A O 1
ATOM 2760 N N . GLY A 1 359 ? 15.902 10.562 12.743 1.00 79.12 359 GLY A N 1
ATOM 2761 C CA . GLY A 1 359 ? 17.080 10.616 13.604 1.00 79.12 359 GLY A CA 1
ATOM 2762 C C . GLY A 1 359 ? 16.833 11.408 14.889 1.00 79.12 359 GLY A C 1
ATOM 2763 O O . GLY A 1 359 ? 17.174 10.930 15.973 1.00 79.12 359 GLY A O 1
ATOM 2764 N N . GLU A 1 360 ? 16.208 12.579 14.785 1.00 77.00 360 GLU A N 1
ATOM 2765 C CA . GLU A 1 360 ? 15.848 13.410 15.935 1.00 77.00 360 GLU A CA 1
ATOM 2766 C C . GLU A 1 360 ? 14.780 12.741 16.802 1.00 77.00 360 GLU A C 1
ATOM 2768 O O . GLU A 1 360 ? 14.991 12.610 18.007 1.00 77.00 360 GLU A O 1
ATOM 2773 N N . LEU A 1 361 ? 13.716 12.195 16.202 1.00 74.50 361 LEU A N 1
ATOM 2774 C CA . LEU A 1 361 ? 12.678 11.437 16.907 1.00 74.50 361 LEU A CA 1
ATOM 2775 C C . LEU A 1 361 ? 13.291 10.300 17.748 1.00 74.50 361 LEU A C 1
ATOM 2777 O O . LEU A 1 361 ? 12.974 10.142 18.927 1.00 74.50 361 LEU A O 1
ATOM 2781 N N . ARG A 1 362 ? 14.241 9.542 17.183 1.00 73.94 362 ARG A N 1
ATOM 2782 C CA . ARG A 1 362 ? 14.917 8.428 17.875 1.00 73.94 362 ARG A CA 1
ATOM 2783 C C . ARG A 1 362 ? 15.829 8.877 19.018 1.00 73.94 362 ARG A C 1
ATOM 2785 O O . ARG A 1 362 ? 15.909 8.181 20.033 1.00 73.94 362 ARG A O 1
ATOM 2792 N N . LYS A 1 363 ? 16.530 10.008 18.868 1.00 71.75 363 LYS A N 1
ATOM 2793 C CA . LYS A 1 363 ? 17.363 10.601 19.934 1.00 71.75 363 LYS A CA 1
ATOM 2794 C C . LYS A 1 363 ? 16.499 11.174 21.050 1.00 71.75 363 LYS A C 1
ATOM 2796 O O . LYS A 1 363 ? 16.838 11.056 22.228 1.00 71.75 363 LYS A O 1
ATOM 2801 N N . ALA A 1 364 ? 15.373 11.768 20.678 1.00 61.59 364 ALA A N 1
ATOM 2802 C CA . ALA A 1 364 ? 14.459 12.464 21.553 1.00 61.59 364 ALA A CA 1
ATOM 2803 C C . ALA A 1 364 ? 13.572 11.514 22.368 1.00 61.59 364 ALA A C 1
ATOM 2805 O O . ALA A 1 364 ? 12.427 11.836 22.628 1.00 61.59 364 ALA A O 1
ATOM 2806 N N . MET A 1 365 ? 14.091 10.430 22.957 1.00 58.88 365 MET A N 1
ATOM 2807 C CA . MET A 1 365 ? 13.384 9.692 24.033 1.00 58.88 365 MET A CA 1
ATOM 2808 C C . MET A 1 365 ? 13.051 10.577 25.272 1.00 58.88 365 MET A C 1
ATOM 2810 O O . MET A 1 365 ? 12.591 10.076 26.295 1.00 58.88 365 MET A O 1
ATOM 2814 N N . ARG A 1 366 ? 13.298 11.897 25.191 1.00 49.44 366 ARG A N 1
ATOM 2815 C CA . ARG A 1 366 ? 12.854 12.973 26.089 1.00 49.44 366 ARG A CA 1
ATOM 2816 C C . ARG A 1 366 ? 11.903 14.009 25.442 1.00 49.44 366 ARG A C 1
ATOM 2818 O O . ARG A 1 366 ? 11.680 15.051 26.047 1.00 49.44 366 ARG A O 1
ATOM 2825 N N . GLY A 1 367 ? 11.331 13.731 24.270 1.00 53.12 367 GLY A N 1
ATOM 2826 C CA . GLY A 1 367 ? 10.215 14.478 23.680 1.00 53.12 367 GLY A CA 1
ATOM 2827 C C . GLY A 1 367 ? 10.385 14.783 22.190 1.00 53.12 367 GLY A C 1
ATOM 2828 O O . GLY A 1 367 ? 10.816 15.886 21.859 1.00 53.12 367 GLY A O 1
ATOM 2829 N N . PRO A 1 368 ? 10.009 13.869 21.286 1.00 55.28 368 PRO A N 1
ATOM 2830 C CA . PRO A 1 368 ? 9.634 14.276 19.944 1.00 55.28 368 PRO A CA 1
ATOM 2831 C C . PRO A 1 368 ? 8.290 15.002 20.027 1.00 55.28 368 PRO A C 1
ATOM 2833 O O . PRO A 1 368 ? 7.441 14.622 20.835 1.00 55.28 368 PRO A O 1
ATOM 2836 N N . ASN A 1 369 ? 8.057 16.043 19.235 1.00 68.44 369 ASN A N 1
ATOM 2837 C CA . ASN A 1 369 ? 6.756 16.714 19.268 1.00 68.44 369 ASN A CA 1
ATOM 2838 C C . ASN A 1 369 ? 5.901 16.292 18.072 1.00 68.44 369 ASN A C 1
ATOM 2840 O O . ASN A 1 369 ? 6.414 16.033 16.986 1.00 68.44 369 ASN A O 1
ATOM 2844 N N . ASP A 1 370 ? 4.589 16.246 18.274 1.00 77.31 370 ASP A N 1
ATOM 2845 C CA . ASP A 1 370 ? 3.624 15.791 17.271 1.00 77.31 370 ASP A CA 1
ATOM 2846 C C . ASP A 1 370 ? 3.767 16.535 15.927 1.00 77.31 370 ASP A C 1
ATOM 2848 O O . ASP A 1 370 ? 3.504 15.960 14.876 1.00 77.31 370 ASP A O 1
ATOM 2852 N N . ARG A 1 371 ? 4.285 17.778 15.906 1.00 78.56 371 ARG A N 1
ATOM 2853 C CA . ARG A 1 371 ? 4.488 18.537 14.655 1.00 78.56 371 ARG A CA 1
ATOM 2854 C C . ARG A 1 371 ? 5.560 17.935 13.752 1.00 78.56 371 ARG A C 1
ATOM 2856 O O . ARG A 1 371 ? 5.412 17.986 12.535 1.00 78.56 371 ARG A O 1
ATOM 2863 N N . GLU A 1 372 ? 6.634 17.396 14.322 1.00 75.00 372 GLU A N 1
ATOM 2864 C CA . GLU A 1 372 ? 7.700 16.742 13.550 1.00 75.00 372 GLU A CA 1
ATOM 2865 C C . GLU A 1 372 ? 7.180 15.470 12.877 1.00 75.00 372 GLU A C 1
ATOM 2867 O O . GLU A 1 372 ? 7.488 15.212 11.714 1.00 75.00 372 GLU A O 1
ATOM 2872 N N . LEU A 1 373 ? 6.321 14.716 13.569 1.00 78.44 373 LEU A N 1
ATOM 2873 C CA . LEU A 1 373 ? 5.706 13.519 13.008 1.00 78.44 373 LEU A CA 1
ATOM 2874 C C . LEU A 1 373 ? 4.612 13.856 11.978 1.00 78.44 373 LEU A C 1
ATOM 2876 O O . LEU A 1 373 ? 4.555 13.219 10.930 1.00 78.44 373 LEU A O 1
ATOM 2880 N N . VAL A 1 374 ? 3.822 14.918 12.187 1.00 80.69 374 VAL A N 1
ATOM 2881 C CA . VAL A 1 374 ? 2.912 15.457 11.152 1.00 80.69 374 VAL A CA 1
ATOM 2882 C C . VAL A 1 374 ? 3.693 15.851 9.890 1.00 80.69 374 VAL A C 1
ATOM 2884 O O . VAL A 1 374 ? 3.254 15.569 8.773 1.00 80.69 374 VAL A O 1
ATOM 2887 N N . ALA A 1 375 ? 4.873 16.465 10.042 1.00 78.62 375 ALA A N 1
ATOM 2888 C CA . ALA A 1 375 ? 5.726 16.803 8.907 1.00 78.62 375 ALA A CA 1
ATOM 2889 C C . ALA A 1 375 ? 6.183 15.548 8.142 1.00 78.62 375 ALA A C 1
ATOM 2891 O O . ALA A 1 375 ? 6.119 15.548 6.913 1.00 78.62 375 ALA A O 1
ATOM 2892 N N . LEU A 1 376 ? 6.565 14.472 8.844 1.00 75.56 376 LEU A N 1
ATOM 2893 C CA . LEU A 1 376 ? 6.921 13.184 8.231 1.00 75.56 376 LEU A CA 1
ATOM 2894 C C . LEU A 1 376 ? 5.768 12.564 7.436 1.00 75.56 376 LEU A C 1
ATOM 2896 O O . LEU A 1 376 ? 5.977 12.162 6.291 1.00 75.56 376 LEU A O 1
ATOM 2900 N N . VAL A 1 377 ? 4.553 12.542 7.994 1.00 78.81 377 VAL A N 1
ATOM 2901 C CA . VAL A 1 377 ? 3.350 12.072 7.279 1.00 78.81 377 VAL A CA 1
ATOM 2902 C C . VAL A 1 377 ? 3.149 12.876 5.990 1.00 78.81 377 VAL A C 1
ATOM 2904 O O . VAL A 1 377 ? 2.866 12.321 4.929 1.00 78.81 377 VAL A O 1
ATOM 2907 N N . GLY A 1 378 ? 3.388 14.189 6.044 1.00 78.25 378 GLY A N 1
ATOM 2908 C CA . GLY A 1 378 ? 3.344 15.063 4.873 1.00 78.25 378 GLY A CA 1
ATOM 2909 C C . GLY A 1 378 ? 4.378 14.737 3.783 1.00 78.25 378 GLY A C 1
ATOM 2910 O O . GLY A 1 378 ? 4.115 15.006 2.610 1.00 78.25 378 GLY A O 1
ATOM 2911 N N . LEU A 1 379 ? 5.540 14.174 4.131 1.00 72.44 379 LEU A N 1
ATOM 2912 C CA . LEU A 1 379 ? 6.565 13.745 3.163 1.00 72.44 379 LEU A CA 1
ATOM 2913 C C . LEU A 1 379 ? 6.207 12.413 2.488 1.00 72.44 379 LEU A C 1
ATOM 2915 O O . LEU A 1 379 ? 6.631 12.157 1.364 1.00 72.44 379 LEU A O 1
ATOM 2919 N N . GLN A 1 380 ? 5.407 11.577 3.149 1.00 78.56 380 GLN A N 1
ATOM 2920 C CA . GLN A 1 380 ? 5.007 10.258 2.651 1.00 78.56 380 GLN A CA 1
ATOM 2921 C C . GLN A 1 380 ? 3.852 10.308 1.636 1.00 78.56 380 GLN A C 1
ATOM 2923 O O . GLN A 1 380 ? 3.623 9.321 0.938 1.00 78.56 380 GLN A O 1
ATOM 2928 N N . LEU A 1 381 ? 3.152 11.445 1.499 1.00 80.19 381 LEU A N 1
ATOM 2929 C CA . LEU A 1 381 ? 1.958 11.591 0.648 1.00 80.19 381 LEU A CA 1
ATOM 2930 C C . LEU A 1 381 ? 2.087 10.990 -0.773 1.00 80.19 381 LEU A C 1
ATOM 2932 O O . LEU A 1 381 ? 1.157 10.297 -1.185 1.00 80.19 381 LEU A O 1
ATOM 2936 N N . PRO A 1 382 ? 3.206 11.151 -1.516 1.00 73.94 382 PRO A N 1
ATOM 2937 C CA . PRO A 1 382 ? 3.343 10.574 -2.863 1.00 73.94 382 PRO A CA 1
ATOM 2938 C C . PRO A 1 382 ? 3.338 9.033 -2.922 1.00 73.94 382 PRO A C 1
ATOM 2940 O O . PRO A 1 382 ? 3.016 8.456 -3.967 1.00 73.94 382 PRO A O 1
ATOM 2943 N N . GLY A 1 383 ? 3.730 8.371 -1.828 1.00 79.56 383 GLY A N 1
ATOM 2944 C CA . GLY A 1 383 ? 3.702 6.910 -1.677 1.00 79.56 383 GLY A CA 1
ATOM 2945 C C . GLY A 1 383 ? 2.462 6.389 -0.944 1.00 79.56 383 GLY A C 1
ATOM 2946 O O . GLY A 1 383 ? 2.191 5.194 -0.973 1.00 79.56 383 GLY A O 1
ATOM 2947 N N . ILE A 1 384 ? 1.706 7.284 -0.306 1.00 89.56 384 ILE A N 1
ATOM 2948 C CA . ILE A 1 384 ? 0.474 6.971 0.422 1.00 89.56 384 ILE A CA 1
ATOM 2949 C C . ILE A 1 384 ? -0.731 6.918 -0.514 1.00 89.56 384 ILE A C 1
ATOM 2951 O O . ILE A 1 384 ? -1.597 6.074 -0.327 1.00 89.56 384 ILE A O 1
ATOM 2955 N N . PHE A 1 385 ? -0.809 7.812 -1.497 1.00 94.31 385 PHE A N 1
ATOM 2956 C CA . PHE A 1 385 ? -1.971 7.925 -2.379 1.00 94.31 385 PHE A CA 1
ATOM 2957 C C . PHE A 1 385 ? -1.664 7.402 -3.784 1.00 94.31 385 PHE A C 1
ATOM 2959 O O . PHE A 1 385 ? -0.539 7.520 -4.287 1.00 94.31 385 PHE A O 1
ATOM 2966 N N . PHE A 1 386 ? -2.672 6.834 -4.443 1.00 95.44 386 PHE A N 1
ATOM 2967 C CA . PHE A 1 386 ? -2.620 6.515 -5.866 1.00 95.44 386 PHE A CA 1
ATOM 2968 C C . PHE A 1 386 ? -2.661 7.795 -6.709 1.00 95.44 386 PHE A C 1
ATOM 2970 O O . PHE A 1 386 ? -1.775 7.989 -7.549 1.00 95.44 386 PHE A O 1
ATOM 2977 N N . GLY A 1 387 ? -3.655 8.648 -6.458 1.00 94.81 387 GLY A N 1
ATOM 2978 C CA . GLY A 1 387 ? -3.948 9.857 -7.218 1.00 94.81 387 GLY A CA 1
ATOM 2979 C C . GLY A 1 387 ? -2.954 11.004 -7.025 1.00 94.81 387 GLY A C 1
ATOM 2980 O O . GLY A 1 387 ? -2.019 10.950 -6.224 1.00 94.81 387 GLY A O 1
ATOM 2981 N N . GLU A 1 388 ? -3.171 12.078 -7.780 1.00 92.25 388 GLU A N 1
ATOM 2982 C CA . GLU A 1 388 ? -2.430 13.328 -7.638 1.00 92.25 388 GLU A CA 1
ATOM 2983 C C . GLU A 1 388 ? -2.920 14.103 -6.411 1.00 92.25 388 GLU A C 1
ATOM 2985 O O . GLU A 1 388 ? -4.089 14.480 -6.305 1.00 92.25 388 GLU A O 1
ATOM 2990 N N . VAL A 1 389 ? -1.998 14.354 -5.483 1.00 90.69 389 VAL A N 1
ATOM 2991 C CA . VAL A 1 389 ? -2.232 15.175 -4.294 1.00 90.69 389 VAL A CA 1
ATOM 2992 C C . VAL A 1 389 ? -1.903 16.625 -4.625 1.00 90.69 389 VAL A C 1
ATOM 2994 O O . VAL A 1 389 ? -0.735 16.986 -4.775 1.00 90.69 389 VAL A O 1
ATOM 2997 N N . ASP A 1 390 ? -2.933 17.462 -4.726 1.00 89.56 390 ASP A N 1
ATOM 2998 C CA . ASP A 1 390 ? -2.757 18.899 -4.908 1.00 89.56 390 ASP A CA 1
ATOM 2999 C C . ASP A 1 390 ? -2.665 19.657 -3.573 1.00 89.56 390 ASP A C 1
ATOM 3001 O O . ASP A 1 390 ? -2.827 19.106 -2.479 1.00 89.56 390 ASP A O 1
ATOM 3005 N N . THR A 1 391 ? -2.364 20.954 -3.657 1.00 89.75 391 THR A N 1
ATOM 3006 C CA . THR A 1 391 ? -2.226 21.823 -2.482 1.00 89.75 391 THR A CA 1
ATOM 3007 C C . THR A 1 391 ? -3.505 21.881 -1.649 1.00 89.75 391 THR A C 1
ATOM 3009 O O . THR A 1 391 ? -3.414 21.950 -0.425 1.00 89.75 391 THR A O 1
ATOM 3012 N N . ALA A 1 392 ? -4.685 21.857 -2.277 1.00 91.06 392 ALA A N 1
ATOM 3013 C CA . ALA A 1 392 ? -5.951 21.964 -1.561 1.00 91.06 392 ALA A CA 1
ATOM 3014 C C . ALA A 1 392 ? -6.198 20.710 -0.720 1.00 91.06 392 ALA A C 1
ATOM 3016 O O . ALA A 1 392 ? -6.438 20.830 0.481 1.00 91.06 392 ALA A O 1
ATOM 3017 N N . PHE A 1 393 ? -6.037 19.523 -1.315 1.00 92.50 393 PHE A N 1
ATOM 3018 C CA . PHE A 1 393 ? -6.116 18.269 -0.570 1.00 92.50 393 PHE A CA 1
ATOM 3019 C C . PHE A 1 393 ? -5.053 18.201 0.523 1.00 92.50 393 PHE A C 1
ATOM 3021 O O . PHE A 1 393 ? -5.358 17.832 1.648 1.00 92.50 393 PHE A O 1
ATOM 3028 N N . ARG A 1 394 ? -3.808 18.603 0.238 1.00 90.25 394 ARG A N 1
ATOM 3029 C CA . ARG A 1 394 ? -2.731 18.578 1.237 1.00 90.25 394 ARG A CA 1
ATOM 3030 C C . ARG A 1 394 ? -3.051 19.446 2.453 1.00 90.25 394 ARG A C 1
ATOM 3032 O O . ARG A 1 394 ? -2.823 19.015 3.579 1.00 90.25 394 ARG A O 1
ATOM 3039 N N . LEU A 1 395 ? -3.543 20.665 2.237 1.00 89.19 395 LEU A N 1
ATOM 3040 C CA . LEU A 1 395 ? -3.934 21.562 3.325 1.00 89.19 395 LEU A CA 1
ATOM 3041 C C . LEU A 1 395 ? -5.126 21.011 4.106 1.00 89.19 395 LEU A C 1
ATOM 3043 O O . LEU A 1 395 ? -5.136 21.123 5.329 1.00 89.19 395 LEU A O 1
ATOM 3047 N N . ASP A 1 396 ? -6.093 20.409 3.413 1.00 91.19 396 ASP A N 1
ATOM 3048 C CA . ASP A 1 396 ? -7.230 19.769 4.060 1.00 91.19 396 ASP A CA 1
ATOM 3049 C C . ASP A 1 396 ? -6.789 18.574 4.907 1.00 91.19 396 ASP A C 1
ATOM 3051 O O . ASP A 1 396 ? -6.984 18.585 6.116 1.00 91.19 396 ASP A O 1
ATOM 3055 N N . TRP A 1 397 ? -6.072 17.621 4.309 1.00 91.31 397 TRP A N 1
ATOM 3056 C CA . TRP A 1 397 ? -5.541 16.430 4.967 1.00 91.31 397 TRP A CA 1
ATOM 3057 C C . TRP A 1 397 ? -4.769 16.771 6.242 1.00 91.31 397 TRP A C 1
ATOM 3059 O O . TRP A 1 397 ? -5.001 16.170 7.287 1.00 91.31 397 TRP A O 1
ATOM 3069 N N . LEU A 1 398 ? -3.911 17.795 6.208 1.00 88.56 398 LEU A N 1
ATOM 3070 C CA . LEU A 1 398 ? -3.144 18.237 7.377 1.00 88.56 398 LEU A CA 1
ATOM 3071 C C . LEU A 1 398 ? -4.006 18.773 8.537 1.00 88.56 398 LEU A C 1
ATOM 3073 O O . LEU A 1 398 ? -3.507 18.826 9.658 1.00 88.56 398 LEU A O 1
ATOM 3077 N N . ARG A 1 399 ? -5.280 19.136 8.318 1.00 89.88 399 ARG A N 1
ATOM 3078 C CA . ARG A 1 399 ? -6.239 19.447 9.401 1.00 89.88 399 ARG A CA 1
ATOM 3079 C C . ARG A 1 399 ? -6.690 18.190 10.150 1.00 89.88 399 ARG A C 1
ATOM 3081 O O . ARG A 1 399 ? -7.065 18.288 11.316 1.00 89.88 399 ARG A O 1
ATOM 3088 N N . HIS A 1 400 ? -6.669 17.034 9.484 1.00 89.50 400 HIS A N 1
ATOM 3089 C CA . HIS A 1 400 ? -7.042 15.736 10.051 1.00 89.50 400 HIS A CA 1
ATOM 3090 C C . HIS A 1 400 ? -5.881 15.049 10.766 1.00 89.50 400 HIS A C 1
ATOM 3092 O O . HIS A 1 400 ? -6.121 14.318 11.726 1.00 89.50 400 HIS A O 1
ATOM 3098 N N . VAL A 1 401 ? -4.643 15.275 10.303 1.00 86.81 401 VAL A N 1
ATOM 3099 C CA . VAL A 1 401 ? -3.456 14.614 10.858 1.00 86.81 401 VAL A CA 1
ATOM 3100 C C . VAL A 1 401 ? -3.211 15.075 12.291 1.00 86.81 401 VAL A C 1
ATOM 3102 O O . VAL A 1 401 ? -2.711 16.166 12.555 1.00 86.81 401 VAL A O 1
ATOM 3105 N N . GLU A 1 402 ? -3.505 14.177 13.218 1.00 86.38 402 GLU A N 1
ATOM 3106 C CA . GLU A 1 402 ? -3.152 14.272 14.624 1.00 86.38 402 GLU A C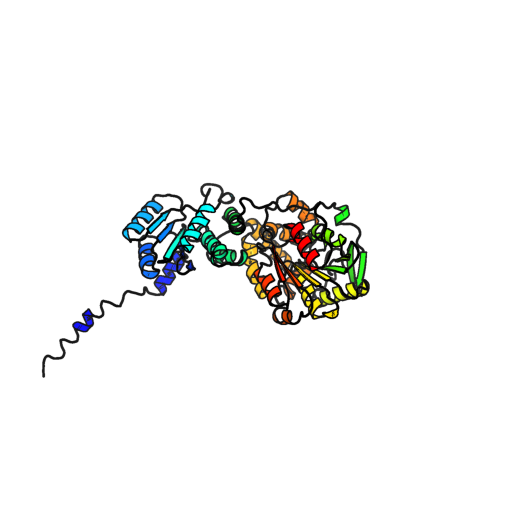A 1
ATOM 3107 C C . GLU A 1 402 ? -2.442 12.976 14.988 1.00 86.38 402 GLU A C 1
ATOM 3109 O O . GLU A 1 402 ? -3.041 11.906 14.915 1.00 86.38 402 GLU A O 1
ATOM 3114 N N . VAL A 1 403 ? -1.148 13.065 15.302 1.00 86.44 403 VAL A N 1
ATOM 3115 C CA . VAL A 1 403 ? -0.307 11.889 15.515 1.00 86.44 403 VAL A CA 1
ATOM 3116 C C . VAL A 1 403 ? 0.602 12.066 16.728 1.00 86.44 403 VAL A C 1
ATOM 3118 O O . VAL A 1 403 ? 1.379 13.012 16.808 1.00 86.44 403 VAL A O 1
ATOM 3121 N N . SER A 1 404 ? 0.495 11.136 17.672 1.00 88.50 404 SER A N 1
ATOM 3122 C CA . SER A 1 404 ? 1.275 11.070 18.901 1.00 88.50 404 SER A CA 1
ATOM 3123 C C . SER A 1 404 ? 2.660 10.511 18.625 1.00 88.50 404 SER A C 1
ATOM 3125 O O . SER A 1 404 ? 2.835 9.314 18.369 1.00 88.50 404 SER A O 1
ATOM 3127 N N . SER A 1 405 ? 3.664 11.377 18.720 1.00 84.12 405 SER A N 1
ATOM 3128 C CA . SER A 1 405 ? 5.063 10.997 18.516 1.00 84.12 405 SER A CA 1
ATOM 3129 C C . SER A 1 405 ? 5.543 9.930 19.507 1.00 84.12 405 SER A C 1
ATOM 3131 O O . SER A 1 405 ? 6.293 9.022 19.144 1.00 84.12 405 SER A O 1
ATOM 3133 N N . TYR A 1 406 ? 5.080 10.013 20.757 1.00 84.69 406 TYR A N 1
ATOM 3134 C CA . TYR A 1 406 ? 5.457 9.089 21.821 1.00 84.69 406 TYR A CA 1
ATOM 3135 C C . TYR A 1 406 ? 4.932 7.682 21.538 1.00 84.69 406 TYR A C 1
ATOM 3137 O O . TYR A 1 406 ? 5.700 6.719 21.562 1.00 84.69 406 TYR A O 1
ATOM 3145 N N . VAL A 1 407 ? 3.637 7.570 21.214 1.00 88.12 407 VAL A N 1
ATOM 3146 C CA . VAL A 1 407 ? 3.011 6.288 20.860 1.00 88.12 407 VAL A CA 1
ATOM 3147 C C . VAL A 1 407 ? 3.697 5.693 19.642 1.00 88.12 407 VAL A C 1
ATOM 3149 O O . VAL A 1 407 ? 4.033 4.511 19.658 1.00 88.12 407 VAL A O 1
ATOM 3152 N N . ASN A 1 408 ? 3.952 6.515 18.622 1.00 86.31 408 ASN A N 1
ATOM 3153 C CA . ASN A 1 408 ? 4.580 6.069 17.389 1.00 86.31 408 ASN A CA 1
ATOM 3154 C C . ASN A 1 408 ? 5.936 5.396 17.644 1.00 86.31 408 ASN A C 1
ATOM 3156 O O . ASN A 1 408 ? 6.160 4.272 17.209 1.00 86.31 408 ASN A O 1
ATOM 3160 N N . ILE A 1 409 ? 6.807 6.034 18.430 1.00 81.25 409 ILE A N 1
ATOM 3161 C CA . ILE A 1 409 ? 8.163 5.536 18.703 1.00 81.25 409 ILE A CA 1
ATOM 3162 C C . ILE A 1 409 ? 8.164 4.317 19.623 1.00 81.25 409 ILE A C 1
ATOM 3164 O O . ILE A 1 409 ? 8.956 3.393 19.414 1.00 81.25 409 ILE A O 1
ATOM 3168 N N . VAL A 1 410 ? 7.325 4.311 20.663 1.00 83.69 410 VAL A N 1
ATOM 3169 C CA . VAL A 1 410 ? 7.243 3.161 21.576 1.00 83.69 410 VAL A CA 1
ATOM 3170 C C . VAL A 1 410 ? 6.735 1.941 20.812 1.00 83.69 410 VAL A C 1
ATOM 3172 O O . VAL A 1 410 ? 7.376 0.891 20.828 1.00 83.69 410 VAL A O 1
ATOM 3175 N N . MET A 1 411 ? 5.654 2.101 20.052 1.00 85.06 411 MET A N 1
ATOM 3176 C CA . MET A 1 411 ? 5.079 1.017 19.262 1.00 85.06 411 MET A CA 1
ATOM 3177 C C . MET A 1 411 ? 5.953 0.637 18.053 1.00 85.06 411 MET A C 1
ATOM 3179 O O . MET A 1 411 ? 5.942 -0.523 17.654 1.00 85.06 411 MET A O 1
ATOM 3183 N N . GLU A 1 412 ? 6.777 1.535 17.493 1.00 81.19 412 GLU A N 1
ATOM 3184 C CA . GLU A 1 412 ? 7.770 1.152 16.471 1.00 81.19 412 GLU A CA 1
ATOM 3185 C C . GLU A 1 412 ? 8.718 0.078 17.011 1.00 81.19 412 GLU A C 1
ATOM 3187 O O . GLU A 1 412 ? 8.998 -0.914 16.335 1.00 81.19 412 GLU A O 1
ATOM 3192 N N . LYS A 1 413 ? 9.202 0.251 18.243 1.00 76.25 413 LYS A N 1
ATOM 3193 C CA . LYS A 1 413 ? 10.116 -0.707 18.872 1.00 76.25 413 LYS A CA 1
ATOM 3194 C C . LYS A 1 413 ? 9.413 -2.006 19.245 1.00 76.25 413 LYS A C 1
ATOM 3196 O O . LYS A 1 413 ? 9.943 -3.072 18.945 1.00 76.25 413 LYS A O 1
ATOM 3201 N N . GLU A 1 414 ? 8.245 -1.899 19.869 1.00 71.06 414 GLU A N 1
ATOM 3202 C CA . GLU A 1 414 ? 7.536 -3.042 20.453 1.00 71.06 414 GLU A CA 1
ATOM 3203 C C . GLU A 1 414 ? 6.706 -3.839 19.439 1.00 71.06 414 GLU A C 1
ATOM 3205 O O . GLU A 1 414 ? 6.445 -5.018 19.656 1.00 71.06 414 GLU A O 1
ATOM 3210 N N . VAL A 1 415 ? 6.270 -3.218 18.338 1.00 76.75 415 VAL A N 1
ATOM 3211 C CA . VAL A 1 415 ? 5.297 -3.812 17.408 1.00 76.75 415 VAL A CA 1
ATOM 3212 C C . VAL A 1 415 ? 5.849 -3.910 15.992 1.00 76.75 415 VAL A C 1
ATOM 3214 O O . VAL A 1 415 ? 5.861 -5.003 15.426 1.00 76.75 415 VAL A O 1
ATOM 3217 N N . PHE A 1 416 ? 6.377 -2.821 15.425 1.00 75.50 416 PHE A N 1
ATOM 3218 C CA . PHE A 1 416 ? 6.878 -2.822 14.039 1.00 75.50 416 PHE A CA 1
ATOM 3219 C C . PHE A 1 416 ? 8.170 -3.607 13.820 1.00 75.50 416 PHE A C 1
ATOM 3221 O O . PHE A 1 416 ? 8.598 -3.779 12.677 1.00 75.50 416 PHE A O 1
ATOM 3228 N N . ARG A 1 417 ? 8.816 -4.080 14.890 1.00 77.94 417 ARG A N 1
ATOM 3229 C CA . ARG A 1 417 ? 10.068 -4.845 14.797 1.00 77.94 417 ARG A CA 1
ATOM 3230 C C . ARG A 1 417 ? 9.953 -6.311 15.162 1.00 77.94 417 ARG A C 1
ATOM 3232 O O . ARG A 1 417 ? 10.832 -7.077 14.784 1.00 77.94 417 ARG A O 1
ATOM 3239 N N . THR A 1 418 ? 8.908 -6.698 15.880 1.00 83.88 418 THR A N 1
ATOM 3240 C CA . THR A 1 418 ? 8.857 -8.008 16.543 1.00 83.88 418 THR A CA 1
ATOM 3241 C C . THR A 1 418 ? 7.514 -8.714 16.399 1.00 83.88 418 THR A C 1
ATOM 3243 O O . THR A 1 418 ? 7.458 -9.921 16.619 1.00 83.88 418 THR A O 1
ATOM 3246 N N . SER A 1 419 ? 6.433 -8.013 16.035 1.00 89.06 419 SER A N 1
ATOM 3247 C CA . SER A 1 419 ? 5.102 -8.621 15.977 1.00 89.06 419 SER A CA 1
ATOM 3248 C C . SER A 1 419 ? 4.972 -9.588 14.798 1.00 89.06 419 SER A C 1
ATOM 3250 O O . SER A 1 419 ? 5.254 -9.223 13.657 1.00 89.06 419 SER A O 1
ATOM 3252 N N . ASP A 1 420 ? 4.509 -10.809 15.067 1.00 95.81 420 ASP A N 1
ATOM 3253 C CA . ASP A 1 420 ? 4.119 -11.777 14.042 1.00 95.81 420 ASP A CA 1
ATOM 3254 C C . ASP A 1 420 ? 2.857 -12.529 14.478 1.00 95.81 420 ASP A C 1
ATOM 3256 O O . ASP A 1 420 ? 2.891 -13.378 15.368 1.00 95.81 420 ASP A O 1
ATOM 3260 N N . LEU A 1 421 ? 1.730 -12.187 13.857 1.00 96.88 421 LEU A N 1
ATOM 3261 C CA . LEU A 1 421 ? 0.433 -12.820 14.083 1.00 96.88 421 LEU A CA 1
ATOM 3262 C C . LEU A 1 421 ? 0.142 -13.947 13.091 1.00 96.88 421 LEU A C 1
ATOM 3264 O O . LEU A 1 421 ? -0.844 -14.657 13.289 1.00 96.88 421 LEU A O 1
ATOM 3268 N N . ARG A 1 422 ? 0.975 -14.161 12.057 1.00 97.88 422 ARG A N 1
ATOM 3269 C CA . ARG A 1 422 ? 0.747 -15.201 11.032 1.00 97.88 422 ARG A CA 1
ATOM 3270 C C . ARG A 1 422 ? 0.462 -16.587 11.632 1.00 97.88 422 ARG A C 1
ATOM 3272 O O . ARG A 1 422 ? -0.480 -17.225 11.162 1.00 97.88 422 ARG A O 1
ATOM 3279 N N . PRO A 1 423 ? 1.171 -17.053 12.687 1.00 98.19 423 PRO A N 1
ATOM 3280 C CA . PRO A 1 423 ? 0.899 -18.362 13.291 1.00 98.19 423 PRO A CA 1
ATOM 3281 C C . PRO A 1 423 ? -0.466 -18.467 13.987 1.00 98.19 423 PRO A C 1
ATOM 3283 O O . PRO A 1 423 ? -0.914 -19.568 14.309 1.00 98.19 423 PRO A O 1
ATOM 3286 N N . GLU A 1 424 ? -1.115 -17.337 14.268 1.00 98.12 424 GLU A N 1
ATOM 3287 C CA . GLU A 1 424 ? -2.347 -17.267 15.053 1.00 98.12 424 GLU A CA 1
ATOM 3288 C C . GLU A 1 424 ? -3.584 -16.938 14.219 1.00 98.12 424 GLU A C 1
ATOM 3290 O O . GLU A 1 424 ? -4.689 -17.218 14.678 1.00 98.12 424 GLU A O 1
ATOM 3295 N N . LEU A 1 425 ? -3.427 -16.420 12.995 1.00 98.62 425 LEU A N 1
ATOM 3296 C CA . LEU A 1 425 ? -4.548 -16.020 12.131 1.00 98.62 425 LEU A CA 1
ATOM 3297 C C . LEU A 1 425 ? -5.583 -17.141 11.946 1.00 98.62 425 LEU A C 1
ATOM 3299 O O . LEU A 1 425 ? -6.784 -16.887 12.017 1.00 98.62 425 LEU A O 1
ATOM 3303 N N . ALA A 1 426 ? -5.124 -18.393 11.832 1.00 98.44 426 ALA A N 1
ATOM 3304 C CA . ALA A 1 426 ? -5.985 -19.566 11.670 1.00 98.44 426 ALA A CA 1
ATOM 3305 C C . ALA A 1 426 ? -6.927 -19.820 12.864 1.00 98.44 426 ALA A C 1
ATOM 3307 O O . ALA A 1 426 ? -7.908 -20.549 12.728 1.00 98.44 426 ALA A O 1
ATOM 3308 N N . LYS A 1 427 ? -6.638 -19.235 14.035 1.00 98.56 427 LYS A N 1
ATOM 3309 C CA . LYS A 1 427 ? -7.470 -19.337 15.244 1.00 98.56 427 LYS A CA 1
ATOM 3310 C C . LYS A 1 427 ? -8.637 -18.343 15.239 1.00 98.56 427 LYS A C 1
ATOM 3312 O O . LYS A 1 427 ? -9.587 -18.544 15.994 1.00 98.56 427 LYS A O 1
ATOM 3317 N N . ILE A 1 428 ? -8.599 -17.308 14.392 1.00 98.38 428 ILE A N 1
ATOM 3318 C CA . ILE A 1 428 ? -9.705 -16.359 14.197 1.00 98.38 428 ILE A CA 1
ATOM 3319 C C . ILE A 1 428 ? -10.794 -17.070 13.384 1.00 98.38 428 ILE A C 1
ATOM 3321 O O . ILE A 1 428 ? -10.874 -16.960 12.165 1.00 98.38 428 ILE A O 1
ATOM 3325 N N . THR A 1 429 ? -11.607 -17.874 14.066 1.00 95.00 429 THR A N 1
ATOM 3326 C CA . THR A 1 429 ? -12.618 -18.744 13.450 1.00 95.00 429 THR A CA 1
ATOM 3327 C C . THR A 1 429 ? -14.025 -18.234 13.733 1.00 95.00 429 THR A C 1
ATOM 3329 O O . THR A 1 429 ? -14.306 -17.706 14.803 1.00 95.00 429 THR A O 1
ATOM 3332 N N . GLY A 1 430 ? -14.927 -18.370 12.757 1.00 94.06 430 GLY A N 1
ATOM 3333 C CA . GLY A 1 430 ? -16.335 -17.984 12.918 1.00 94.06 430 GLY A CA 1
ATOM 3334 C C . GLY A 1 430 ? -16.612 -16.475 12.904 1.00 94.06 430 GLY A C 1
ATOM 3335 O O . GLY A 1 430 ? -17.768 -16.087 13.052 1.00 94.06 430 GLY A O 1
ATOM 3336 N N . ILE A 1 431 ? -15.594 -15.636 12.678 1.00 98.19 431 ILE A N 1
ATOM 3337 C CA . ILE A 1 431 ? -15.724 -14.178 12.560 1.00 98.19 431 ILE A CA 1
ATOM 3338 C C . ILE A 1 431 ? -15.621 -13.792 11.079 1.00 98.19 431 ILE A C 1
ATOM 3340 O O . ILE A 1 431 ? -14.525 -13.843 10.508 1.00 98.19 431 ILE A O 1
ATOM 3344 N N . PRO A 1 432 ? -16.728 -13.385 10.427 1.00 98.56 432 PRO A N 1
ATOM 3345 C CA . PRO A 1 432 ? -16.674 -12.828 9.085 1.00 98.56 432 PRO A CA 1
ATOM 3346 C C . PRO A 1 432 ? -15.674 -11.674 9.025 1.00 98.56 432 PRO A C 1
ATOM 3348 O O . PRO A 1 432 ? -15.806 -10.683 9.749 1.00 98.56 432 PRO A O 1
ATOM 3351 N N . THR A 1 433 ? -14.694 -11.796 8.130 1.00 98.94 433 THR A N 1
ATOM 3352 C CA . THR A 1 433 ? -13.611 -10.820 7.985 1.00 98.94 433 THR A CA 1
ATOM 3353 C C . THR A 1 433 ? -13.507 -10.337 6.541 1.00 98.94 433 THR A C 1
ATOM 3355 O O . THR A 1 433 ? -13.443 -11.140 5.609 1.00 98.94 433 THR A O 1
ATOM 3358 N N . LEU A 1 434 ? -13.487 -9.020 6.355 1.00 98.94 434 LEU A N 1
ATOM 3359 C CA . LEU A 1 434 ? -13.167 -8.358 5.096 1.00 98.94 434 LEU A CA 1
ATOM 3360 C C . LEU A 1 434 ? -11.807 -7.679 5.247 1.00 98.94 434 LEU A C 1
ATOM 3362 O O . LEU A 1 434 ? -11.636 -6.805 6.089 1.00 98.94 434 LEU A O 1
ATOM 3366 N N . VAL A 1 435 ? -10.851 -8.059 4.416 1.00 98.94 435 VAL A N 1
ATOM 3367 C CA . VAL A 1 435 ? -9.563 -7.393 4.275 1.00 98.94 435 VAL A CA 1
ATOM 3368 C C . VAL A 1 435 ? -9.642 -6.480 3.057 1.00 98.94 435 VAL A C 1
ATOM 3370 O O . VAL A 1 435 ? -10.076 -6.900 1.988 1.00 98.94 435 VAL A O 1
ATOM 3373 N N . VAL A 1 436 ? -9.244 -5.226 3.220 1.00 98.81 436 VAL A N 1
ATOM 3374 C CA . VAL A 1 436 ? -9.257 -4.188 2.190 1.00 98.81 436 VAL A CA 1
ATOM 3375 C C . VAL A 1 436 ? -7.833 -3.687 1.982 1.00 98.81 436 VAL A C 1
ATOM 3377 O O . VAL A 1 436 ? -7.125 -3.440 2.954 1.00 98.81 436 VAL A O 1
ATOM 3380 N N . SER A 1 437 ? -7.407 -3.505 0.734 1.00 98.25 437 SER A N 1
ATOM 3381 C CA . SER A 1 437 ? -6.098 -2.924 0.401 1.00 98.25 437 SER A CA 1
ATOM 3382 C C . SER A 1 437 ? -6.182 -2.100 -0.879 1.00 98.25 437 SER A C 1
ATOM 3384 O O . SER A 1 437 ? -6.944 -2.441 -1.782 1.00 98.25 437 SER A O 1
ATOM 3386 N N . GLY A 1 438 ? -5.415 -1.016 -0.975 1.00 98.31 438 GLY A N 1
ATOM 3387 C CA . GLY A 1 438 ? -5.239 -0.300 -2.234 1.00 98.31 438 GLY A CA 1
ATOM 3388 C C . GLY A 1 438 ? -4.180 -0.959 -3.110 1.00 98.31 438 GLY A C 1
ATOM 3389 O O . GLY A 1 438 ? -3.101 -1.319 -2.641 1.00 98.31 438 GLY A O 1
ATOM 3390 N N . LYS A 1 439 ? -4.460 -1.087 -4.409 1.00 97.75 439 LYS A N 1
ATOM 3391 C CA . LYS A 1 439 ? -3.550 -1.702 -5.390 1.00 97.75 439 LYS A CA 1
ATOM 3392 C C . LYS A 1 439 ? -2.174 -1.026 -5.454 1.00 97.75 439 LYS A C 1
ATOM 3394 O O . LYS A 1 439 ? -1.191 -1.681 -5.801 1.00 97.75 439 LYS A O 1
ATOM 3399 N N . PHE A 1 440 ? -2.115 0.263 -5.122 1.00 97.12 440 PHE A N 1
ATOM 3400 C CA . PHE A 1 440 ? -0.918 1.104 -5.170 1.00 97.12 440 PHE A CA 1
ATOM 3401 C C . PHE A 1 440 ? -0.406 1.507 -3.780 1.00 97.12 440 PHE A C 1
ATOM 3403 O O . PHE A 1 440 ? 0.389 2.439 -3.672 1.00 97.12 440 PHE A O 1
ATOM 3410 N N . ASP A 1 441 ? -0.868 0.843 -2.717 1.00 96.75 441 ASP A N 1
ATOM 3411 C CA . ASP A 1 441 ? -0.383 1.073 -1.355 1.00 96.75 441 ASP A CA 1
ATOM 3412 C C . ASP A 1 441 ? 1.100 0.679 -1.261 1.00 96.75 441 ASP A C 1
ATOM 3414 O O . ASP A 1 441 ? 1.450 -0.465 -1.542 1.00 96.75 441 ASP A O 1
ATOM 3418 N N . LEU A 1 442 ? 1.980 1.622 -0.903 1.00 94.56 442 LEU A N 1
ATOM 3419 C CA . LEU A 1 442 ? 3.407 1.351 -0.676 1.00 94.56 442 LEU A CA 1
ATOM 3420 C C . LEU A 1 442 ? 3.774 1.213 0.806 1.00 94.56 442 LEU A C 1
ATOM 3422 O O . LEU A 1 442 ? 4.916 0.869 1.108 1.00 94.56 442 LEU A O 1
ATOM 3426 N N . ILE A 1 443 ? 2.848 1.484 1.730 1.00 92.62 443 ILE A N 1
ATOM 3427 C CA . ILE A 1 443 ? 3.069 1.282 3.167 1.00 92.62 443 ILE A CA 1
ATOM 3428 C C . ILE A 1 443 ? 2.770 -0.178 3.511 1.00 92.62 443 ILE A C 1
ATOM 3430 O O . ILE A 1 443 ? 3.608 -0.873 4.085 1.00 92.62 443 ILE A O 1
ATOM 3434 N N . THR A 1 444 ? 1.574 -0.644 3.159 1.00 95.38 444 THR A N 1
ATOM 3435 C CA . THR A 1 444 ? 1.088 -2.001 3.433 1.00 95.38 444 THR A CA 1
ATOM 3436 C C . THR A 1 444 ? 0.502 -2.604 2.155 1.00 95.38 444 THR A C 1
ATOM 3438 O O . THR A 1 444 ? -0.716 -2.746 2.011 1.00 95.38 444 THR A O 1
ATOM 3441 N N . PRO A 1 445 ? 1.371 -2.948 1.187 1.00 96.62 445 PRO A N 1
ATOM 3442 C CA . PRO A 1 445 ? 0.943 -3.348 -0.148 1.00 96.62 445 PRO A CA 1
ATOM 3443 C C . PRO A 1 445 ? 0.072 -4.614 -0.136 1.00 96.62 445 PRO A C 1
ATOM 3445 O O . PRO A 1 445 ? 0.120 -5.394 0.824 1.00 96.62 445 PRO A O 1
ATOM 3448 N N . PRO A 1 446 ? -0.671 -4.887 -1.229 1.00 97.75 446 PRO A N 1
ATOM 3449 C CA . PRO A 1 446 ? -1.587 -6.024 -1.328 1.00 97.75 446 PRO A CA 1
ATOM 3450 C C . PRO A 1 446 ? -1.043 -7.392 -0.883 1.00 97.75 446 PRO A C 1
ATOM 3452 O O . PRO A 1 446 ? -1.828 -8.150 -0.311 1.00 97.75 446 PRO A O 1
ATOM 3455 N N . PRO A 1 447 ? 0.251 -7.742 -1.059 1.00 98.25 447 PRO A N 1
ATOM 3456 C CA . PRO A 1 447 ? 0.800 -8.977 -0.502 1.00 98.25 447 PRO A CA 1
ATOM 3457 C C . PRO A 1 447 ? 0.613 -9.112 1.018 1.00 98.25 447 PRO A C 1
ATOM 3459 O O . PRO A 1 447 ? 0.270 -10.195 1.484 1.00 98.25 447 PRO A O 1
ATOM 3462 N N . LEU A 1 448 ? 0.736 -8.024 1.792 1.00 98.31 448 LEU A N 1
ATOM 3463 C CA . LEU A 1 448 ? 0.529 -8.053 3.248 1.00 98.31 448 LEU A CA 1
ATOM 3464 C C . LEU A 1 448 ? -0.938 -8.299 3.618 1.00 98.31 448 LEU A C 1
ATOM 3466 O O . LEU A 1 448 ? -1.243 -9.070 4.529 1.00 98.31 448 LEU A O 1
ATOM 3470 N N . ALA A 1 449 ? -1.857 -7.669 2.886 1.00 98.44 449 ALA A N 1
ATOM 3471 C CA . ALA A 1 449 ? -3.289 -7.899 3.036 1.00 98.44 449 ALA A CA 1
ATOM 3472 C C . ALA A 1 449 ? -3.672 -9.334 2.637 1.00 98.44 449 ALA A C 1
ATOM 3474 O O . ALA A 1 449 ? -4.504 -9.966 3.292 1.00 98.44 449 ALA A O 1
ATOM 3475 N N . LYS A 1 450 ? -3.020 -9.884 1.606 1.00 98.44 450 LYS A N 1
ATOM 3476 C CA . LYS A 1 450 ? -3.192 -11.277 1.194 1.00 98.44 450 LYS A CA 1
ATOM 3477 C C . LYS A 1 450 ? -2.736 -12.250 2.280 1.00 98.44 450 LYS A C 1
ATOM 3479 O O . LYS A 1 450 ? -3.477 -13.186 2.557 1.00 98.44 450 LYS A O 1
ATOM 3484 N N . THR A 1 451 ? -1.607 -12.002 2.955 1.00 98.69 451 THR A N 1
ATOM 3485 C CA . THR A 1 451 ? -1.183 -12.807 4.118 1.00 98.69 451 THR A CA 1
ATOM 3486 C C . THR A 1 451 ? -2.286 -12.887 5.179 1.00 98.69 451 THR A C 1
ATOM 3488 O O . THR A 1 451 ? -2.563 -13.964 5.705 1.00 98.69 451 THR A O 1
ATOM 3491 N N . ILE A 1 452 ? -2.951 -11.765 5.480 1.00 98.81 452 ILE A N 1
ATOM 3492 C CA . ILE A 1 452 ? -4.058 -11.737 6.447 1.00 98.81 452 ILE A CA 1
ATOM 3493 C C . ILE A 1 452 ? -5.254 -12.550 5.935 1.00 98.81 452 ILE A C 1
ATOM 3495 O O . ILE A 1 452 ? -5.784 -13.390 6.662 1.00 98.81 452 ILE A O 1
ATOM 3499 N N . ALA A 1 453 ? -5.677 -12.309 4.692 1.00 98.75 453 ALA A N 1
ATOM 3500 C CA . ALA A 1 453 ? -6.853 -12.951 4.108 1.00 98.75 453 ALA A CA 1
ATOM 3501 C C . ALA A 1 453 ? -6.682 -14.470 3.936 1.00 98.75 453 ALA A C 1
ATOM 3503 O O . ALA A 1 453 ? -7.616 -15.219 4.202 1.00 98.75 453 ALA A O 1
ATOM 3504 N N . ASP A 1 454 ? -5.492 -14.926 3.540 1.00 98.62 454 ASP A N 1
ATOM 3505 C CA . ASP A 1 454 ? -5.171 -16.352 3.433 1.00 98.62 454 ASP A CA 1
ATOM 3506 C C . ASP A 1 454 ? -5.079 -17.019 4.819 1.00 98.62 454 ASP A C 1
ATOM 3508 O O . ASP A 1 454 ? -5.377 -18.205 4.962 1.00 98.62 454 ASP A O 1
ATOM 3512 N N . GLY A 1 455 ? -4.643 -16.270 5.839 1.00 98.56 455 GLY A N 1
ATOM 3513 C CA . GLY A 1 455 ? -4.440 -16.782 7.191 1.00 98.56 455 GLY A CA 1
ATOM 3514 C C . GLY A 1 455 ? -5.714 -16.879 8.033 1.00 98.56 455 GLY A C 1
ATOM 3515 O O . GLY A 1 455 ? -5.782 -17.743 8.905 1.00 98.56 455 GLY A O 1
ATOM 3516 N N . ILE A 1 456 ? -6.712 -16.018 7.801 1.00 98.75 456 ILE A N 1
ATOM 3517 C CA . ILE A 1 456 ? -7.981 -16.004 8.550 1.00 98.75 456 ILE A CA 1
ATOM 3518 C C . ILE A 1 456 ? -9.039 -16.848 7.811 1.00 98.75 456 ILE A C 1
ATOM 3520 O O . ILE A 1 456 ? -9.453 -16.486 6.706 1.00 98.75 456 ILE A O 1
ATOM 3524 N N . PRO A 1 457 ? -9.554 -17.941 8.407 1.00 98.25 457 PRO A N 1
ATOM 3525 C CA . PRO A 1 457 ? -10.540 -18.802 7.764 1.00 98.25 457 PRO A CA 1
ATOM 3526 C C . PRO A 1 457 ? -11.811 -18.054 7.342 1.00 98.25 457 PRO A C 1
ATOM 3528 O O . PRO A 1 457 ? -12.541 -17.505 8.165 1.00 98.25 457 PRO A O 1
ATOM 3531 N N . GLY A 1 458 ? -12.106 -18.082 6.041 1.00 96.75 458 GLY A N 1
ATOM 3532 C CA . GLY A 1 458 ? -13.300 -17.452 5.470 1.00 96.75 458 GLY A CA 1
ATOM 3533 C C . GLY A 1 458 ? -13.198 -15.937 5.276 1.00 96.75 458 GLY A C 1
ATOM 3534 O O . GLY A 1 458 ? -14.204 -15.315 4.921 1.00 96.75 458 GLY A O 1
ATOM 3535 N N . ALA A 1 459 ? -12.019 -15.339 5.481 1.00 98.62 459 ALA A N 1
ATOM 3536 C CA . ALA A 1 459 ? -11.796 -13.941 5.149 1.00 98.62 459 ALA A CA 1
ATOM 3537 C C . ALA A 1 459 ? -11.897 -13.696 3.635 1.00 98.62 459 ALA A C 1
ATOM 3539 O O . ALA A 1 459 ? -11.592 -14.558 2.810 1.00 98.62 459 ALA A O 1
ATOM 3540 N N . LYS A 1 460 ? -12.340 -12.494 3.269 1.00 98.44 460 LYS A N 1
ATOM 3541 C CA . LYS A 1 460 ? -12.390 -12.018 1.881 1.00 98.44 460 LYS A CA 1
ATOM 3542 C C . LYS A 1 460 ? -11.397 -10.885 1.706 1.00 98.44 460 LYS A C 1
ATOM 3544 O O . LYS A 1 460 ? -11.344 -10.015 2.564 1.00 98.44 460 LYS A O 1
ATOM 3549 N N . LEU A 1 461 ? -10.666 -10.870 0.597 1.00 98.69 461 LEU A N 1
ATOM 3550 C CA . LEU A 1 461 ? -9.815 -9.748 0.207 1.00 98.69 461 LEU A CA 1
ATOM 3551 C C . LEU A 1 461 ? -10.507 -8.938 -0.893 1.00 98.69 461 LEU A C 1
ATOM 3553 O O . LEU A 1 461 ? -10.859 -9.503 -1.925 1.00 98.69 461 LEU A O 1
ATOM 3557 N N . GLU A 1 462 ? -10.659 -7.633 -0.682 1.00 98.69 462 GLU A N 1
ATOM 3558 C CA . GLU A 1 462 ? -11.056 -6.666 -1.708 1.00 98.69 462 GLU A CA 1
ATOM 3559 C C . GLU A 1 462 ? -9.887 -5.715 -1.982 1.00 98.69 462 GLU A C 1
ATOM 3561 O O . GLU A 1 462 ? -9.437 -4.984 -1.094 1.00 98.69 462 GLU A O 1
ATOM 3566 N N . VAL A 1 463 ? -9.407 -5.713 -3.227 1.00 98.50 463 VAL A N 1
ATOM 3567 C CA . VAL A 1 463 ? -8.380 -4.775 -3.687 1.00 98.50 463 VAL A CA 1
ATOM 3568 C C . VAL A 1 463 ? -9.048 -3.604 -4.405 1.00 98.50 463 VAL A C 1
ATOM 3570 O O . VAL A 1 463 ? -9.887 -3.762 -5.291 1.00 98.50 463 VAL A O 1
ATOM 3573 N N . PHE A 1 464 ? -8.686 -2.399 -3.989 1.00 98.50 464 PHE A N 1
ATOM 3574 C CA . PHE A 1 464 ? -9.177 -1.147 -4.537 1.00 98.50 464 PHE A CA 1
ATOM 3575 C C . PHE A 1 464 ? -8.239 -0.687 -5.653 1.00 98.50 464 PHE A C 1
ATOM 3577 O O . PHE A 1 464 ? -7.071 -0.365 -5.425 1.00 98.50 464 PHE A O 1
ATOM 3584 N N . GLU A 1 465 ? -8.748 -0.746 -6.885 1.00 97.44 465 GLU A N 1
ATOM 3585 C CA . GLU A 1 465 ? -7.969 -0.663 -8.124 1.00 97.44 465 GLU A CA 1
ATOM 3586 C C . GLU A 1 465 ? -7.350 0.714 -8.371 1.00 97.44 465 GLU A C 1
ATOM 3588 O O . GLU A 1 465 ? -6.437 0.827 -9.184 1.00 97.44 465 GLU A O 1
ATOM 3593 N N . ARG A 1 466 ? -7.842 1.761 -7.703 1.00 96.75 466 ARG A N 1
ATOM 3594 C CA . ARG A 1 466 ? -7.403 3.154 -7.860 1.00 96.75 466 ARG A CA 1
ATOM 3595 C C . ARG A 1 466 ? -7.143 3.803 -6.501 1.00 96.75 466 ARG A C 1
ATOM 3597 O O . ARG A 1 466 ? -7.450 4.974 -6.303 1.00 96.75 466 ARG A O 1
ATOM 3604 N N . SER A 1 467 ? -6.571 3.031 -5.582 1.00 97.88 467 SER A N 1
ATOM 3605 C CA . SER A 1 467 ? -6.254 3.475 -4.226 1.00 97.88 467 SER A CA 1
ATOM 3606 C C . SER A 1 467 ? -4.843 3.071 -3.802 1.00 97.88 467 SER A C 1
ATOM 3608 O O . SER A 1 467 ? -4.328 2.023 -4.202 1.00 97.88 467 SER A O 1
ATOM 3610 N N . GLY A 1 468 ? -4.239 3.905 -2.963 1.00 96.88 468 GLY A N 1
ATOM 3611 C CA . GLY A 1 468 ? -3.095 3.606 -2.116 1.00 96.88 468 GLY A CA 1
ATOM 3612 C C . GLY A 1 468 ? -3.541 3.206 -0.706 1.00 96.88 468 GLY A C 1
ATOM 3613 O O . GLY A 1 468 ? -4.482 2.436 -0.531 1.00 96.88 468 GLY A O 1
ATOM 3614 N N . HIS A 1 469 ? -2.881 3.748 0.312 1.00 97.12 469 HIS A N 1
ATOM 3615 C CA . HIS A 1 469 ? -3.050 3.391 1.723 1.00 97.12 469 HIS A CA 1
ATOM 3616 C C . HIS A 1 469 ? -4.387 3.796 2.355 1.00 97.12 469 HIS A C 1
ATOM 3618 O O . HIS A 1 469 ? -4.775 3.271 3.401 1.00 97.12 469 HIS A O 1
ATOM 3624 N N . TYR A 1 470 ? -5.124 4.704 1.712 1.00 96.88 470 TYR A N 1
ATOM 3625 C CA . TYR A 1 470 ? -6.417 5.180 2.196 1.00 96.88 470 TYR A CA 1
ATOM 3626 C C . TYR A 1 470 ? -7.540 4.960 1.167 1.00 96.88 470 TYR A C 1
ATOM 3628 O O . TYR A 1 470 ? -8.065 5.929 0.613 1.00 96.88 470 TYR A O 1
ATOM 3636 N N . PRO A 1 471 ? -7.984 3.708 0.930 1.00 97.94 471 PRO A N 1
ATOM 3637 C CA . PRO A 1 471 ? -9.060 3.429 -0.027 1.00 97.94 471 PRO A CA 1
ATOM 3638 C C . PRO A 1 471 ? -10.383 4.142 0.277 1.00 97.94 471 PRO A C 1
ATOM 3640 O O . PRO A 1 471 ? -11.130 4.491 -0.634 1.00 97.94 471 PRO A O 1
ATOM 3643 N N . TYR A 1 472 ? -10.667 4.416 1.554 1.00 97.50 472 TYR A N 1
ATOM 3644 C CA . TYR A 1 472 ? -11.845 5.187 1.958 1.00 97.50 472 TYR A CA 1
ATOM 3645 C C . TYR A 1 472 ? -11.758 6.678 1.605 1.00 97.50 472 TYR A C 1
ATOM 3647 O O . TYR A 1 472 ? -12.775 7.360 1.667 1.00 97.50 472 TYR A O 1
ATOM 3655 N N . VAL A 1 473 ? -10.582 7.189 1.234 1.00 97.06 473 VAL A N 1
ATOM 3656 C CA . VAL A 1 473 ? -10.398 8.556 0.726 1.00 97.06 473 VAL A CA 1
ATOM 3657 C C . VAL A 1 473 ? -10.508 8.566 -0.797 1.00 97.06 473 VAL A C 1
ATOM 3659 O O . VAL A 1 473 ? -11.284 9.337 -1.352 1.00 97.06 473 VAL A O 1
ATOM 3662 N N . GLU A 1 474 ? -9.770 7.688 -1.479 1.00 96.94 474 GLU A N 1
ATOM 3663 C CA . GLU A 1 474 ? -9.613 7.739 -2.943 1.00 96.94 474 GLU A CA 1
ATOM 3664 C C . GLU A 1 474 ? -10.782 7.113 -3.714 1.00 96.94 474 GLU A C 1
ATOM 3666 O O . GLU A 1 474 ? -11.154 7.591 -4.784 1.00 96.94 474 GLU A O 1
ATOM 3671 N N . GLU A 1 475 ? -11.412 6.081 -3.152 1.00 97.62 475 GLU A N 1
ATOM 3672 C CA . GLU A 1 475 ? -12.545 5.369 -3.747 1.00 97.62 475 GLU A CA 1
ATOM 3673 C C . GLU A 1 475 ? -13.727 5.307 -2.760 1.00 97.62 475 GLU A C 1
ATOM 3675 O O . GLU A 1 475 ? -14.393 4.278 -2.617 1.00 97.62 475 GLU A O 1
ATOM 3680 N N . ASN A 1 476 ? -14.007 6.426 -2.073 1.00 97.88 476 ASN A N 1
ATOM 3681 C CA . ASN A 1 476 ? -14.941 6.501 -0.940 1.00 97.88 476 ASN A CA 1
ATOM 3682 C C . ASN A 1 476 ? -16.305 5.833 -1.193 1.00 97.88 476 ASN A C 1
ATOM 3684 O O . ASN A 1 476 ? -16.725 4.986 -0.410 1.00 97.88 476 ASN A O 1
ATOM 3688 N N . ARG A 1 477 ? -16.985 6.147 -2.304 1.00 97.00 477 ARG A N 1
ATOM 3689 C CA . ARG A 1 477 ? -18.299 5.553 -2.617 1.00 97.00 477 ARG A CA 1
ATOM 3690 C C . ARG A 1 477 ? -18.229 4.027 -2.712 1.00 97.00 477 ARG A C 1
ATOM 3692 O O . ARG A 1 477 ? -19.014 3.338 -2.060 1.00 97.00 477 ARG A O 1
ATOM 3699 N N . LYS A 1 478 ? -17.257 3.499 -3.471 1.00 98.00 478 LYS A N 1
ATOM 3700 C CA . LYS A 1 478 ? -17.011 2.051 -3.579 1.00 98.00 478 LYS A CA 1
ATOM 3701 C C . LYS A 1 478 ? -16.711 1.466 -2.199 1.00 98.00 478 LYS A C 1
ATOM 3703 O O . LYS A 1 478 ? -17.221 0.395 -1.868 1.00 98.00 478 LYS A O 1
ATOM 3708 N N . PHE A 1 479 ? -15.918 2.168 -1.390 1.00 98.56 479 PHE A N 1
ATOM 3709 C CA . PHE A 1 479 ? -15.553 1.737 -0.046 1.00 98.56 479 PHE A CA 1
ATOM 3710 C C . PHE A 1 479 ? -16.782 1.604 0.855 1.00 98.56 479 PHE A C 1
ATOM 3712 O O . PHE A 1 479 ? -17.017 0.531 1.412 1.00 98.56 479 PHE A O 1
ATOM 3719 N N . ILE A 1 480 ? -17.610 2.648 0.942 1.00 98.19 480 ILE A N 1
ATOM 3720 C CA . ILE A 1 480 ? -18.824 2.647 1.763 1.00 98.19 480 ILE A CA 1
ATOM 3721 C C . ILE A 1 480 ? -19.800 1.567 1.299 1.00 98.19 480 ILE A C 1
ATOM 3723 O O . ILE A 1 480 ? -20.340 0.852 2.140 1.00 98.19 480 ILE A O 1
ATOM 3727 N N . ASP A 1 481 ? -19.998 1.384 -0.008 1.00 97.94 481 ASP A N 1
ATOM 3728 C CA . ASP A 1 481 ? -20.900 0.348 -0.529 1.00 97.94 481 ASP A CA 1
ATOM 3729 C C . ASP A 1 481 ? -20.405 -1.067 -0.209 1.00 97.94 481 ASP A C 1
ATOM 3731 O O . ASP A 1 481 ? -21.197 -1.933 0.175 1.00 97.94 481 ASP A O 1
ATOM 3735 N N . THR A 1 482 ? -19.094 -1.292 -0.326 1.00 98.31 482 THR A N 1
ATOM 3736 C CA . THR A 1 482 ? -18.451 -2.575 -0.012 1.00 98.31 482 THR A CA 1
ATOM 3737 C C . THR A 1 482 ? -18.586 -2.894 1.474 1.00 98.31 482 THR A C 1
ATOM 3739 O O . THR A 1 482 ? -19.053 -3.975 1.840 1.00 98.31 482 THR A O 1
ATOM 3742 N N . VAL A 1 483 ? -18.239 -1.938 2.340 1.00 98.12 483 VAL A N 1
ATOM 3743 C CA . VAL A 1 483 ? -18.310 -2.104 3.796 1.00 98.12 483 VAL A CA 1
ATOM 3744 C C . VAL A 1 483 ? -19.758 -2.244 4.258 1.00 98.12 483 VAL A C 1
ATOM 3746 O O . VAL A 1 483 ? -20.062 -3.162 5.014 1.00 98.12 483 VAL A O 1
ATOM 3749 N N . THR A 1 484 ? -20.681 -1.422 3.756 1.00 96.44 484 THR A N 1
ATOM 3750 C CA . THR A 1 484 ? -22.114 -1.512 4.092 1.00 96.44 484 THR A CA 1
ATOM 3751 C C . THR A 1 484 ? -22.695 -2.863 3.678 1.00 96.44 484 THR A C 1
ATOM 3753 O O . THR A 1 484 ? -23.375 -3.510 4.477 1.00 96.44 484 THR A O 1
ATOM 3756 N N . GLY A 1 485 ? -22.389 -3.332 2.462 1.00 95.94 485 GLY A N 1
ATOM 3757 C CA . GLY A 1 485 ? -22.832 -4.638 1.973 1.00 95.94 485 GLY A CA 1
ATOM 3758 C C . GLY A 1 485 ? -22.279 -5.805 2.793 1.00 95.94 485 GLY A C 1
ATOM 3759 O O . GLY A 1 485 ? -22.998 -6.765 3.063 1.00 95.94 485 GLY A O 1
ATOM 3760 N N . PHE A 1 486 ? -21.027 -5.710 3.243 1.00 97.69 486 PHE A N 1
ATOM 3761 C CA . PHE A 1 486 ? -20.404 -6.711 4.108 1.00 97.69 486 PHE A CA 1
ATOM 3762 C C . PHE A 1 486 ? -20.985 -6.708 5.534 1.00 97.69 486 PHE A C 1
ATOM 3764 O O . PHE A 1 486 ? -21.315 -7.762 6.095 1.00 97.69 486 PHE A O 1
ATOM 3771 N N . LEU A 1 487 ? -21.166 -5.522 6.119 1.00 95.81 487 LEU A N 1
ATOM 3772 C CA . LEU A 1 487 ? -21.743 -5.356 7.451 1.00 95.81 487 LEU A CA 1
ATOM 3773 C C . LEU A 1 487 ? -23.245 -5.680 7.487 1.00 95.81 487 LEU A C 1
ATOM 3775 O O . LEU A 1 487 ? -23.743 -6.099 8.529 1.00 95.81 487 LEU A O 1
ATOM 3779 N N . GLY A 1 488 ? -23.935 -5.652 6.344 1.00 85.31 488 GLY A N 1
ATOM 3780 C CA . GLY A 1 488 ? -25.356 -5.993 6.228 1.00 85.31 488 GLY A CA 1
ATOM 3781 C C . GLY A 1 488 ? -26.296 -4.798 6.417 1.00 85.31 488 GLY A C 1
ATOM 3782 O O . GLY A 1 488 ? -27.445 -4.991 6.807 1.00 85.31 488 GLY A O 1
ATOM 3783 N N . GLY A 1 489 ? -25.822 -3.576 6.151 1.00 64.06 489 GLY A N 1
ATOM 3784 C CA . GLY A 1 489 ? -26.651 -2.367 6.133 1.00 64.06 489 GLY A CA 1
ATOM 3785 C C . GLY A 1 489 ? -27.426 -2.206 4.817 1.00 64.06 489 GLY A C 1
ATOM 3786 O O . GLY A 1 489 ? -27.039 -2.743 3.777 1.00 64.06 489 GLY A O 1
ATOM 3787 N N . ALA A 1 490 ? -28.527 -1.450 4.840 1.00 53.62 490 ALA A N 1
ATOM 3788 C CA . ALA A 1 490 ? -29.233 -1.071 3.616 1.00 53.62 490 ALA A CA 1
ATOM 3789 C C . ALA A 1 490 ? -28.338 -0.158 2.756 1.00 53.62 490 ALA A C 1
ATOM 3791 O O . ALA A 1 490 ? -27.797 0.824 3.265 1.00 53.62 490 ALA A O 1
ATOM 3792 N N . LYS A 1 491 ? -28.181 -0.462 1.457 1.00 47.12 491 LYS A N 1
ATOM 3793 C CA . LYS A 1 491 ? -27.508 0.447 0.513 1.00 47.12 491 LYS A CA 1
ATOM 3794 C C . LYS A 1 491 ? -28.262 1.778 0.480 1.00 47.12 491 LYS A C 1
ATOM 3796 O O . LYS A 1 491 ? -29.488 1.774 0.360 1.00 47.12 491 LYS A O 1
ATOM 3801 N N . ALA A 1 492 ? -27.545 2.899 0.547 1.00 45.91 492 ALA A N 1
ATOM 3802 C CA . ALA A 1 492 ? -28.135 4.185 0.202 1.00 45.91 492 ALA A CA 1
ATOM 3803 C C . ALA A 1 492 ? -28.617 4.116 -1.258 1.00 45.91 492 ALA A C 1
ATOM 3805 O O . ALA A 1 492 ? -27.892 3.629 -2.128 1.00 45.91 492 ALA A O 1
ATOM 3806 N N . ALA A 1 493 ? -29.854 4.543 -1.521 1.00 35.38 493 ALA A N 1
ATOM 3807 C CA . ALA A 1 493 ? -30.302 4.753 -2.891 1.00 35.38 493 ALA A CA 1
ATOM 3808 C C . ALA A 1 493 ? -29.390 5.818 -3.519 1.00 35.38 493 ALA A C 1
ATOM 3810 O O . ALA A 1 493 ? -29.129 6.836 -2.882 1.00 35.38 493 ALA A O 1
ATOM 3811 N N . ALA A 1 494 ? -28.863 5.554 -4.715 1.00 36.53 494 ALA A N 1
ATOM 3812 C CA . ALA A 1 494 ? -28.100 6.553 -5.453 1.00 36.53 494 ALA A CA 1
ATOM 3813 C C . ALA A 1 494 ? -29.024 7.748 -5.751 1.00 36.53 494 ALA A C 1
ATOM 3815 O O . ALA A 1 494 ? -30.083 7.545 -6.350 1.00 36.53 494 ALA A O 1
ATOM 3816 N N . GLU A 1 495 ? -28.650 8.941 -5.278 1.00 32.38 495 GLU A N 1
ATOM 3817 C CA . GLU A 1 495 ? -29.266 10.218 -5.675 1.00 32.38 495 GLU A CA 1
ATOM 3818 C C . GLU A 1 495 ? -28.769 10.670 -7.049 1.00 32.38 495 GLU A C 1
ATOM 3820 O O . GLU A 1 495 ? -27.558 10.491 -7.330 1.00 32.38 495 GLU A O 1
#